Protein AF-A0A9E3B4A4-F1 (afdb_monomer)

Sequence (375 aa):
DIACHEMGHAILDSIKPQLWDAASDEIAAFHEGFADISAILSALQLPSLRAAILADTKGQLYRNSRLSRLAEQLGSAIRMSHPDLVDPDSLRNAVNSFTYVDPLTLPQSAPASHLSSEAHSFSRVISGAVFESMAGLLTAKAKKPASPSSDELLQTSNDIAAILVAAIRQAPVVPNFYAQVAAIMVVEAGKLNPDYAAALKGVFVRRSILSLHSATHVEALHSSVAAARRAGVAGTADGGDGLRLAALPAGNYGLAKPLFVQTASHHRPYLAQGGRPLNDVCEPPSSTTAARSFADDLFRRGSVAYHAASGVEYRLDNHRAAKTHQLVKVPGGHRLERRMFECGFCFGGTFSRSRHGQDKGRKNDKAPKDRNRRS

Structure (mmCIF, N/CA/C/O backbone):
data_AF-A0A9E3B4A4-F1
#
_entry.id   AF-A0A9E3B4A4-F1
#
loop_
_atom_site.group_PDB
_atom_site.id
_atom_site.type_symbol
_atom_site.label_atom_id
_atom_site.label_alt_id
_atom_site.label_comp_id
_atom_site.label_asym_id
_atom_site.label_entity_id
_atom_site.label_seq_id
_atom_site.pdbx_PDB_ins_code
_atom_site.Cartn_x
_atom_site.Cartn_y
_atom_site.Cartn_z
_atom_site.occupancy
_atom_site.B_iso_or_equiv
_atom_site.auth_seq_id
_atom_site.auth_comp_id
_atom_site.auth_asym_id
_atom_site.auth_atom_id
_atom_site.pdbx_PDB_model_num
ATOM 1 N N . ASP A 1 1 ? -6.356 15.017 2.477 1.00 91.38 1 ASP A N 1
ATOM 2 C CA . ASP A 1 1 ? -5.888 13.638 2.222 1.00 91.38 1 ASP A CA 1
ATOM 3 C C . ASP A 1 1 ? -4.837 13.598 1.116 1.00 91.38 1 ASP A C 1
ATOM 5 O O . ASP A 1 1 ? -3.745 13.144 1.408 1.00 91.38 1 ASP A O 1
ATOM 9 N N . ILE A 1 2 ? -5.086 14.146 -0.078 1.00 94.38 2 ILE A N 1
ATOM 10 C CA . ILE A 1 2 ? -4.165 14.114 -1.231 1.00 94.38 2 ILE A CA 1
ATOM 11 C C . ILE A 1 2 ? -2.755 14.606 -0.873 1.00 94.38 2 ILE A C 1
ATOM 13 O O . ILE A 1 2 ? -1.788 13.891 -1.078 1.00 94.38 2 ILE A O 1
ATOM 17 N N . ALA A 1 3 ? -2.616 15.780 -0.247 1.00 95.56 3 ALA A N 1
ATOM 18 C CA . ALA A 1 3 ? -1.295 16.276 0.160 1.00 95.56 3 ALA A CA 1
ATOM 19 C C . ALA A 1 3 ? -0.569 15.335 1.147 1.00 95.56 3 ALA A C 1
ATOM 21 O O . ALA A 1 3 ? 0.647 15.182 1.086 1.00 95.56 3 ALA A O 1
ATOM 22 N N . CYS A 1 4 ? -1.312 14.679 2.045 1.00 97.62 4 CYS A N 1
ATOM 23 C CA . CYS A 1 4 ? -0.755 13.701 2.982 1.00 97.62 4 CYS A CA 1
ATOM 24 C C . CYS A 1 4 ? -0.411 12.371 2.295 1.00 97.62 4 CYS A C 1
ATOM 26 O O . CYS A 1 4 ? 0.516 11.700 2.734 1.00 97.62 4 CYS A O 1
ATOM 28 N N . HIS A 1 5 ? -1.129 12.008 1.230 1.00 97.62 5 HIS A N 1
ATOM 29 C CA . HIS A 1 5 ? -0.808 10.871 0.372 1.00 97.62 5 HIS A CA 1
ATOM 30 C C . HIS A 1 5 ? 0.537 11.108 -0.331 1.00 97.62 5 HIS A C 1
ATOM 32 O O . HIS A 1 5 ? 1.461 10.322 -0.147 1.00 97.62 5 HIS A O 1
ATOM 38 N N . GLU A 1 6 ? 0.715 12.253 -0.998 1.00 95.88 6 GLU A N 1
ATOM 39 C CA . GLU A 1 6 ? 1.991 12.594 -1.654 1.00 95.88 6 GLU A CA 1
ATOM 40 C C . GLU A 1 6 ? 3.162 12.646 -0.656 1.00 95.88 6 GLU A C 1
ATOM 42 O O . GLU A 1 6 ? 4.254 12.143 -0.920 1.00 95.88 6 GLU A O 1
ATOM 47 N N . MET A 1 7 ? 2.931 13.200 0.541 1.00 97.06 7 MET A N 1
ATOM 48 C CA . MET A 1 7 ? 3.919 13.174 1.624 1.00 97.06 7 MET A CA 1
ATOM 49 C C . MET A 1 7 ? 4.218 11.744 2.107 1.00 97.06 7 MET A C 1
ATOM 51 O O . MET A 1 7 ? 5.348 11.451 2.496 1.00 97.06 7 MET A O 1
ATOM 55 N N . GLY A 1 8 ? 3.232 10.846 2.059 1.00 97.88 8 GLY A N 1
ATOM 56 C CA . GLY A 1 8 ? 3.383 9.432 2.387 1.00 97.88 8 GLY A CA 1
ATOM 57 C C . GLY A 1 8 ? 4.417 8.726 1.510 1.00 97.88 8 GLY A C 1
ATOM 58 O O . GLY A 1 8 ? 5.219 7.959 2.039 1.00 97.88 8 GLY A O 1
ATOM 59 N N . HIS A 1 9 ? 4.486 9.035 0.212 1.00 97.31 9 HIS A N 1
ATOM 60 C CA . HIS A 1 9 ? 5.550 8.511 -0.653 1.00 97.31 9 HIS A CA 1
ATOM 61 C C . HIS A 1 9 ? 6.943 8.902 -0.147 1.00 97.31 9 HIS A C 1
ATOM 63 O O . HIS A 1 9 ? 7.781 8.033 0.084 1.00 97.31 9 HIS A O 1
ATOM 69 N N . ALA A 1 10 ? 7.160 10.194 0.123 1.00 96.31 10 ALA A N 1
ATOM 70 C CA . ALA A 1 10 ? 8.444 10.689 0.619 1.00 96.31 10 ALA A CA 1
ATOM 71 C C . ALA A 1 10 ? 8.827 10.070 1.976 1.00 96.31 10 ALA A C 1
ATOM 73 O O . ALA A 1 10 ? 9.990 9.739 2.214 1.00 96.31 10 ALA A O 1
ATOM 74 N N . ILE A 1 11 ? 7.846 9.873 2.864 1.00 97.88 11 ILE A N 1
ATOM 75 C CA . ILE A 1 11 ? 8.059 9.185 4.141 1.00 97.88 11 ILE A CA 1
ATOM 76 C C . ILE A 1 11 ? 8.491 7.735 3.898 1.00 97.88 11 ILE A C 1
ATOM 78 O O . ILE A 1 11 ? 9.479 7.299 4.491 1.00 97.88 11 ILE A O 1
ATOM 82 N N . LEU A 1 12 ? 7.807 6.989 3.027 1.00 97.88 12 LEU A N 1
ATOM 83 C CA . LEU A 1 12 ? 8.172 5.603 2.734 1.00 97.88 12 LEU A CA 1
ATOM 84 C C . LEU A 1 12 ? 9.585 5.497 2.158 1.00 97.88 12 LEU A C 1
ATOM 86 O O . LEU A 1 12 ? 10.370 4.674 2.633 1.00 97.88 12 LEU A O 1
ATOM 90 N N . ASP A 1 13 ? 9.924 6.361 1.204 1.00 95.12 13 ASP A N 1
ATOM 91 C CA . ASP A 1 13 ? 11.248 6.398 0.579 1.00 95.12 13 ASP A CA 1
ATOM 92 C C . ASP A 1 13 ? 12.351 6.712 1.599 1.00 95.12 13 ASP A C 1
ATOM 94 O O . ASP A 1 13 ? 13.449 6.164 1.515 1.00 95.12 13 ASP A O 1
ATOM 98 N N . SER A 1 14 ? 12.054 7.520 2.622 1.00 95.88 14 SER A N 1
ATOM 99 C CA . SER A 1 14 ? 12.990 7.769 3.726 1.00 95.88 14 SER A CA 1
ATOM 100 C C . SER A 1 14 ? 13.167 6.562 4.659 1.00 95.88 14 SER A C 1
ATOM 102 O O . SER A 1 14 ? 14.245 6.354 5.212 1.00 95.88 14 SER A O 1
ATOM 104 N N . ILE A 1 15 ? 12.119 5.751 4.845 1.00 95.69 15 ILE A N 1
ATOM 105 C CA . ILE A 1 15 ? 12.128 4.590 5.747 1.00 95.69 15 ILE A CA 1
ATOM 106 C C . ILE A 1 15 ? 12.765 3.374 5.071 1.00 95.69 15 ILE A C 1
ATOM 108 O O . ILE A 1 15 ? 13.424 2.572 5.739 1.00 95.69 15 ILE A O 1
ATOM 112 N N . LYS A 1 16 ? 12.524 3.198 3.769 1.00 95.38 16 LYS A N 1
ATOM 113 C CA . LYS A 1 16 ? 12.977 2.044 2.992 1.00 95.38 16 LYS A CA 1
ATOM 114 C C . LYS A 1 16 ? 13.333 2.446 1.554 1.00 95.38 16 LYS A C 1
ATOM 116 O O . LYS A 1 16 ? 12.617 2.080 0.621 1.00 95.38 16 LYS A O 1
ATOM 121 N N . PRO A 1 17 ? 14.467 3.141 1.352 1.00 94.81 17 PRO A N 1
ATOM 122 C CA . PRO A 1 17 ? 14.853 3.694 0.049 1.00 94.81 17 PRO A CA 1
ATOM 123 C C . PRO A 1 17 ? 15.024 2.635 -1.046 1.00 94.81 17 PRO A C 1
ATOM 125 O O . PRO A 1 17 ? 14.932 2.942 -2.230 1.00 94.81 17 PRO A O 1
ATOM 128 N N . GLN A 1 18 ? 15.230 1.368 -0.672 1.00 94.88 18 GLN A N 1
ATOM 129 C CA . GLN A 1 18 ? 15.339 0.254 -1.615 1.00 94.88 18 GLN A CA 1
ATOM 130 C C . GLN A 1 18 ? 14.047 0.000 -2.407 1.00 94.88 18 GLN A C 1
ATOM 132 O O . GLN A 1 18 ? 14.091 -0.725 -3.395 1.00 94.88 18 GLN A O 1
ATOM 137 N N . LEU A 1 19 ? 12.897 0.541 -1.990 1.00 96.25 19 LEU A N 1
ATOM 138 C CA . LEU A 1 19 ? 11.639 0.347 -2.712 1.00 96.25 19 LEU A CA 1
ATOM 139 C C . LEU A 1 19 ? 11.495 1.256 -3.945 1.00 96.25 19 LEU A C 1
ATOM 141 O O . LEU A 1 19 ? 10.786 0.879 -4.876 1.00 96.25 19 LEU A O 1
ATOM 145 N N . TRP A 1 20 ? 12.200 2.396 -3.990 1.00 95.06 20 TRP A N 1
ATOM 146 C CA . TRP A 1 20 ? 12.046 3.425 -5.030 1.00 95.06 20 TRP A CA 1
ATOM 147 C C . TRP A 1 20 ? 12.169 2.869 -6.460 1.00 95.06 20 TRP A C 1
ATOM 149 O O . TRP A 1 20 ? 11.254 3.016 -7.273 1.00 95.06 20 TRP A O 1
ATOM 159 N N . ASP A 1 21 ? 13.270 2.175 -6.758 1.00 94.12 21 ASP A N 1
ATOM 160 C CA . ASP A 1 21 ? 13.544 1.600 -8.084 1.00 94.12 21 ASP A CA 1
ATOM 161 C C . ASP A 1 21 ? 13.241 0.094 -8.168 1.00 94.12 21 ASP A C 1
ATOM 163 O O . ASP A 1 21 ? 13.553 -0.546 -9.175 1.00 94.12 21 ASP A O 1
ATOM 167 N N . ALA A 1 22 ? 12.629 -0.499 -7.138 1.00 96.50 22 ALA A N 1
ATOM 168 C CA . ALA A 1 22 ? 12.312 -1.921 -7.138 1.00 96.50 22 ALA A CA 1
ATOM 169 C C . ALA A 1 22 ? 11.310 -2.253 -8.256 1.00 96.50 22 ALA A C 1
ATOM 171 O O . ALA A 1 22 ? 10.144 -1.856 -8.208 1.00 96.50 22 ALA A O 1
ATOM 172 N N . ALA A 1 23 ? 11.749 -3.023 -9.253 1.00 97.00 23 ALA A N 1
ATOM 173 C CA . ALA A 1 23 ? 10.912 -3.457 -10.364 1.00 97.00 23 ALA A CA 1
ATOM 174 C C . ALA A 1 23 ? 9.947 -4.562 -9.902 1.00 97.00 23 ALA A C 1
ATOM 176 O O . ALA A 1 23 ? 10.251 -5.753 -9.981 1.00 97.00 23 ALA A O 1
ATOM 177 N N . SER A 1 24 ? 8.806 -4.158 -9.346 1.00 97.44 24 SER A N 1
ATOM 178 C CA . SER A 1 24 ? 7.747 -5.044 -8.860 1.00 97.44 24 SER A CA 1
ATOM 179 C C . SER A 1 24 ? 6.421 -4.288 -8.787 1.00 97.44 24 SER A C 1
ATOM 181 O O . SER A 1 24 ? 6.334 -3.261 -8.107 1.00 97.44 24 SER A O 1
ATOM 183 N N . ASP A 1 25 ? 5.381 -4.816 -9.438 1.00 97.00 25 ASP A N 1
ATOM 184 C CA . ASP A 1 25 ? 4.031 -4.235 -9.404 1.00 97.00 25 ASP A CA 1
ATOM 185 C C . ASP A 1 25 ? 3.474 -4.186 -7.970 1.00 97.00 25 ASP A C 1
ATOM 187 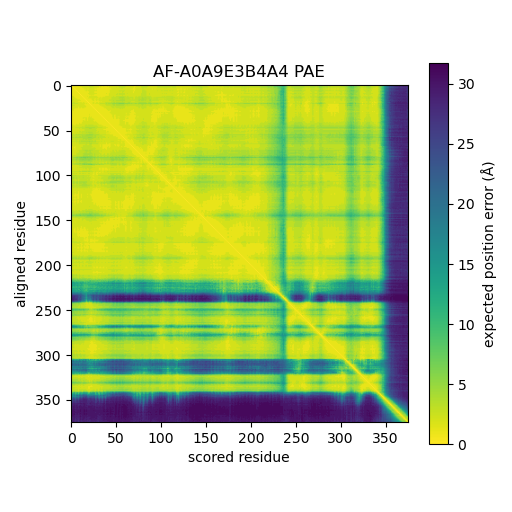O O . ASP A 1 25 ? 2.893 -3.187 -7.555 1.00 97.00 25 ASP A O 1
ATOM 191 N N . GLU A 1 26 ? 3.746 -5.214 -7.161 1.00 97.62 26 GLU A N 1
ATOM 192 C CA . GLU A 1 26 ? 3.341 -5.261 -5.751 1.00 97.62 26 GLU A CA 1
ATOM 193 C C . GLU A 1 26 ? 4.022 -4.177 -4.904 1.00 97.62 26 GLU A C 1
ATOM 195 O O . GLU A 1 26 ? 3.384 -3.586 -4.034 1.00 97.62 26 GLU A O 1
ATOM 200 N N . ILE A 1 27 ? 5.307 -3.889 -5.144 1.00 98.00 27 ILE A N 1
ATOM 201 C CA . ILE A 1 27 ? 6.024 -2.836 -4.404 1.00 98.00 27 ILE A CA 1
ATOM 202 C C . ILE A 1 27 ? 5.545 -1.454 -4.850 1.00 98.00 27 ILE A C 1
ATOM 204 O O . ILE A 1 27 ? 5.313 -0.594 -4.003 1.00 98.00 27 ILE A O 1
ATOM 208 N N . ALA A 1 28 ? 5.316 -1.249 -6.150 1.00 97.50 28 ALA A N 1
ATOM 209 C CA . ALA A 1 28 ? 4.707 -0.016 -6.640 1.00 97.50 28 ALA A CA 1
ATOM 210 C C . ALA A 1 28 ? 3.320 0.206 -6.009 1.00 97.50 28 ALA A C 1
ATOM 212 O O . ALA A 1 28 ? 3.031 1.292 -5.516 1.00 97.50 28 ALA A O 1
ATOM 213 N N . ALA A 1 29 ? 2.499 -0.839 -5.921 1.00 98.19 29 ALA A N 1
ATOM 214 C CA . ALA A 1 29 ? 1.221 -0.791 -5.223 1.00 98.19 29 ALA A CA 1
ATOM 215 C C . ALA A 1 29 ? 1.367 -0.587 -3.705 1.00 98.19 29 ALA A C 1
ATOM 217 O O . ALA A 1 29 ? 0.505 0.016 -3.070 1.00 98.19 29 ALA A O 1
ATOM 218 N N . PHE A 1 30 ? 2.446 -1.083 -3.088 1.00 98.75 30 PHE A N 1
ATOM 219 C CA . PHE A 1 30 ? 2.736 -0.805 -1.679 1.00 98.75 30 PHE A CA 1
ATOM 220 C C . PHE A 1 30 ? 2.953 0.690 -1.432 1.00 98.75 30 PHE A C 1
ATOM 222 O O . PHE A 1 30 ? 2.485 1.195 -0.416 1.00 98.75 30 PHE A O 1
ATOM 229 N N . HIS A 1 31 ? 3.628 1.399 -2.344 1.00 98.19 31 HIS A N 1
ATOM 230 C CA . HIS A 1 31 ? 3.826 2.848 -2.229 1.00 98.19 31 HIS A CA 1
ATOM 231 C C . HIS A 1 31 ? 2.496 3.595 -2.194 1.00 98.19 31 HIS A C 1
ATOM 233 O O . HIS A 1 31 ? 2.268 4.388 -1.284 1.00 98.19 31 HIS A O 1
ATOM 239 N N . GLU A 1 32 ? 1.609 3.286 -3.136 1.00 98.38 32 GLU A N 1
ATOM 240 C CA . GLU A 1 32 ? 0.254 3.841 -3.194 1.00 98.38 32 GLU A CA 1
ATOM 241 C C . GLU A 1 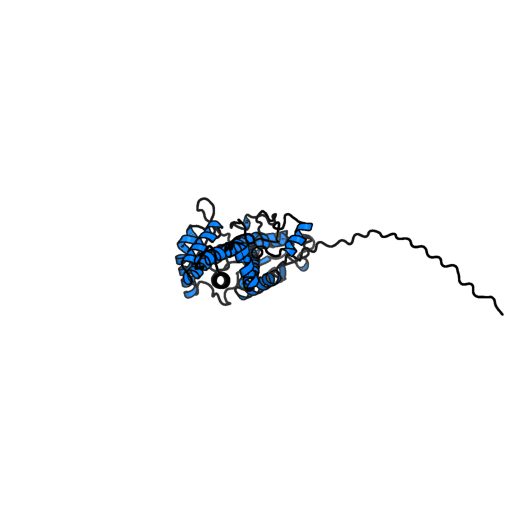32 ? -0.551 3.512 -1.930 1.00 98.38 32 GLU A C 1
ATOM 243 O O . GLU A 1 32 ? -1.242 4.362 -1.371 1.00 98.38 32 GLU A O 1
ATOM 248 N N . GLY A 1 33 ? -0.427 2.280 -1.429 1.00 98.50 33 GLY A N 1
ATOM 249 C CA . GLY A 1 33 ? -1.159 1.843 -0.245 1.00 98.50 33 GLY A CA 1
ATOM 250 C C . GLY A 1 33 ? -0.644 2.483 1.042 1.00 98.50 33 GLY A C 1
ATOM 251 O O . GLY A 1 33 ? -1.423 2.892 1.902 1.00 98.50 33 GLY A O 1
ATOM 252 N N . PHE A 1 34 ? 0.672 2.636 1.173 1.00 98.75 34 PHE A N 1
ATOM 253 C CA . PHE A 1 34 ? 1.279 3.366 2.281 1.00 98.75 34 PHE A CA 1
ATOM 254 C C . PHE A 1 34 ? 0.884 4.846 2.260 1.00 98.75 34 PHE A C 1
ATOM 256 O O . PHE A 1 34 ? 0.615 5.424 3.315 1.00 98.75 34 PHE A O 1
ATOM 263 N N . ALA A 1 35 ? 0.818 5.457 1.079 1.00 98.44 35 ALA A N 1
ATOM 264 C CA . ALA A 1 35 ? 0.376 6.831 0.900 1.00 98.44 35 ALA A CA 1
ATOM 265 C C . ALA A 1 35 ? -1.110 7.013 1.280 1.00 98.44 35 ALA A C 1
ATOM 267 O O . ALA A 1 35 ? -1.449 7.922 2.044 1.00 98.44 35 ALA A O 1
ATOM 268 N N . ASP A 1 36 ? -1.986 6.091 0.868 1.00 98.62 36 ASP A N 1
ATOM 269 C CA . ASP A 1 36 ? -3.391 6.027 1.301 1.00 98.62 36 ASP A CA 1
ATOM 270 C C . ASP A 1 36 ? -3.516 5.937 2.836 1.00 98.62 36 ASP A C 1
ATOM 272 O O . ASP A 1 36 ? -4.235 6.722 3.462 1.00 98.62 36 ASP A O 1
ATOM 276 N N . ILE A 1 37 ? -2.766 5.030 3.471 1.00 98.69 37 ILE A N 1
ATOM 277 C CA . ILE A 1 37 ? -2.746 4.889 4.935 1.00 98.69 37 ILE A CA 1
ATOM 278 C C . ILE A 1 37 ? -2.173 6.135 5.615 1.00 98.69 37 ILE A C 1
ATOM 280 O O . ILE A 1 37 ? -2.709 6.575 6.631 1.00 98.69 37 ILE A O 1
ATOM 284 N N . SER A 1 38 ? -1.138 6.756 5.050 1.00 98.62 38 SER A N 1
ATOM 285 C CA . SER A 1 38 ? -0.561 7.999 5.576 1.00 98.62 38 SER A CA 1
ATOM 286 C C . SER A 1 38 ? -1.593 9.125 5.598 1.00 98.62 38 SER A C 1
ATOM 288 O O . SER A 1 38 ? -1.678 9.864 6.583 1.00 98.62 38 SER A O 1
ATOM 290 N N . ALA A 1 39 ? -2.434 9.229 4.565 1.00 98.50 39 ALA A N 1
ATOM 291 C CA . ALA A 1 39 ? -3.532 10.189 4.528 1.00 98.50 39 ALA A CA 1
ATOM 292 C C . ALA A 1 39 ? -4.587 9.922 5.615 1.00 98.50 39 ALA A C 1
ATOM 294 O O . ALA A 1 39 ? -5.002 10.862 6.299 1.00 98.50 39 ALA A O 1
ATOM 295 N N . ILE A 1 40 ? -4.967 8.658 5.827 1.00 98.69 40 ILE A N 1
ATOM 296 C CA . ILE A 1 40 ? -5.911 8.240 6.879 1.00 98.69 40 ILE A CA 1
ATOM 297 C C . ILE A 1 40 ? -5.360 8.565 8.274 1.00 98.69 40 ILE A C 1
ATOM 299 O O . ILE A 1 40 ? -6.041 9.191 9.088 1.00 98.69 40 ILE A O 1
ATOM 303 N N . LEU A 1 41 ? -4.113 8.180 8.555 1.00 98.69 41 LEU A N 1
ATOM 304 C CA . LEU A 1 41 ? -3.465 8.415 9.848 1.00 98.69 41 LEU A CA 1
ATOM 305 C C . LEU A 1 41 ? -3.268 9.909 10.134 1.00 98.69 41 LEU A C 1
ATOM 307 O O . LEU A 1 41 ? -3.468 10.351 11.267 1.00 98.69 41 LEU A O 1
ATOM 311 N N . SER A 1 42 ? -2.941 10.698 9.106 1.00 98.56 42 SER A N 1
ATOM 312 C CA . SER A 1 42 ? -2.843 12.159 9.217 1.00 98.56 42 SER A CA 1
ATOM 313 C C . SER A 1 42 ? -4.195 12.782 9.559 1.00 98.56 42 SER A C 1
ATOM 315 O O . SER A 1 42 ? -4.280 13.654 10.423 1.00 98.56 42 SER A O 1
ATOM 317 N N . ALA A 1 43 ? -5.275 12.311 8.930 1.00 98.12 43 ALA A N 1
ATOM 318 C CA . ALA A 1 43 ? -6.623 12.798 9.202 1.00 98.12 43 ALA A CA 1
ATOM 319 C C . ALA A 1 43 ? -7.035 12.531 10.662 1.00 98.12 43 ALA A C 1
ATOM 321 O O . ALA A 1 43 ? -7.603 13.405 11.323 1.00 98.12 43 ALA A O 1
ATOM 322 N N . LEU A 1 44 ? -6.672 11.363 11.204 1.00 98.50 44 LEU A N 1
ATOM 323 C CA . LEU A 1 44 ? -6.929 11.001 12.600 1.00 98.50 44 LEU A CA 1
ATOM 324 C C . LEU A 1 44 ? -6.196 11.877 13.620 1.00 98.50 44 LEU A C 1
ATOM 326 O O . LEU A 1 44 ? -6.564 11.833 14.790 1.00 98.50 44 LEU A O 1
ATOM 330 N N . GLN A 1 45 ? -5.240 12.721 13.228 1.00 98.06 45 GLN A N 1
ATOM 331 C CA . GLN A 1 45 ? -4.629 13.680 14.156 1.00 98.06 45 GLN A CA 1
ATOM 332 C C . GLN A 1 45 ? -5.595 14.808 14.550 1.00 98.06 45 GLN A C 1
ATOM 334 O O . GLN A 1 45 ? -5.454 15.390 15.625 1.00 98.06 45 GLN A O 1
ATOM 339 N N . LEU A 1 46 ? -6.639 15.063 13.753 1.00 98.25 46 LEU A N 1
ATOM 340 C CA . LEU A 1 46 ? -7.649 16.087 14.025 1.00 98.25 46 LEU A CA 1
ATOM 341 C C . LEU A 1 46 ? -8.696 15.585 15.043 1.00 98.25 46 LEU A C 1
ATOM 343 O O . LEU A 1 46 ? -9.482 14.691 14.714 1.00 98.25 46 LEU A O 1
ATOM 347 N N . PRO A 1 47 ? -8.789 16.170 16.258 1.00 98.25 47 PRO A N 1
ATOM 348 C CA . PRO A 1 47 ? -9.728 15.701 17.283 1.00 98.25 47 PRO A CA 1
ATOM 349 C C . PRO A 1 47 ? -11.196 15.790 16.857 1.00 98.25 47 PRO A C 1
ATOM 351 O O . PRO A 1 47 ? -11.985 14.894 17.160 1.00 98.25 47 PRO A O 1
ATOM 354 N N . SER A 1 48 ? -11.552 16.846 16.120 1.00 97.88 48 SER A N 1
ATOM 355 C CA . SER A 1 48 ? -12.900 17.045 15.580 1.00 97.88 48 SER A CA 1
ATOM 356 C C . SER A 1 48 ? -13.282 15.954 14.582 1.00 97.88 48 SER A C 1
ATOM 358 O O . SER A 1 48 ? -14.407 15.459 14.625 1.00 97.88 48 SER A O 1
ATOM 360 N N . LEU A 1 49 ? -12.344 15.530 13.727 1.00 97.31 49 LEU A N 1
ATOM 361 C CA . LEU A 1 49 ? -12.594 14.449 12.782 1.00 97.31 49 LEU A CA 1
ATOM 362 C C . LEU A 1 49 ? -12.750 13.115 13.511 1.00 97.31 49 LEU A C 1
ATOM 364 O O . LEU A 1 49 ? -13.702 12.399 13.230 1.00 97.31 49 LEU A O 1
ATOM 368 N N . ARG A 1 50 ? -11.888 12.798 14.486 1.00 98.25 50 ARG A N 1
ATOM 369 C CA . ARG A 1 50 ? -12.042 11.577 15.297 1.00 98.25 50 ARG A CA 1
ATOM 370 C C . ARG A 1 50 ? -13.417 11.504 15.959 1.00 98.25 50 ARG A C 1
ATOM 372 O O . ARG A 1 50 ? -14.084 10.479 15.854 1.00 98.25 50 ARG A O 1
ATOM 379 N N . ALA A 1 51 ? -13.857 12.592 16.593 1.00 97.94 51 ALA A N 1
ATOM 380 C CA . ALA A 1 51 ? -15.172 12.659 17.228 1.00 97.94 51 ALA A CA 1
ATOM 381 C C . ALA A 1 51 ? -16.315 12.445 16.219 1.00 97.94 51 ALA A C 1
ATOM 383 O O . ALA A 1 51 ? -17.211 11.643 16.479 1.00 97.94 51 ALA A O 1
ATOM 384 N N . ALA A 1 52 ? -16.252 13.100 15.054 1.00 97.75 52 ALA A N 1
ATOM 385 C CA . ALA A 1 52 ? -17.245 12.937 13.994 1.00 97.75 52 ALA A CA 1
ATOM 386 C C . ALA A 1 52 ? -17.285 11.498 13.454 1.00 97.75 52 ALA A C 1
ATOM 388 O O . ALA A 1 52 ? -18.354 10.905 13.370 1.00 97.75 52 ALA A O 1
ATOM 389 N N . ILE A 1 53 ? -16.127 10.893 13.171 1.00 97.62 53 ILE A N 1
ATOM 390 C CA . ILE A 1 53 ? -16.042 9.512 12.676 1.00 97.62 53 ILE A CA 1
ATOM 391 C C . ILE A 1 53 ? -16.621 8.525 13.686 1.00 97.62 53 ILE A C 1
ATOM 393 O O . ILE A 1 53 ? -17.388 7.644 13.304 1.00 97.62 53 ILE A O 1
ATOM 397 N N . LEU A 1 54 ? -16.295 8.666 14.971 1.00 98.06 54 LEU A N 1
ATOM 398 C CA . LEU A 1 54 ? -16.827 7.792 16.016 1.00 98.06 54 LEU A CA 1
ATOM 399 C C . LEU A 1 54 ? -18.350 7.915 16.151 1.00 98.06 54 LEU A C 1
ATOM 401 O O . LEU A 1 54 ? -19.026 6.895 16.298 1.00 98.06 54 LEU A O 1
ATOM 405 N N . ALA A 1 55 ? -18.890 9.132 16.049 1.00 96.88 55 ALA A N 1
ATOM 406 C CA . ALA A 1 55 ? -20.329 9.373 16.064 1.00 96.88 55 ALA A CA 1
ATOM 407 C C . ALA A 1 55 ? -21.023 8.767 14.831 1.00 96.88 55 ALA A C 1
ATOM 409 O O . ALA A 1 55 ? -21.934 7.949 14.978 1.00 96.88 55 ALA A O 1
ATOM 410 N N . ASP A 1 56 ? -20.544 9.093 13.628 1.00 95.81 56 ASP A N 1
ATOM 411 C CA . ASP A 1 56 ? -21.135 8.669 12.352 1.00 95.81 56 ASP A CA 1
ATOM 412 C C . ASP A 1 56 ? -21.096 7.144 12.181 1.00 95.81 56 ASP A C 1
ATOM 414 O O . ASP A 1 56 ? -22.043 6.525 11.690 1.00 95.81 56 ASP A O 1
ATOM 418 N N . THR A 1 57 ? -20.009 6.508 12.624 1.00 96.50 57 THR A N 1
ATOM 419 C CA . THR A 1 57 ? -19.829 5.054 12.504 1.00 96.50 57 THR A CA 1
ATOM 420 C C . THR A 1 57 ? -20.411 4.263 13.673 1.00 96.50 57 THR A C 1
ATOM 422 O O . THR A 1 57 ? -20.443 3.029 13.611 1.00 96.50 57 THR A O 1
ATOM 425 N N . LYS A 1 58 ? -20.899 4.940 14.724 1.00 96.25 58 LYS A N 1
ATOM 426 C CA . LYS A 1 58 ? -21.291 4.333 16.009 1.00 96.25 58 LYS A CA 1
ATOM 427 C C . LYS A 1 58 ? -20.161 3.475 16.595 1.00 96.25 58 LYS A C 1
ATOM 429 O O . LYS A 1 58 ? -20.379 2.328 16.978 1.00 96.25 58 LYS A O 1
ATOM 434 N N . GLY A 1 59 ? -18.938 4.005 16.567 1.00 95.31 59 GLY A N 1
ATOM 435 C CA . GLY A 1 59 ? -17.731 3.336 17.057 1.00 95.31 59 GLY A CA 1
ATOM 436 C C . GLY A 1 59 ? -17.145 2.249 16.147 1.00 95.31 59 GLY A C 1
ATOM 437 O O . GLY A 1 59 ? -16.061 1.748 16.434 1.00 95.31 59 GLY A O 1
ATOM 438 N N . GLN A 1 60 ? -17.810 1.879 15.048 1.00 96.19 60 GLN A N 1
ATOM 439 C CA . GLN A 1 60 ? -17.347 0.817 14.148 1.00 96.19 60 GLN A CA 1
ATOM 440 C C . GLN A 1 60 ? -16.482 1.379 13.017 1.00 96.19 60 GLN A C 1
ATOM 442 O O . GLN A 1 60 ? -16.980 1.707 11.942 1.00 96.19 60 GLN A O 1
ATOM 447 N N . LEU A 1 61 ? -15.173 1.459 13.255 1.00 96.75 61 LEU A N 1
ATOM 448 C CA . LEU A 1 61 ? -14.232 2.153 12.371 1.00 96.75 61 LEU A CA 1
ATOM 449 C C . LEU A 1 61 ? -14.169 1.590 10.939 1.00 96.75 61 LEU A C 1
ATOM 451 O O . LEU A 1 61 ? -14.046 2.365 9.993 1.00 96.75 61 LEU A O 1
ATOM 455 N N . TYR A 1 62 ? -14.295 0.268 10.758 1.00 97.69 62 TYR A N 1
ATOM 456 C CA . TYR A 1 62 ? -14.302 -0.369 9.432 1.00 97.69 62 TYR A CA 1
ATOM 457 C C . TYR A 1 62 ? -15.678 -0.278 8.756 1.00 97.69 62 TYR A C 1
ATOM 459 O O . TYR A 1 62 ? -16.337 -1.276 8.461 1.00 97.69 62 TYR A O 1
ATOM 467 N N . ARG A 1 63 ? -16.140 0.955 8.549 1.00 96.69 63 ARG A N 1
ATOM 468 C CA . ARG A 1 63 ? -17.358 1.302 7.814 1.00 96.69 63 ARG A CA 1
ATOM 469 C C . ARG A 1 63 ? -17.064 2.429 6.842 1.00 96.69 63 ARG A C 1
ATOM 471 O O . ARG A 1 63 ? -16.212 3.278 7.115 1.00 96.69 63 ARG A O 1
ATOM 478 N N . ASN A 1 64 ? -17.796 2.443 5.727 1.00 97.19 64 ASN A N 1
ATOM 479 C CA . ASN A 1 64 ? -17.712 3.550 4.785 1.00 97.19 64 ASN A CA 1
ATOM 480 C C . ASN A 1 64 ? -17.989 4.869 5.525 1.00 97.19 64 ASN A C 1
ATOM 482 O O . ASN A 1 64 ? -19.032 5.026 6.161 1.00 97.19 64 ASN A O 1
ATOM 486 N N . SER A 1 65 ? -17.027 5.784 5.497 1.00 96.75 65 SER A N 1
ATOM 487 C CA . SER A 1 65 ? -17.053 7.026 6.266 1.00 96.75 65 SER A CA 1
ATOM 488 C C . SER A 1 65 ? -16.196 8.088 5.586 1.00 96.75 65 SER A C 1
ATOM 490 O O . SER A 1 65 ? -15.527 7.827 4.591 1.00 96.75 65 SER A O 1
ATOM 492 N N . ARG A 1 66 ? -16.197 9.316 6.113 1.00 95.62 66 ARG A N 1
ATOM 493 C CA . ARG A 1 66 ? -15.277 10.373 5.646 1.00 95.62 66 ARG A CA 1
ATOM 494 C C . ARG A 1 66 ? -13.797 10.023 5.836 1.00 95.62 66 ARG A C 1
ATOM 496 O O . ARG A 1 66 ? -12.947 10.662 5.240 1.00 95.62 66 ARG A O 1
ATOM 503 N N . LEU A 1 67 ? -13.489 9.048 6.692 1.00 97.69 67 LEU A N 1
ATOM 504 C CA . LEU A 1 67 ? -12.118 8.615 6.929 1.00 97.69 67 LEU A CA 1
ATOM 505 C C . LEU A 1 67 ? -11.660 7.577 5.904 1.00 97.69 67 LEU A C 1
ATOM 507 O O . LEU A 1 67 ? -10.503 7.593 5.507 1.00 97.69 67 LEU A O 1
ATOM 511 N N . SER A 1 68 ? -12.548 6.666 5.496 1.00 97.94 68 SER A N 1
ATOM 512 C CA . SER A 1 68 ? -12.190 5.582 4.577 1.00 97.94 68 SER A CA 1
ATOM 513 C C . SER A 1 68 ? -12.186 6.006 3.108 1.00 97.94 68 SER A C 1
ATOM 515 O O . SER A 1 68 ? -11.536 5.357 2.291 1.00 97.94 68 SER A O 1
ATOM 517 N N . ARG A 1 69 ? -12.923 7.070 2.773 1.00 98.06 69 ARG A N 1
ATOM 518 C CA . ARG A 1 69 ? -13.059 7.628 1.425 1.00 98.06 69 ARG A CA 1
ATOM 519 C C . ARG A 1 69 ? -11.885 8.543 1.104 1.00 98.06 69 ARG A C 1
ATOM 521 O O . ARG A 1 69 ? -11.749 9.609 1.694 1.00 98.06 69 ARG A O 1
ATOM 528 N N . LEU A 1 70 ? -11.055 8.128 0.156 1.00 97.44 70 LEU A N 1
ATOM 529 C CA . LEU A 1 70 ? -9.865 8.860 -0.259 1.00 97.44 70 LEU A CA 1
ATOM 530 C C . LEU A 1 70 ? -10.143 9.677 -1.517 1.00 97.44 70 LEU A C 1
ATOM 532 O O . LEU A 1 70 ? -10.711 9.187 -2.497 1.00 97.44 70 LEU A O 1
ATOM 536 N N . ALA A 1 71 ? -9.703 10.929 -1.482 1.00 95.88 71 ALA A N 1
ATOM 537 C CA . ALA A 1 71 ? -9.754 11.904 -2.556 1.00 95.88 71 ALA A CA 1
ATOM 538 C C . ALA A 1 71 ? -11.166 12.078 -3.150 1.00 95.88 71 ALA A C 1
ATOM 540 O O . ALA A 1 71 ? -11.334 12.055 -4.369 1.00 95.88 71 ALA A O 1
ATOM 541 N N . GLU A 1 72 ? -12.184 12.281 -2.297 1.00 96.44 72 GLU A N 1
ATOM 542 C CA . GLU A 1 72 ? -13.606 12.432 -2.689 1.00 96.44 72 GLU A CA 1
ATOM 543 C C . GLU A 1 72 ? -13.803 13.411 -3.862 1.00 96.44 72 GLU A C 1
ATOM 545 O O . GLU A 1 72 ? -14.510 13.119 -4.829 1.00 96.44 72 GLU A O 1
ATOM 550 N N . GLN A 1 73 ? -13.117 14.557 -3.818 1.00 94.75 73 GLN A N 1
ATOM 551 C CA . GLN A 1 73 ? -13.212 15.593 -4.851 1.00 94.75 73 GLN A CA 1
ATOM 552 C C . GLN A 1 73 ? -12.582 15.165 -6.184 1.00 94.75 73 GLN A C 1
ATOM 554 O O . GLN A 1 73 ? -13.154 15.427 -7.242 1.00 94.75 73 GLN A O 1
ATOM 559 N N . LEU A 1 74 ? -11.433 14.483 -6.145 1.00 91.75 74 LEU A N 1
ATOM 560 C CA . LEU A 1 74 ? -10.773 13.969 -7.348 1.00 91.75 74 LEU A CA 1
ATOM 561 C C . LEU A 1 74 ? -11.583 12.824 -7.965 1.00 91.75 74 LEU A C 1
ATOM 563 O O . LEU A 1 74 ? -11.799 12.809 -9.175 1.00 91.75 74 LEU A O 1
ATOM 567 N N . GLY A 1 75 ? -12.098 11.918 -7.130 1.00 93.62 75 GLY A N 1
ATOM 568 C CA . GLY A 1 75 ? -13.006 10.859 -7.560 1.00 93.62 75 GLY A CA 1
ATOM 569 C C . GLY A 1 75 ? -14.238 11.422 -8.267 1.00 93.62 75 GLY A C 1
ATOM 570 O O . GLY A 1 75 ? -14.574 10.975 -9.359 1.00 93.62 75 GLY A O 1
ATOM 571 N N . SER A 1 76 ? -14.863 12.462 -7.702 1.00 94.88 76 SER A N 1
ATOM 572 C CA . SER A 1 76 ? -15.988 13.168 -8.332 1.00 94.88 76 SER A CA 1
ATOM 573 C C . SER A 1 76 ? -15.636 13.727 -9.718 1.00 94.88 76 SER A C 1
ATOM 575 O O . SER A 1 76 ? -16.381 13.511 -10.673 1.00 94.88 76 SER A O 1
ATOM 577 N N . ALA A 1 77 ? -14.476 14.378 -9.858 1.00 93.50 77 ALA A N 1
ATOM 578 C C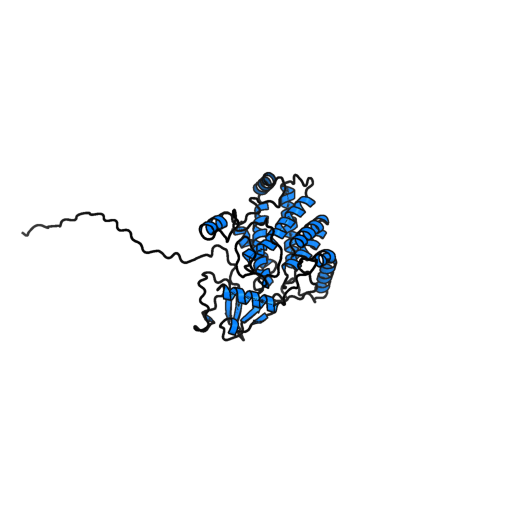A . ALA A 1 77 ? -14.032 14.940 -11.133 1.00 93.50 77 ALA A CA 1
ATOM 579 C C . ALA A 1 77 ? -13.768 13.861 -12.200 1.00 93.50 77 ALA A C 1
ATOM 581 O O . ALA A 1 77 ? -14.220 13.996 -13.337 1.00 93.50 77 ALA A O 1
ATOM 582 N N . ILE A 1 78 ? -13.082 12.769 -11.843 1.00 90.56 78 ILE A N 1
ATOM 583 C CA . ILE A 1 78 ? -12.804 11.660 -12.772 1.00 90.56 78 ILE A CA 1
ATOM 584 C C . ILE A 1 78 ? -14.110 10.992 -13.210 1.00 90.56 78 ILE A C 1
ATOM 586 O O . ILE A 1 78 ? -14.301 10.745 -14.402 1.00 90.56 78 ILE A O 1
ATOM 590 N N . ARG A 1 79 ? -15.052 10.788 -12.281 1.00 94.38 79 ARG A N 1
ATOM 591 C CA . ARG A 1 79 ? -16.349 10.145 -12.542 1.00 94.38 79 ARG A CA 1
ATOM 592 C C . ARG A 1 79 ? -17.160 10.813 -13.645 1.00 94.38 79 ARG A C 1
ATOM 594 O O . ARG A 1 79 ? -17.912 10.131 -14.331 1.00 94.38 79 ARG A O 1
ATOM 601 N N . MET A 1 80 ? -16.999 12.124 -13.836 1.00 94.00 80 MET A N 1
ATOM 602 C CA . MET A 1 80 ? -17.680 12.867 -14.904 1.00 94.00 80 MET A CA 1
ATOM 603 C C . MET A 1 80 ? -17.317 12.368 -16.309 1.00 94.00 80 MET A C 1
ATOM 605 O O . MET A 1 80 ? -18.087 12.579 -17.241 1.00 94.00 80 MET A O 1
ATOM 609 N N . SER A 1 81 ? -16.149 11.741 -16.469 1.00 91.75 81 SER A N 1
ATOM 610 C CA . SER A 1 81 ? -15.642 11.255 -17.760 1.00 91.75 81 SER A CA 1
ATOM 611 C C . SER A 1 81 ? -15.395 9.745 -17.789 1.00 91.75 81 SER A C 1
ATOM 613 O O . SER A 1 81 ? -15.577 9.129 -18.833 1.00 91.75 81 SER A O 1
ATOM 615 N N . HIS A 1 82 ? -15.025 9.151 -16.653 1.00 91.12 82 HIS A N 1
ATOM 616 C CA . HIS A 1 82 ? -14.667 7.739 -16.517 1.00 91.12 82 HIS A CA 1
ATOM 617 C C . HIS A 1 82 ? -15.291 7.157 -15.232 1.00 91.12 82 HIS A C 1
ATOM 619 O O . HIS A 1 82 ? -14.591 6.933 -14.239 1.00 91.12 82 HIS A O 1
ATOM 625 N N . PRO A 1 83 ? -16.626 6.988 -15.187 1.00 92.19 83 PRO A N 1
ATOM 626 C CA . PRO A 1 83 ? -17.348 6.603 -13.971 1.00 92.19 83 PRO A CA 1
ATOM 627 C C . PRO A 1 83 ? -16.989 5.212 -13.440 1.00 92.19 83 PRO A C 1
ATOM 629 O O . PRO A 1 83 ? -17.196 4.945 -12.260 1.00 92.19 83 PRO A O 1
ATOM 632 N N . ASP A 1 84 ? -16.456 4.342 -14.290 1.00 93.31 84 ASP A N 1
ATOM 633 C CA . ASP A 1 84 ? -16.035 2.982 -13.977 1.00 93.31 84 ASP A CA 1
ATOM 634 C C . ASP A 1 84 ? -14.631 2.902 -13.357 1.00 93.31 84 ASP A C 1
ATOM 636 O O . ASP A 1 84 ? -14.293 1.863 -12.800 1.00 93.31 84 ASP A O 1
ATOM 640 N N . LEU A 1 85 ? -13.828 3.973 -13.396 1.00 90.62 85 LEU A N 1
ATOM 641 C CA . LEU A 1 85 ? -12.460 3.996 -12.852 1.00 90.62 85 LEU A CA 1
ATOM 642 C C . LEU A 1 85 ? -12.372 4.404 -11.373 1.00 90.62 85 LEU A C 1
ATOM 644 O O . LEU A 1 85 ? -11.281 4.408 -10.806 1.00 90.62 85 LEU A O 1
ATOM 648 N N . VAL A 1 86 ? -13.492 4.761 -10.742 1.00 93.94 86 VAL A N 1
ATOM 649 C CA . VAL A 1 86 ? -13.530 5.326 -9.384 1.00 93.94 86 VAL A CA 1
ATOM 650 C C . VAL A 1 86 ? -14.697 4.784 -8.562 1.00 93.94 86 VAL A C 1
ATOM 652 O O . VAL A 1 86 ? -15.786 4.559 -9.088 1.00 93.94 86 VAL A O 1
ATOM 655 N N . ASP A 1 87 ? -14.509 4.640 -7.250 1.00 94.44 87 ASP A N 1
ATOM 656 C CA . ASP A 1 87 ? -15.580 4.223 -6.329 1.00 94.44 87 ASP A CA 1
ATOM 657 C C . ASP A 1 87 ? -16.715 5.256 -6.290 1.00 94.44 87 ASP A C 1
ATOM 659 O O . ASP A 1 87 ? -16.425 6.435 -6.447 1.00 94.44 87 ASP A O 1
ATOM 663 N N . PRO A 1 88 ? -17.994 4.901 -6.058 1.00 93.25 88 PRO A N 1
ATOM 664 C CA . PRO A 1 88 ? -19.140 5.812 -6.237 1.00 93.25 88 PRO A CA 1
ATOM 665 C C . PRO A 1 88 ? -19.054 7.169 -5.519 1.00 93.25 88 PRO A C 1
ATOM 667 O O . PRO A 1 88 ? -19.613 8.158 -5.991 1.00 93.25 88 PRO A O 1
ATOM 670 N N . ASP A 1 89 ? -18.349 7.225 -4.394 1.00 93.81 89 ASP A N 1
ATOM 671 C CA . ASP A 1 89 ? -18.261 8.378 -3.497 1.00 93.81 89 ASP A CA 1
ATOM 672 C C . ASP A 1 89 ? -16.825 8.883 -3.271 1.00 93.81 89 ASP A C 1
ATOM 674 O O . ASP A 1 89 ? -16.619 9.825 -2.509 1.00 93.81 89 ASP A O 1
ATOM 678 N N . SER A 1 90 ? -15.829 8.272 -3.913 1.00 96.75 90 SER A N 1
ATOM 679 C CA . SER A 1 90 ? -14.409 8.557 -3.684 1.00 96.75 90 SER A CA 1
ATOM 680 C C . SER A 1 90 ? -13.542 8.176 -4.884 1.00 96.75 90 SER A C 1
ATOM 682 O O . SER A 1 90 ? -14.047 7.663 -5.877 1.00 96.75 90 SER A O 1
ATOM 684 N N . LEU A 1 91 ? -12.243 8.488 -4.857 1.00 95.81 91 LEU A N 1
ATOM 685 C CA . LEU A 1 91 ? -11.307 7.902 -5.822 1.00 95.81 91 LEU A CA 1
ATOM 686 C C . LEU A 1 91 ? -11.080 6.425 -5.478 1.00 95.81 91 LEU A C 1
ATOM 688 O O . LEU A 1 91 ? -11.148 5.565 -6.353 1.00 95.81 91 LEU A O 1
ATOM 692 N N . ARG A 1 92 ? -10.832 6.154 -4.192 1.00 96.06 92 ARG A N 1
ATOM 693 C CA . ARG A 1 92 ? -10.688 4.819 -3.601 1.00 96.06 92 ARG A CA 1
ATOM 694 C C . ARG A 1 92 ? -11.282 4.803 -2.194 1.00 96.06 92 ARG A C 1
ATOM 696 O O . ARG A 1 92 ? -11.176 5.794 -1.469 1.00 96.06 92 ARG A O 1
ATOM 703 N N . ASN A 1 93 ? -11.803 3.658 -1.774 1.00 98.00 93 ASN A N 1
ATOM 704 C CA . ASN A 1 93 ? -12.293 3.424 -0.423 1.00 98.00 93 ASN A CA 1
ATOM 705 C C . ASN A 1 93 ? -11.471 2.339 0.294 1.00 98.00 93 ASN A C 1
ATOM 707 O O . ASN A 1 93 ? -11.329 1.206 -0.179 1.00 98.00 93 ASN A O 1
ATOM 711 N N . ALA A 1 94 ? -10.945 2.664 1.477 1.00 98.31 94 ALA A N 1
ATOM 712 C CA . ALA A 1 94 ? -10.254 1.698 2.332 1.00 98.31 94 ALA A CA 1
ATOM 713 C C . ALA A 1 94 ? -11.213 0.644 2.927 1.00 98.31 94 ALA A C 1
ATOM 715 O O . ALA A 1 94 ? -10.778 -0.422 3.366 1.00 98.31 94 ALA A O 1
ATOM 716 N N . VAL A 1 95 ? -12.526 0.897 2.914 1.00 98.38 95 VAL A N 1
ATOM 717 C CA . VAL A 1 95 ? -13.527 -0.148 3.153 1.00 98.38 95 VAL A CA 1
ATOM 718 C C . VAL A 1 95 ? -13.841 -0.857 1.838 1.00 98.38 95 VAL A C 1
ATOM 720 O O . VAL A 1 95 ? -14.601 -0.353 1.018 1.00 98.38 95 VAL A O 1
ATOM 723 N N . ASN A 1 96 ? -13.238 -2.031 1.643 1.00 97.88 96 ASN A N 1
ATOM 724 C CA . ASN A 1 96 ? -13.372 -2.865 0.450 1.00 97.88 96 ASN A CA 1
ATOM 725 C C . ASN A 1 96 ? -13.181 -4.356 0.787 1.00 97.88 96 ASN A C 1
ATOM 727 O O . ASN A 1 96 ? -12.659 -4.704 1.848 1.00 97.88 96 ASN A O 1
ATOM 731 N N . SER A 1 97 ? -13.570 -5.231 -0.140 1.00 96.56 97 SER A N 1
ATOM 732 C CA . SER A 1 97 ? -13.478 -6.694 -0.016 1.00 96.56 97 SER A CA 1
ATOM 733 C C . SER A 1 97 ? -12.358 -7.318 -0.856 1.00 96.56 97 SER A C 1
ATOM 735 O O . SER A 1 97 ? -12.368 -8.526 -1.087 1.00 96.56 97 SER A O 1
ATOM 737 N N . PHE A 1 98 ? -11.401 -6.522 -1.339 1.00 98.12 98 PHE A N 1
ATOM 738 C CA . PHE A 1 98 ? -10.322 -7.037 -2.175 1.00 98.12 98 PHE A CA 1
ATOM 739 C C . PHE A 1 98 ? -9.361 -7.914 -1.370 1.00 98.12 98 PHE A C 1
ATOM 741 O O . PHE A 1 98 ? -8.865 -7.527 -0.308 1.00 98.12 98 PHE A O 1
ATOM 748 N N . THR A 1 99 ? -9.078 -9.095 -1.913 1.00 97.50 99 THR A N 1
ATOM 749 C CA . THR A 1 99 ? -8.113 -10.053 -1.376 1.00 97.50 99 THR A CA 1
ATOM 750 C C . THR A 1 99 ? -6.868 -10.086 -2.250 1.00 97.50 99 THR A C 1
ATOM 752 O O . THR A 1 99 ? -6.925 -9.821 -3.450 1.00 97.50 99 THR A O 1
ATOM 755 N N . TYR A 1 100 ? -5.738 -10.429 -1.647 1.00 97.94 100 TYR A N 1
ATOM 756 C CA . TYR A 1 100 ? -4.486 -10.614 -2.355 1.00 97.94 100 TYR A CA 1
ATOM 757 C C . TYR A 1 100 ? -4.596 -11.713 -3.415 1.00 97.94 100 TYR A C 1
ATOM 759 O O . TYR A 1 100 ? -5.152 -12.783 -3.165 1.00 97.94 100 TYR A O 1
ATOM 767 N N . VAL A 1 101 ? -4.004 -11.443 -4.573 1.00 95.19 101 VAL A N 1
ATOM 768 C CA . VAL A 1 101 ? -3.690 -12.405 -5.631 1.00 95.19 101 VAL A CA 1
ATOM 769 C C . VAL A 1 101 ? -2.314 -12.054 -6.190 1.00 95.19 101 VAL A C 1
ATOM 771 O O . VAL A 1 101 ? -1.843 -10.935 -5.993 1.00 95.19 101 VAL A O 1
ATOM 774 N N . ASP A 1 102 ? -1.673 -12.983 -6.896 1.00 94.44 102 ASP A N 1
ATOM 775 C CA . ASP A 1 102 ? -0.421 -12.686 -7.596 1.00 94.44 102 ASP A CA 1
ATOM 776 C C . ASP A 1 102 ? -0.666 -11.610 -8.678 1.00 94.44 102 ASP A C 1
ATOM 778 O O . ASP A 1 102 ? -1.451 -11.868 -9.601 1.00 94.44 102 ASP A O 1
ATOM 782 N N . PRO A 1 103 ? -0.012 -10.429 -8.613 1.00 93.88 103 PRO A N 1
ATOM 783 C CA . PRO A 1 103 ? -0.183 -9.370 -9.607 1.00 93.88 103 PRO A CA 1
ATOM 784 C C . PRO A 1 103 ? 0.093 -9.808 -11.045 1.00 93.88 103 PRO A C 1
ATOM 786 O O . PRO A 1 103 ? -0.506 -9.252 -11.961 1.00 93.88 103 PRO A O 1
ATOM 789 N N . LEU A 1 104 ? 0.935 -10.828 -11.259 1.00 94.25 104 LEU A N 1
ATOM 790 C CA . LEU A 1 104 ? 1.229 -11.365 -12.596 1.00 94.25 104 LEU A CA 1
ATOM 791 C C . LEU A 1 104 ? 0.001 -12.010 -13.259 1.00 94.25 104 LEU A C 1
ATOM 793 O O . LEU A 1 104 ? -0.005 -12.228 -14.468 1.00 94.25 104 LEU A O 1
ATOM 797 N N . THR A 1 105 ? -1.023 -12.347 -12.473 1.00 94.38 105 THR A N 1
ATOM 798 C CA . THR A 1 105 ? -2.273 -12.951 -12.959 1.00 94.38 105 THR A CA 1
ATOM 799 C C . THR A 1 105 ? -3.362 -11.920 -13.252 1.00 94.38 105 THR A C 1
ATOM 801 O O . THR A 1 105 ? -4.417 -12.275 -13.777 1.00 94.38 105 THR A O 1
ATOM 804 N N . LEU A 1 106 ? -3.125 -10.649 -12.915 1.00 95.50 106 LEU A N 1
ATOM 805 C CA . LEU A 1 106 ? -4.094 -9.575 -13.077 1.00 95.50 106 LEU A CA 1
ATOM 806 C C . LEU A 1 106 ? -3.971 -8.897 -14.450 1.00 95.50 106 LEU A C 1
ATOM 808 O O . LEU A 1 106 ? -2.880 -8.818 -15.017 1.00 95.50 106 LEU A O 1
ATOM 812 N N . PRO A 1 107 ? -5.077 -8.353 -14.991 1.00 94.75 107 PRO A N 1
ATOM 813 C CA . PRO A 1 107 ? -5.004 -7.474 -16.151 1.00 94.75 107 PRO A CA 1
ATOM 814 C C . PRO A 1 107 ? -4.266 -6.177 -15.792 1.00 94.75 107 PRO A C 1
ATOM 816 O O . PRO A 1 107 ? -4.213 -5.783 -14.630 1.00 94.75 107 PRO A O 1
ATOM 819 N N . GLN A 1 108 ? -3.749 -5.467 -16.797 1.00 89.75 108 GLN A N 1
ATOM 820 C CA . GLN A 1 108 ? -3.014 -4.209 -16.588 1.00 89.75 108 GLN A CA 1
ATOM 821 C C . GLN A 1 108 ? -3.877 -3.035 -16.134 1.00 89.75 108 GLN A C 1
ATOM 823 O O . GLN A 1 108 ? -3.362 -2.076 -15.565 1.00 89.75 108 GLN A O 1
ATOM 828 N N . SER A 1 109 ? -5.167 -3.080 -16.445 1.00 90.44 109 SER A N 1
ATOM 829 C CA . SER A 1 109 ? -6.171 -2.123 -16.004 1.00 90.44 109 SER A CA 1
ATOM 830 C C . SER A 1 109 ? -7.485 -2.860 -15.789 1.00 90.44 109 SER A C 1
ATOM 832 O O . SER A 1 109 ? -7.732 -3.916 -16.376 1.00 90.44 109 SER A O 1
ATOM 834 N N . ALA A 1 110 ? -8.315 -2.319 -14.909 1.00 93.50 110 ALA A N 1
ATOM 835 C CA . ALA A 1 110 ? -9.642 -2.836 -14.637 1.00 93.50 110 ALA A CA 1
ATOM 836 C C . ALA A 1 110 ? -10.525 -1.702 -14.095 1.00 93.50 110 ALA A C 1
ATOM 838 O O . ALA A 1 110 ? -9.991 -0.729 -13.554 1.00 93.50 110 ALA A O 1
ATOM 839 N N . PRO A 1 111 ? -11.859 -1.824 -14.197 1.00 94.44 111 PRO A N 1
ATOM 840 C CA . PRO A 1 111 ? -12.779 -0.949 -13.480 1.00 94.44 111 PRO A CA 1
ATOM 841 C C . PRO A 1 111 ? -12.539 -0.993 -11.965 1.00 94.44 111 PRO A C 1
ATOM 843 O O . PRO A 1 111 ? -12.047 -1.989 -11.436 1.00 94.44 111 PRO A O 1
ATOM 846 N N . ALA A 1 112 ? -12.991 0.028 -11.239 1.00 94.31 112 ALA A N 1
ATOM 847 C CA . ALA A 1 112 ? -12.900 0.118 -9.784 1.00 94.31 112 ALA A CA 1
ATOM 848 C C . ALA A 1 112 ? -13.560 -1.068 -9.055 1.00 94.31 112 ALA A C 1
ATOM 850 O O . ALA A 1 112 ? -13.179 -1.386 -7.937 1.00 94.31 112 ALA A O 1
ATOM 851 N N . SER A 1 113 ? -14.486 -1.797 -9.675 1.00 95.62 113 SER A N 1
ATOM 852 C CA . SER A 1 113 ? -15.057 -3.017 -9.086 1.00 95.62 113 SER A CA 1
ATOM 853 C C . SER A 1 113 ? -14.112 -4.229 -9.081 1.00 95.62 113 SER A C 1
ATOM 855 O O . SER A 1 113 ? -14.402 -5.214 -8.407 1.00 95.62 113 SER A O 1
ATOM 857 N N . HIS A 1 114 ? -12.994 -4.179 -9.809 1.00 97.00 114 HIS A N 1
ATOM 858 C CA . HIS A 1 114 ? -12.050 -5.284 -9.989 1.00 97.00 114 HIS A CA 1
ATOM 859 C C . HIS A 1 114 ? -10.613 -4.844 -9.693 1.00 97.00 114 HIS A C 1
ATOM 861 O O . HIS A 1 114 ? -10.298 -3.656 -9.700 1.00 97.00 114 HIS A O 1
ATOM 867 N N . LEU A 1 115 ? -9.727 -5.811 -9.448 1.00 97.12 115 LEU A N 1
ATOM 868 C CA . LEU A 1 115 ? -8.289 -5.564 -9.351 1.00 97.12 115 LEU A CA 1
ATOM 869 C C . LEU A 1 115 ? -7.616 -5.653 -10.727 1.00 97.12 115 LEU A C 1
ATOM 871 O O . LEU A 1 115 ? -7.987 -6.451 -11.582 1.00 97.12 115 LEU A O 1
ATOM 875 N N . SER A 1 116 ? -6.572 -4.853 -10.879 1.00 96.31 116 SER A N 1
ATOM 876 C CA . SER A 1 116 ? -5.563 -4.887 -11.937 1.00 96.31 116 SER A CA 1
ATOM 877 C C . SER A 1 116 ? -4.166 -4.793 -11.317 1.00 96.31 116 SER A C 1
ATOM 879 O O . SER A 1 116 ? -4.059 -4.428 -10.142 1.00 96.31 116 SER A O 1
ATOM 881 N N . SER A 1 117 ? -3.120 -5.098 -12.094 1.00 94.88 117 SER A N 1
ATOM 882 C CA . SER A 1 117 ? -1.707 -4.956 -11.698 1.00 94.88 117 SER A CA 1
ATOM 883 C C . SER A 1 117 ? -1.265 -3.494 -11.547 1.00 94.88 117 SER A C 1
ATOM 885 O O . SER A 1 117 ? -0.176 -3.222 -11.050 1.00 94.88 117 SER A O 1
ATOM 887 N N . GLU A 1 118 ? -2.095 -2.536 -11.975 1.00 93.69 118 GLU A N 1
ATOM 888 C CA . GLU A 1 118 ? -1.840 -1.109 -11.811 1.00 93.69 118 GLU A CA 1
ATOM 889 C C . GLU A 1 118 ? -1.702 -0.750 -10.320 1.00 93.69 118 GLU A C 1
ATOM 891 O O . GLU A 1 118 ? -2.468 -1.227 -9.477 1.00 93.69 118 GLU A O 1
ATOM 896 N N . ALA A 1 119 ? -0.704 0.079 -9.995 1.00 95.81 119 ALA A N 1
ATOM 897 C CA . ALA A 1 119 ? -0.274 0.333 -8.625 1.00 95.81 119 ALA A CA 1
ATOM 898 C C . ALA A 1 119 ? -1.407 0.869 -7.734 1.00 95.81 119 ALA A C 1
ATOM 900 O O . ALA A 1 119 ? -1.614 0.345 -6.638 1.00 95.81 119 ALA A O 1
ATOM 901 N N . HIS A 1 120 ? -2.182 1.848 -8.206 1.00 95.31 120 HIS A N 1
ATOM 902 C CA . HIS A 1 120 ? -3.304 2.415 -7.453 1.00 95.31 120 HIS A CA 1
ATOM 903 C C . HIS A 1 120 ? -4.457 1.424 -7.301 1.00 95.31 120 HIS A C 1
ATOM 905 O O . HIS A 1 120 ? -5.185 1.441 -6.308 1.00 95.31 120 HIS A O 1
ATOM 911 N N . SER A 1 121 ? -4.669 0.568 -8.299 1.00 96.94 121 SER A N 1
ATOM 912 C CA . SER A 1 121 ? -5.678 -0.479 -8.211 1.00 96.94 121 SER A CA 1
ATOM 913 C C . SER A 1 121 ? -5.289 -1.539 -7.180 1.00 96.94 121 SER A C 1
ATOM 915 O O . SER A 1 121 ? -6.108 -1.867 -6.316 1.00 96.94 121 SER A O 1
ATOM 917 N N . PHE A 1 122 ? -4.080 -2.096 -7.273 1.00 98.12 122 PHE A N 1
ATOM 918 C CA . PHE A 1 122 ? -3.651 -3.199 -6.412 1.00 98.12 122 PHE A CA 1
ATOM 919 C C . PHE A 1 122 ? -3.398 -2.748 -4.966 1.00 98.12 122 PHE A C 1
ATOM 921 O O . PHE A 1 122 ? -3.623 -3.522 -4.031 1.00 98.12 122 PHE A O 1
ATOM 928 N N . SER A 1 123 ? -3.051 -1.473 -4.752 1.00 98.31 123 SER A N 1
ATOM 929 C CA . SER A 1 123 ? -2.846 -0.902 -3.414 1.00 98.31 123 SER A CA 1
ATOM 930 C C . SER A 1 123 ? -4.058 -1.031 -2.496 1.00 98.31 123 SER A C 1
ATOM 932 O O . SER A 1 123 ? -3.907 -1.171 -1.282 1.00 98.31 123 SER A O 1
ATOM 934 N N . ARG A 1 124 ? -5.271 -1.073 -3.061 1.00 98.56 124 ARG A N 1
ATOM 935 C CA . ARG A 1 124 ? -6.528 -1.210 -2.309 1.00 98.56 124 ARG A CA 1
ATOM 936 C C . ARG A 1 124 ? -6.567 -2.453 -1.423 1.00 98.56 124 ARG A C 1
ATOM 938 O O . ARG A 1 124 ? -7.239 -2.421 -0.389 1.00 98.56 124 ARG A O 1
ATOM 945 N N . VAL A 1 125 ? -5.823 -3.504 -1.783 1.00 98.69 125 VAL A N 1
ATOM 946 C CA . VAL A 1 125 ? -5.653 -4.711 -0.961 1.00 98.69 125 VAL A CA 1
ATOM 947 C C . VAL A 1 125 ? -4.980 -4.362 0.370 1.00 98.69 125 VAL A C 1
ATOM 949 O O . VAL A 1 125 ? -5.538 -4.666 1.428 1.00 98.69 125 VAL A O 1
ATOM 952 N N . ILE A 1 126 ? -3.816 -3.697 0.339 1.00 98.69 126 ILE A N 1
ATOM 953 C CA . ILE A 1 126 ? -3.065 -3.364 1.558 1.00 98.69 126 ILE A CA 1
ATOM 954 C C . ILE A 1 126 ? -3.677 -2.173 2.304 1.00 98.69 126 ILE A C 1
ATOM 956 O O . ILE A 1 126 ? -3.774 -2.236 3.530 1.00 98.69 126 ILE A O 1
ATOM 960 N N . SER A 1 127 ? -4.188 -1.152 1.601 1.00 98.62 127 SER A N 1
ATOM 961 C CA . SER A 1 127 ? -4.911 -0.027 2.217 1.00 98.62 127 SER A CA 1
ATOM 962 C C . SER A 1 127 ? -6.106 -0.532 3.025 1.00 98.62 127 SER A C 1
ATOM 964 O O . SER A 1 127 ? -6.284 -0.172 4.189 1.00 98.62 127 SER A O 1
ATOM 966 N N . GLY A 1 128 ? -6.904 -1.431 2.442 1.00 98.69 128 GLY A N 1
ATOM 967 C CA . GLY A 1 128 ? -8.040 -2.006 3.148 1.00 98.69 128 GLY A CA 1
ATOM 968 C C . GLY A 1 128 ? -7.629 -2.912 4.307 1.00 98.69 128 GLY A C 1
ATOM 969 O O . GLY A 1 128 ? -8.239 -2.845 5.371 1.00 98.69 128 GLY A O 1
ATOM 970 N N . ALA A 1 129 ? -6.564 -3.703 4.151 1.00 98.81 129 ALA A N 1
ATOM 971 C CA . ALA A 1 129 ? -6.071 -4.594 5.202 1.00 98.81 129 ALA A CA 1
ATOM 972 C C . ALA A 1 129 ? -5.543 -3.849 6.428 1.00 98.81 129 ALA A C 1
ATOM 974 O O . ALA A 1 129 ? -5.838 -4.226 7.563 1.00 98.81 129 ALA A O 1
ATOM 975 N N . VAL A 1 130 ? -4.765 -2.789 6.220 1.00 98.81 130 VAL A N 1
ATOM 976 C CA . VAL A 1 130 ? -4.217 -1.995 7.324 1.00 98.81 130 VAL A CA 1
ATOM 977 C C . VAL A 1 130 ? -5.328 -1.183 7.996 1.00 98.81 130 VAL A C 1
ATOM 979 O O . VAL A 1 130 ? -5.368 -1.125 9.225 1.00 98.81 130 VAL A O 1
ATOM 982 N N . PHE A 1 131 ? -6.283 -0.639 7.232 1.00 98.81 131 PHE A N 1
ATOM 983 C CA . PHE A 1 131 ? -7.442 0.058 7.800 1.00 98.81 131 PHE A CA 1
ATOM 984 C C . PHE A 1 131 ? -8.356 -0.879 8.613 1.00 98.81 131 PHE A C 1
ATOM 986 O O . PHE A 1 131 ? -8.768 -0.535 9.722 1.00 98.81 131 PHE A O 1
ATOM 993 N N . GLU A 1 132 ? -8.622 -2.092 8.120 1.00 98.81 132 GLU A N 1
ATOM 994 C CA . GLU A 1 132 ? -9.378 -3.120 8.852 1.00 98.81 132 GLU A CA 1
ATOM 995 C C . GLU A 1 132 ? -8.635 -3.572 10.116 1.00 98.81 132 GLU A C 1
ATOM 997 O O . GLU A 1 132 ? -9.236 -3.717 11.181 1.00 98.81 132 GLU A O 1
ATOM 1002 N N . SER A 1 133 ? -7.311 -3.719 10.028 1.00 98.81 133 SER A N 1
ATOM 1003 C CA . SER A 1 133 ? -6.456 -4.044 11.174 1.00 98.81 133 SER A CA 1
ATOM 1004 C C . SER A 1 133 ? -6.504 -2.946 12.239 1.00 98.81 133 SER A C 1
ATOM 1006 O O . SER A 1 133 ? -6.649 -3.257 13.418 1.00 98.81 133 SER A O 1
ATOM 1008 N N . MET A 1 134 ? -6.478 -1.666 11.851 1.00 98.69 134 MET A N 1
ATOM 1009 C CA . MET A 1 134 ? -6.649 -0.534 12.773 1.00 98.69 134 MET A CA 1
ATOM 1010 C C . MET A 1 134 ? -8.003 -0.581 13.501 1.00 98.69 134 MET A C 1
ATOM 1012 O O . MET A 1 134 ? -8.066 -0.311 14.699 1.00 98.69 134 MET A O 1
ATOM 1016 N N . ALA A 1 135 ? -9.085 -0.973 12.822 1.00 98.56 135 ALA A N 1
ATOM 1017 C CA . ALA A 1 135 ? -10.387 -1.172 13.464 1.00 98.56 135 ALA A CA 1
ATOM 1018 C C . ALA A 1 135 ? -10.379 -2.340 14.470 1.00 98.56 135 ALA A C 1
ATOM 1020 O O . ALA A 1 135 ? -10.973 -2.240 15.549 1.00 98.56 135 ALA A O 1
ATOM 1021 N N . GLY A 1 136 ? -9.674 -3.428 14.145 1.00 98.44 136 GLY A N 1
ATOM 1022 C CA . GLY A 1 136 ? -9.443 -4.547 15.061 1.00 98.44 136 GLY A CA 1
ATOM 1023 C C . GLY A 1 136 ? -8.651 -4.133 16.305 1.00 98.44 136 GLY A C 1
ATOM 1024 O O . GLY A 1 136 ? -9.054 -4.455 17.422 1.00 98.44 136 GLY A O 1
ATOM 1025 N N . LEU A 1 137 ? -7.588 -3.344 16.129 1.00 98.56 137 LEU A N 1
ATOM 1026 C CA . LEU A 1 137 ? -6.817 -2.763 17.233 1.00 98.56 137 LEU A CA 1
ATOM 1027 C C . LEU A 1 137 ? -7.682 -1.877 18.122 1.00 98.56 137 LEU A C 1
ATOM 1029 O O . LEU A 1 137 ? -7.616 -2.007 19.339 1.00 98.56 137 LEU A O 1
ATOM 1033 N N . LEU A 1 138 ? -8.519 -1.015 17.537 1.00 98.62 138 LEU A N 1
ATOM 1034 C CA . LEU A 1 138 ? -9.398 -0.140 18.313 1.00 98.62 138 LEU A CA 1
ATOM 1035 C C . LEU A 1 138 ? -10.358 -0.961 19.173 1.00 98.62 138 LEU A C 1
ATOM 1037 O O . LEU A 1 138 ? -10.552 -0.653 20.345 1.00 98.62 138 LEU A O 1
ATOM 1041 N N . THR A 1 139 ? -10.916 -2.026 18.598 1.00 98.00 139 THR A N 1
ATOM 1042 C CA . THR A 1 139 ? -11.806 -2.955 19.305 1.00 98.00 139 THR A CA 1
ATOM 1043 C C . THR A 1 139 ? -11.088 -3.621 20.479 1.00 98.00 139 THR A C 1
ATOM 1045 O O . THR A 1 139 ? -11.656 -3.698 21.563 1.00 98.00 139 THR A O 1
ATOM 1048 N N . ALA A 1 140 ? -9.838 -4.054 20.286 1.00 97.31 140 ALA A N 1
ATOM 1049 C CA . ALA A 1 140 ? -9.019 -4.663 21.335 1.00 97.31 140 ALA A CA 1
ATOM 1050 C C . ALA A 1 140 ? -8.547 -3.653 22.400 1.00 97.31 140 ALA A C 1
ATOM 1052 O O . ALA A 1 140 ? -8.390 -4.005 23.566 1.00 97.31 140 ALA A O 1
ATOM 1053 N N . LYS A 1 141 ? -8.305 -2.395 22.014 1.00 96.75 141 LYS A N 1
ATOM 1054 C CA . LYS A 1 141 ? -7.799 -1.340 22.903 1.00 96.75 141 LYS A CA 1
ATOM 1055 C C . LYS A 1 141 ? -8.893 -0.708 23.759 1.00 96.75 141 LYS A C 1
ATOM 1057 O O . LYS A 1 141 ? -8.627 -0.284 24.883 1.00 96.75 141 LYS A O 1
ATOM 1062 N N . ALA A 1 142 ? -10.091 -0.559 23.203 1.00 97.50 142 ALA A N 1
ATOM 1063 C CA . ALA A 1 142 ? -11.141 0.241 23.806 1.00 97.50 142 ALA A CA 1
ATOM 1064 C C . ALA A 1 142 ? -11.686 -0.393 25.088 1.00 97.50 142 ALA A C 1
ATOM 1066 O O . ALA A 1 142 ? -12.109 -1.548 25.099 1.00 97.50 142 ALA A O 1
ATOM 1067 N N . LYS A 1 143 ? -11.802 0.405 26.153 1.00 96.88 143 LYS A N 1
ATOM 1068 C CA . LYS A 1 143 ? -12.433 -0.027 27.416 1.00 96.88 143 LYS A CA 1
ATOM 1069 C C . LYS A 1 143 ? -13.887 -0.458 27.217 1.00 96.88 143 LYS A C 1
ATOM 1071 O O . LYS A 1 143 ? -14.394 -1.311 27.940 1.00 96.88 143 LYS A O 1
ATOM 1076 N N . LYS A 1 144 ? -14.572 0.175 26.261 1.00 96.75 144 LYS A N 1
ATOM 1077 C CA . LYS A 1 144 ? -15.930 -0.158 25.821 1.00 96.75 144 LYS A CA 1
ATOM 1078 C C . LYS A 1 144 ? -15.919 -0.291 24.297 1.00 96.75 144 LYS A C 1
ATOM 1080 O O . LYS A 1 144 ? -16.112 0.717 23.621 1.00 96.75 144 LYS A O 1
ATOM 1085 N N . PRO A 1 145 ? -15.728 -1.500 23.739 1.00 93.88 145 PRO A N 1
ATOM 1086 C CA . PRO A 1 145 ? -15.581 -1.686 22.292 1.00 93.88 145 PRO A CA 1
ATOM 1087 C C . PRO A 1 145 ? -16.753 -1.165 21.446 1.00 93.88 145 PRO A C 1
ATOM 1089 O O . PRO A 1 145 ? -16.561 -0.762 20.306 1.00 93.88 145 PRO A O 1
ATOM 1092 N N . ALA A 1 146 ? -17.967 -1.116 22.004 1.00 93.69 146 ALA A N 1
ATOM 1093 C CA . ALA A 1 146 ? -19.142 -0.553 21.333 1.00 93.69 146 ALA A CA 1
ATOM 1094 C C . ALA A 1 146 ? -19.176 0.990 21.306 1.00 93.69 146 ALA A C 1
ATOM 1096 O O . ALA A 1 146 ? -20.000 1.578 20.611 1.00 93.69 146 ALA A O 1
ATOM 1097 N N . SER A 1 147 ? -18.322 1.655 22.085 1.00 96.50 147 SER A N 1
ATOM 1098 C CA . SER A 1 147 ? -18.270 3.112 22.216 1.00 96.50 147 SER A CA 1
ATOM 1099 C C . SER A 1 147 ? -16.836 3.588 22.517 1.00 96.50 147 SER A C 1
ATOM 1101 O O . SER A 1 147 ? -16.589 4.117 23.608 1.00 96.50 147 SER A O 1
ATOM 1103 N N . PRO A 1 148 ? -15.875 3.363 21.600 1.00 97.94 148 PRO A N 1
ATOM 1104 C CA . PRO A 1 148 ? -14.503 3.813 21.779 1.00 97.94 148 PRO A CA 1
ATOM 1105 C C . PRO A 1 148 ? -14.426 5.341 21.841 1.00 97.94 148 PRO A C 1
ATOM 1107 O O . PRO A 1 148 ? -15.208 6.055 21.210 1.00 97.94 148 PRO A O 1
ATOM 1110 N N . SER A 1 149 ? -13.466 5.842 22.607 1.00 98.31 149 SER A N 1
ATOM 1111 C CA . SER A 1 149 ? -13.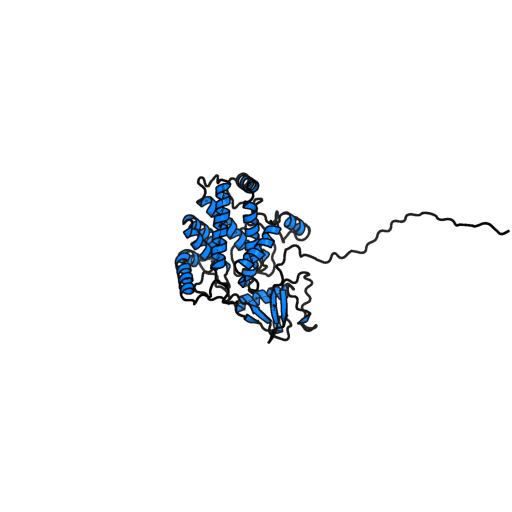195 7.269 22.770 1.00 98.31 149 SER A CA 1
ATOM 1112 C C . SER A 1 149 ? -12.273 7.823 21.678 1.00 98.31 149 SER A C 1
ATOM 1114 O O . SER A 1 149 ? -11.531 7.096 21.014 1.00 98.31 149 SER A O 1
ATOM 1116 N N . SER A 1 150 ? -12.285 9.151 21.518 1.00 98.25 150 SER A N 1
ATOM 1117 C CA . SER A 1 150 ? -11.391 9.862 20.590 1.00 98.25 150 SER A CA 1
ATOM 1118 C C . SER A 1 150 ? -9.908 9.619 20.898 1.00 98.25 150 SER A C 1
ATOM 1120 O O . SER A 1 150 ? -9.106 9.498 19.972 1.00 98.25 150 SER A O 1
ATOM 1122 N N . ASP A 1 151 ? -9.544 9.502 22.177 1.00 98.56 151 ASP A N 1
ATOM 1123 C CA . ASP A 1 151 ? -8.160 9.259 22.601 1.00 98.56 151 ASP A CA 1
ATOM 1124 C C . ASP A 1 151 ? -7.728 7.814 22.331 1.00 98.56 151 ASP A C 1
ATOM 1126 O O . ASP A 1 151 ? -6.608 7.578 21.880 1.00 98.56 151 ASP A O 1
ATOM 1130 N N . GLU A 1 152 ? -8.620 6.837 22.524 1.00 98.50 152 GLU A N 1
ATOM 1131 C CA . GLU A 1 152 ? -8.355 5.441 22.151 1.00 98.50 152 GLU A CA 1
ATOM 1132 C C . GLU A 1 152 ? -8.155 5.298 20.636 1.00 98.50 152 GLU A C 1
ATOM 1134 O O . GLU A 1 152 ? -7.257 4.569 20.211 1.00 98.50 152 GLU A O 1
ATOM 1139 N N . LEU A 1 153 ? -8.923 6.031 19.820 1.00 98.62 153 LEU A N 1
ATOM 1140 C CA . LEU A 1 153 ? -8.734 6.072 18.367 1.00 98.62 153 LEU A CA 1
ATOM 1141 C C . LEU A 1 153 ? -7.407 6.738 17.972 1.00 98.62 153 LEU A C 1
ATOM 1143 O O . LEU A 1 153 ? -6.705 6.214 17.108 1.00 98.62 153 LEU A O 1
ATOM 1147 N N . LEU A 1 154 ? -7.025 7.844 18.620 1.00 98.75 154 LEU A N 1
ATOM 1148 C CA . LEU A 1 154 ? -5.723 8.476 18.386 1.00 98.75 154 LEU A CA 1
ATOM 1149 C C . LEU A 1 154 ? -4.576 7.515 18.707 1.00 98.75 154 LEU A C 1
ATOM 1151 O O . LEU A 1 154 ? -3.699 7.299 17.873 1.00 98.75 154 LEU A O 1
ATOM 1155 N N . GLN A 1 155 ? -4.607 6.885 19.879 1.00 98.56 155 GLN A N 1
ATOM 1156 C CA . GLN A 1 155 ? -3.546 5.962 20.274 1.00 98.56 155 GLN A CA 1
ATOM 1157 C C . GLN A 1 155 ? -3.518 4.705 19.417 1.00 98.56 155 GLN A C 1
ATOM 1159 O O . GLN A 1 155 ? -2.442 4.242 19.068 1.00 98.56 155 GLN A O 1
ATOM 1164 N N . THR A 1 156 ? -4.673 4.209 18.983 1.00 98.56 156 THR A N 1
ATOM 1165 C CA . THR A 1 156 ? -4.732 3.124 17.997 1.00 98.56 156 THR A CA 1
ATOM 1166 C C . THR A 1 156 ? -4.076 3.521 16.670 1.00 98.56 156 THR A C 1
ATOM 1168 O O . THR A 1 156 ? -3.357 2.715 16.082 1.00 98.56 156 THR A O 1
ATOM 1171 N N . SER A 1 157 ? -4.276 4.764 16.210 1.00 98.62 157 SER A N 1
ATOM 1172 C CA . SER A 1 157 ? -3.626 5.271 14.993 1.00 98.62 157 SER A CA 1
ATOM 1173 C C . SER A 1 157 ? -2.101 5.356 15.140 1.00 98.62 157 SER A C 1
ATOM 1175 O O . SER A 1 157 ? -1.370 4.986 14.223 1.00 98.62 157 SER A O 1
ATOM 1177 N N . ASN A 1 158 ? -1.612 5.750 16.319 1.00 98.69 158 ASN A N 1
ATOM 1178 C CA . ASN A 1 158 ? -0.182 5.789 16.625 1.00 98.69 158 ASN A CA 1
ATOM 1179 C C . ASN A 1 158 ? 0.414 4.376 16.726 1.00 98.69 158 ASN A C 1
ATOM 1181 O O . ASN A 1 158 ? 1.481 4.121 16.166 1.00 98.69 158 ASN A O 1
ATOM 1185 N N . ASP A 1 159 ? -0.297 3.447 17.374 1.00 98.69 159 ASP A N 1
ATOM 1186 C CA . ASP A 1 159 ? 0.115 2.048 17.516 1.00 98.69 159 ASP A CA 1
ATOM 1187 C C . ASP A 1 159 ? 0.268 1.384 16.135 1.00 98.69 159 ASP A C 1
ATOM 1189 O O . ASP A 1 159 ? 1.320 0.816 15.835 1.00 98.69 159 ASP A O 1
ATOM 1193 N N . ILE A 1 160 ? -0.742 1.487 15.256 1.00 98.75 160 ILE A N 1
ATOM 1194 C CA . ILE A 1 160 ? -0.678 0.859 13.924 1.00 98.75 160 ILE A CA 1
ATOM 1195 C C . ILE A 1 160 ? 0.384 1.509 13.030 1.00 98.75 160 ILE A C 1
ATOM 1197 O O . ILE A 1 160 ? 1.036 0.803 12.259 1.00 98.75 160 ILE A O 1
ATOM 1201 N N . ALA A 1 161 ? 0.613 2.822 13.159 1.00 98.69 161 ALA A N 1
ATOM 1202 C CA . ALA A 1 161 ? 1.692 3.513 12.457 1.00 98.69 161 ALA A CA 1
ATOM 1203 C C . ALA A 1 161 ? 3.064 2.976 12.888 1.00 98.69 161 ALA A C 1
ATOM 1205 O O . ALA A 1 161 ? 3.888 2.630 12.039 1.00 98.69 161 ALA A O 1
ATOM 1206 N N . ALA A 1 162 ? 3.296 2.843 14.198 1.00 98.62 162 ALA A N 1
ATOM 1207 C CA . ALA A 1 162 ? 4.539 2.304 14.740 1.00 98.62 162 ALA A CA 1
ATOM 1208 C C . ALA A 1 162 ? 4.773 0.850 14.298 1.00 98.62 162 ALA A C 1
ATOM 1210 O O . ALA A 1 162 ? 5.868 0.520 13.838 1.00 98.62 162 ALA A O 1
ATOM 1211 N N . ILE A 1 163 ? 3.734 0.007 14.360 1.00 98.75 163 ILE A N 1
ATOM 1212 C CA . ILE A 1 163 ? 3.763 -1.386 13.885 1.00 98.75 163 ILE A CA 1
ATOM 1213 C C . ILE A 1 163 ? 4.130 -1.448 12.396 1.00 98.75 163 ILE A C 1
ATOM 1215 O O . ILE A 1 163 ? 5.026 -2.200 12.009 1.00 98.75 163 ILE A O 1
ATOM 1219 N N . LEU A 1 164 ? 3.465 -0.649 11.555 1.00 98.75 164 LEU A N 1
ATOM 1220 C CA . LEU A 1 164 ? 3.697 -0.633 10.110 1.00 98.75 164 LEU A CA 1
ATOM 1221 C C . LEU A 1 164 ? 5.123 -0.174 9.773 1.00 98.75 164 LEU A C 1
ATOM 1223 O O . LEU A 1 164 ? 5.815 -0.836 9.001 1.00 98.75 164 LEU A O 1
ATOM 1227 N N . VAL A 1 165 ? 5.600 0.915 10.383 1.00 98.50 165 VAL A N 1
ATOM 1228 C CA . VAL A 1 165 ? 6.966 1.424 10.171 1.00 98.50 165 VAL A CA 1
ATOM 1229 C C . VAL A 1 165 ? 8.013 0.403 10.622 1.00 98.50 165 VAL A C 1
ATOM 1231 O O . VAL A 1 165 ? 8.979 0.147 9.895 1.00 98.50 165 VAL A O 1
ATOM 1234 N N . ALA A 1 166 ? 7.821 -0.219 11.788 1.00 96.69 166 ALA A N 1
ATOM 1235 C CA . ALA A 1 166 ? 8.709 -1.267 12.279 1.00 96.69 166 ALA A CA 1
ATOM 1236 C C . ALA A 1 166 ? 8.736 -2.476 11.331 1.00 96.69 166 ALA A C 1
ATOM 1238 O O . ALA A 1 166 ? 9.812 -3.017 11.062 1.00 96.69 166 ALA A O 1
ATOM 1239 N N . ALA A 1 167 ? 7.591 -2.866 10.771 1.00 96.50 167 ALA A N 1
ATOM 1240 C CA . ALA A 1 167 ? 7.509 -3.947 9.797 1.00 96.50 167 ALA A CA 1
ATOM 1241 C C . ALA A 1 167 ? 8.217 -3.613 8.478 1.00 96.50 167 ALA A C 1
ATOM 1243 O O . ALA A 1 167 ? 9.004 -4.421 7.986 1.00 96.50 167 ALA A O 1
ATOM 1244 N N . ILE A 1 168 ? 8.027 -2.406 7.942 1.00 96.62 168 ILE A N 1
ATOM 1245 C CA . ILE A 1 168 ? 8.673 -1.949 6.701 1.00 96.62 168 ILE A CA 1
ATOM 1246 C C . ILE A 1 168 ? 10.201 -1.966 6.841 1.00 96.62 168 ILE A C 1
ATOM 1248 O O . ILE A 1 168 ? 10.901 -2.514 5.984 1.00 96.62 168 ILE A O 1
ATOM 1252 N N . ARG A 1 169 ? 10.748 -1.445 7.946 1.00 94.56 169 ARG A N 1
ATOM 1253 C CA . ARG A 1 169 ? 12.201 -1.477 8.221 1.00 94.56 169 ARG A CA 1
ATOM 1254 C C . ARG A 1 169 ? 12.761 -2.902 8.267 1.00 94.56 169 ARG A C 1
ATOM 1256 O O . ARG A 1 169 ? 13.929 -3.148 7.956 1.00 94.56 169 ARG A O 1
ATOM 1263 N N . GLN A 1 170 ? 11.932 -3.863 8.653 1.00 91.00 170 GLN A N 1
ATOM 1264 C CA . GLN A 1 170 ? 12.339 -5.249 8.839 1.00 91.00 170 GLN A CA 1
ATOM 1265 C C . GLN A 1 170 ? 12.147 -6.129 7.597 1.00 91.00 170 GLN A C 1
ATOM 1267 O O . GLN A 1 170 ? 12.955 -7.029 7.367 1.00 91.00 170 GLN A O 1
ATOM 1272 N N . ALA A 1 171 ? 11.131 -5.856 6.779 1.00 92.38 171 ALA A N 1
ATOM 1273 C CA . ALA A 1 171 ? 10.757 -6.702 5.653 1.00 92.38 171 ALA A CA 1
ATOM 1274 C C . ALA A 1 171 ? 11.861 -6.768 4.577 1.00 92.38 171 ALA A C 1
ATOM 1276 O O . ALA A 1 171 ? 12.388 -5.724 4.174 1.00 92.38 171 ALA A O 1
ATOM 1277 N N . PRO A 1 172 ? 12.235 -7.961 4.079 1.00 92.38 172 PRO A N 1
ATOM 1278 C CA . PRO A 1 172 ? 13.093 -8.072 2.903 1.00 92.38 172 PRO A CA 1
ATOM 1279 C C . PRO A 1 172 ? 12.355 -7.575 1.650 1.00 92.38 172 PRO A C 1
ATOM 1281 O O . PRO A 1 172 ? 11.149 -7.768 1.520 1.00 92.38 172 PRO A O 1
ATOM 1284 N N . VAL A 1 173 ? 13.074 -6.942 0.718 1.00 94.94 173 VAL A N 1
ATOM 1285 C CA . VAL A 1 173 ? 12.508 -6.465 -0.554 1.00 94.94 173 VAL A CA 1
ATOM 1286 C C . VAL A 1 173 ? 12.535 -7.604 -1.562 1.00 94.94 173 VAL A C 1
ATOM 1288 O O . VAL A 1 173 ? 13.568 -7.883 -2.174 1.00 94.94 173 VAL A O 1
ATOM 1291 N N . VAL A 1 174 ? 11.407 -8.300 -1.683 1.00 95.31 174 VAL A N 1
ATOM 1292 C CA . VAL A 1 174 ? 11.246 -9.519 -2.485 1.00 95.31 174 VAL A CA 1
ATOM 1293 C C . VAL A 1 174 ? 9.813 -9.634 -3.036 1.00 95.31 174 VAL A C 1
ATOM 1295 O O . VAL A 1 174 ? 8.917 -9.050 -2.432 1.00 95.31 174 VAL A O 1
ATOM 1298 N N . PRO A 1 175 ? 9.555 -10.373 -4.140 1.00 95.06 175 PRO A N 1
ATOM 1299 C CA . PRO A 1 175 ? 8.192 -10.696 -4.573 1.00 95.06 175 PRO A CA 1
ATOM 1300 C C . PRO A 1 175 ? 7.405 -11.374 -3.457 1.00 95.06 175 PRO A C 1
ATOM 1302 O O . PRO A 1 175 ? 7.989 -12.254 -2.830 1.00 95.06 175 PRO A O 1
ATOM 1305 N N . ASN A 1 176 ? 6.125 -11.042 -3.283 1.00 94.19 176 ASN A N 1
ATOM 1306 C CA . ASN A 1 176 ? 5.280 -11.269 -2.098 1.00 94.19 176 ASN A CA 1
ATOM 1307 C C . ASN A 1 176 ? 5.548 -10.337 -0.904 1.00 94.19 176 ASN A C 1
ATOM 1309 O O . ASN A 1 176 ? 5.336 -10.696 0.259 1.00 94.19 176 ASN A O 1
ATOM 1313 N N . PHE A 1 177 ? 5.997 -9.119 -1.188 1.00 97.38 177 PHE A N 1
ATOM 1314 C CA . PHE A 1 177 ? 6.343 -8.096 -0.211 1.00 97.38 177 PHE A CA 1
ATOM 1315 C C . PHE A 1 177 ? 5.222 -7.829 0.805 1.00 97.38 177 PHE A C 1
ATOM 1317 O O . PHE A 1 177 ? 5.515 -7.638 1.987 1.00 97.38 177 PHE A O 1
ATOM 1324 N N . TYR A 1 178 ? 3.946 -7.890 0.397 1.00 98.38 178 TYR A N 1
ATOM 1325 C CA . TYR A 1 178 ? 2.817 -7.693 1.317 1.00 98.38 178 TYR A CA 1
ATOM 1326 C C . TYR A 1 178 ? 2.812 -8.738 2.435 1.00 98.38 178 TYR A C 1
ATOM 1328 O O . TYR A 1 178 ? 2.641 -8.385 3.602 1.00 98.38 178 TYR A O 1
ATOM 1336 N N . ALA A 1 179 ? 3.063 -10.008 2.101 1.00 97.31 179 ALA A N 1
ATOM 1337 C CA . ALA A 1 179 ? 3.133 -11.093 3.077 1.00 97.31 179 ALA A CA 1
ATOM 1338 C C . ALA A 1 179 ? 4.307 -10.900 4.051 1.00 97.31 179 ALA A C 1
ATOM 1340 O O . ALA A 1 179 ? 4.166 -11.153 5.247 1.00 97.31 179 ALA A O 1
ATOM 1341 N N . GLN A 1 180 ? 5.449 -10.399 3.562 1.00 95.94 180 GLN A N 1
ATOM 1342 C CA . GLN A 1 180 ? 6.614 -10.107 4.406 1.00 95.94 180 GLN A CA 1
ATOM 1343 C C . GLN A 1 180 ? 6.308 -9.008 5.429 1.00 95.94 180 GLN A C 1
ATOM 1345 O O . GLN A 1 180 ? 6.592 -9.163 6.618 1.00 95.94 180 GLN A O 1
ATOM 1350 N N . VAL A 1 181 ? 5.702 -7.904 4.980 1.00 97.50 181 VAL A N 1
ATOM 1351 C CA . VAL A 1 181 ? 5.304 -6.800 5.863 1.00 97.50 181 VAL A CA 1
ATOM 1352 C C . VAL A 1 181 ? 4.246 -7.279 6.859 1.00 97.50 181 VAL A C 1
ATOM 1354 O O . VAL A 1 181 ? 4.420 -7.087 8.059 1.00 97.50 181 VAL A O 1
ATOM 1357 N N . ALA A 1 182 ? 3.199 -7.966 6.398 1.00 98.25 182 ALA A N 1
ATOM 1358 C CA . ALA A 1 182 ? 2.110 -8.455 7.242 1.00 98.25 182 ALA A CA 1
ATOM 1359 C C . ALA A 1 182 ? 2.581 -9.420 8.341 1.00 98.25 182 ALA A C 1
ATOM 1361 O O . ALA A 1 182 ? 2.165 -9.287 9.494 1.00 98.25 182 ALA A O 1
ATOM 1362 N N . ALA A 1 183 ? 3.477 -10.359 8.017 1.00 96.94 183 ALA A N 1
ATOM 1363 C CA . ALA A 1 183 ? 4.041 -11.280 9.002 1.00 96.94 183 ALA A CA 1
ATOM 1364 C C . ALA A 1 183 ? 4.783 -10.522 10.114 1.00 96.94 183 ALA A C 1
ATOM 1366 O O . ALA A 1 183 ? 4.583 -10.800 11.294 1.00 96.94 183 ALA A O 1
ATOM 1367 N N . ILE A 1 184 ? 5.586 -9.514 9.766 1.00 95.94 184 ILE A N 1
ATOM 1368 C CA . ILE A 1 184 ? 6.296 -8.729 10.780 1.00 95.94 184 ILE A CA 1
ATOM 1369 C C . ILE A 1 184 ? 5.335 -7.818 11.552 1.00 95.94 184 ILE A C 1
ATOM 1371 O O . ILE A 1 184 ? 5.475 -7.706 12.766 1.00 95.94 184 ILE A O 1
ATOM 1375 N N . MET A 1 185 ? 4.326 -7.226 10.901 1.00 98.06 185 MET A N 1
ATOM 1376 C CA . MET A 1 185 ? 3.306 -6.427 11.594 1.00 98.06 185 MET A CA 1
ATOM 1377 C C . MET A 1 185 ? 2.612 -7.234 12.695 1.00 98.06 185 MET A C 1
ATOM 1379 O O . MET A 1 185 ? 2.389 -6.712 13.781 1.00 98.06 185 MET A O 1
ATOM 1383 N N . VAL A 1 186 ? 2.304 -8.510 12.444 1.00 98.12 186 VAL A N 1
ATOM 1384 C CA . VAL A 1 186 ? 1.716 -9.408 13.449 1.00 98.12 186 VAL A CA 1
ATOM 1385 C C . VAL A 1 186 ? 2.631 -9.580 14.667 1.00 98.12 186 VAL A C 1
ATOM 1387 O O . VAL A 1 186 ? 2.139 -9.540 15.794 1.00 98.12 186 VAL A O 1
ATOM 1390 N N . VAL A 1 187 ? 3.944 -9.738 14.466 1.00 95.88 187 VAL A N 1
ATOM 1391 C CA . VAL A 1 187 ? 4.904 -9.851 15.581 1.00 95.88 187 VAL A CA 1
ATOM 1392 C C . VAL A 1 187 ? 5.040 -8.541 16.344 1.00 95.88 187 VAL A C 1
ATOM 1394 O O . VAL A 1 187 ? 4.963 -8.532 17.570 1.00 95.88 187 VAL A O 1
ATOM 1397 N N . GLU A 1 188 ? 5.221 -7.422 15.641 1.00 96.44 188 GLU A N 1
ATOM 1398 C CA . GLU A 1 188 ? 5.345 -6.107 16.280 1.00 96.44 188 GLU A CA 1
ATOM 1399 C C . GLU A 1 188 ? 4.077 -5.735 17.055 1.00 96.44 188 GLU A C 1
ATOM 1401 O O . GLU A 1 188 ? 4.157 -5.191 18.154 1.00 96.44 188 GLU A O 1
ATOM 1406 N N . ALA A 1 189 ? 2.906 -6.104 16.537 1.00 97.94 189 ALA A N 1
ATOM 1407 C CA . ALA A 1 189 ? 1.645 -5.955 17.246 1.00 97.94 189 ALA A CA 1
ATOM 1408 C C . ALA A 1 189 ? 1.612 -6.772 18.543 1.00 97.94 189 ALA A C 1
ATOM 1410 O O . ALA A 1 189 ? 1.213 -6.240 19.576 1.00 97.94 189 ALA A O 1
ATOM 1411 N N . GLY A 1 190 ? 2.081 -8.024 18.518 1.00 95.94 190 GLY A N 1
ATOM 1412 C CA . GLY A 1 190 ? 2.123 -8.901 19.694 1.00 95.94 190 GLY A CA 1
ATOM 1413 C C . GLY A 1 190 ? 3.020 -8.383 20.818 1.00 95.94 190 GLY A C 1
ATOM 1414 O O . GLY A 1 190 ? 2.702 -8.587 21.988 1.00 95.94 190 GLY A O 1
ATOM 1415 N N . LYS A 1 191 ? 4.091 -7.649 20.479 1.00 94.81 191 LYS A N 1
ATOM 1416 C CA . LYS A 1 191 ? 4.959 -6.969 21.459 1.00 94.81 191 LYS A CA 1
ATOM 1417 C C . LYS A 1 191 ? 4.236 -5.850 22.214 1.00 94.81 191 LYS A C 1
ATOM 1419 O O . LYS A 1 191 ? 4.603 -5.562 23.349 1.00 94.81 191 LYS A O 1
ATOM 1424 N N . LEU A 1 192 ? 3.243 -5.211 21.589 1.00 94.81 192 LEU A N 1
ATOM 1425 C CA . LEU A 1 192 ? 2.436 -4.156 22.209 1.00 94.81 192 LEU A CA 1
ATOM 1426 C C . LEU A 1 192 ? 1.223 -4.725 22.949 1.00 94.81 192 LEU A C 1
ATOM 1428 O O . LEU A 1 192 ? 0.937 -4.314 24.072 1.00 94.81 192 LEU A O 1
ATOM 1432 N N . ASN A 1 193 ? 0.495 -5.641 22.311 1.00 93.81 193 ASN A N 1
ATOM 1433 C CA . ASN A 1 193 ? -0.690 -6.288 22.861 1.00 93.81 193 ASN A CA 1
ATOM 1434 C C . ASN A 1 193 ? -0.958 -7.617 22.115 1.00 93.81 193 ASN A C 1
ATOM 1436 O O . ASN A 1 193 ? -1.132 -7.598 20.892 1.00 93.81 193 ASN A O 1
ATOM 1440 N N . PRO A 1 194 ? -1.054 -8.773 22.801 1.00 93.75 194 PRO A N 1
ATOM 1441 C CA . PRO A 1 194 ? -1.344 -10.054 22.147 1.00 93.75 194 PRO A CA 1
ATOM 1442 C C . PRO A 1 194 ? -2.666 -10.060 21.357 1.00 93.75 194 PRO A C 1
ATOM 1444 O O . PRO A 1 194 ? -2.743 -10.693 20.299 1.00 93.75 194 PRO A O 1
ATOM 1447 N N . ASP A 1 195 ? -3.676 -9.303 21.791 1.00 96.31 195 ASP A N 1
ATOM 1448 C CA . ASP A 1 195 ? -4.957 -9.195 21.082 1.00 96.31 195 ASP A CA 1
ATOM 1449 C C . ASP A 1 195 ? -4.818 -8.429 19.758 1.00 96.31 195 ASP A C 1
ATOM 1451 O O . ASP A 1 195 ? -5.547 -8.697 18.798 1.00 96.31 195 ASP A O 1
ATOM 1455 N N . TYR A 1 196 ? -3.836 -7.525 19.650 1.00 98.12 196 TYR A N 1
ATOM 1456 C CA . TYR A 1 196 ? -3.519 -6.871 18.379 1.00 98.12 196 TYR A CA 1
ATOM 1457 C C . TYR A 1 196 ? -2.966 -7.882 17.374 1.00 98.12 196 TYR A C 1
ATOM 1459 O O . TYR A 1 196 ? -3.383 -7.889 16.216 1.00 98.12 196 TYR A O 1
ATOM 1467 N N . ALA A 1 197 ? -2.061 -8.767 17.807 1.00 96.75 197 ALA A N 1
ATOM 1468 C CA . ALA A 1 197 ? -1.535 -9.819 16.939 1.00 96.75 197 ALA A CA 1
ATOM 1469 C C . ALA A 1 197 ? -2.656 -10.739 16.437 1.00 96.75 197 ALA A C 1
ATOM 1471 O O . ALA A 1 197 ? -2.687 -11.071 15.250 1.00 96.75 197 ALA A O 1
ATOM 1472 N N . ALA A 1 198 ? -3.598 -11.118 17.306 1.00 96.06 198 ALA A N 1
ATOM 1473 C CA . ALA A 1 198 ? -4.761 -11.916 16.919 1.00 96.06 198 ALA A CA 1
ATOM 1474 C C . ALA A 1 198 ? -5.642 -11.190 15.884 1.00 96.06 198 ALA A C 1
ATOM 1476 O O . ALA A 1 198 ? -6.010 -11.785 14.865 1.00 96.06 198 ALA A O 1
ATOM 1477 N N . ALA A 1 199 ? -5.918 -9.897 16.094 1.00 97.56 199 ALA A N 1
ATOM 1478 C CA . ALA A 1 199 ? -6.685 -9.076 15.160 1.00 97.56 199 ALA A CA 1
ATOM 1479 C C . ALA A 1 199 ? -6.014 -8.990 13.776 1.00 97.56 199 ALA A C 1
ATOM 1481 O O . ALA A 1 199 ? -6.661 -9.278 12.764 1.00 97.56 199 ALA A O 1
ATOM 148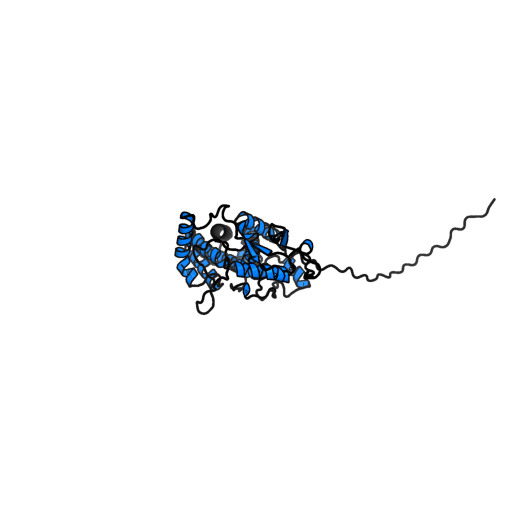2 N N . LEU A 1 200 ? -4.715 -8.672 13.722 1.00 98.38 200 LEU A N 1
ATOM 1483 C CA . LEU A 1 200 ? -3.952 -8.593 12.468 1.00 98.38 200 LEU A CA 1
ATOM 1484 C C . LEU A 1 200 ? -3.894 -9.940 11.748 1.00 98.38 200 LEU A C 1
ATOM 1486 O O . LEU A 1 200 ? -4.141 -9.991 10.543 1.00 98.38 200 LEU A O 1
ATOM 1490 N N . LYS A 1 201 ? -3.609 -11.038 12.467 1.00 97.12 201 LYS A N 1
ATOM 1491 C CA . LYS A 1 201 ? -3.605 -12.393 11.883 1.00 97.12 201 LYS A CA 1
ATOM 1492 C C . LYS A 1 201 ? -4.935 -12.683 11.197 1.00 97.12 201 LYS A C 1
ATOM 1494 O O . LYS A 1 201 ? -4.945 -13.108 10.045 1.00 97.12 201 LYS A O 1
ATOM 1499 N N . GLY A 1 202 ? -6.050 -12.406 11.877 1.00 97.19 202 GLY A N 1
ATOM 1500 C CA . GLY A 1 202 ? -7.387 -12.613 11.327 1.00 97.19 202 GLY A CA 1
ATOM 1501 C C . GLY A 1 202 ? -7.634 -11.817 10.043 1.00 97.19 202 GLY A C 1
ATOM 1502 O O . GLY A 1 202 ? -8.125 -12.380 9.065 1.00 97.19 202 GLY A O 1
ATOM 1503 N N . VAL A 1 203 ? -7.270 -10.532 10.022 1.00 98.50 203 VAL A N 1
ATOM 1504 C CA . VAL A 1 203 ? -7.431 -9.671 8.837 1.00 98.50 203 VAL A CA 1
ATOM 1505 C C . VAL A 1 203 ? -6.561 -10.150 7.675 1.00 98.50 203 VAL A C 1
ATOM 1507 O O . VAL A 1 203 ? -7.067 -10.340 6.568 1.00 98.50 203 VAL A O 1
ATOM 1510 N N . PHE A 1 204 ? -5.268 -10.385 7.907 1.00 98.50 204 PHE A N 1
ATOM 1511 C CA . PHE A 1 204 ? -4.346 -10.772 6.839 1.00 98.50 204 PHE A CA 1
ATOM 1512 C C . PHE A 1 204 ? -4.655 -12.150 6.251 1.00 98.50 204 PHE A C 1
ATOM 1514 O O . PHE A 1 204 ? -4.489 -12.326 5.043 1.00 98.50 204 PHE A O 1
ATOM 1521 N N . VAL A 1 205 ? -5.160 -13.090 7.057 1.00 97.56 205 VAL A N 1
ATOM 1522 C CA . VAL A 1 205 ? -5.653 -14.386 6.564 1.00 97.56 205 VAL A CA 1
ATOM 1523 C C . VAL A 1 205 ? -6.924 -14.215 5.737 1.00 97.56 205 VAL A C 1
ATOM 1525 O O . VAL A 1 205 ? -6.979 -14.702 4.610 1.00 97.56 205 VAL A O 1
ATOM 1528 N N . ARG A 1 206 ? -7.936 -13.483 6.233 1.00 96.44 206 ARG A N 1
ATOM 1529 C CA . ARG A 1 206 ? -9.181 -13.245 5.471 1.00 96.44 206 ARG A CA 1
ATOM 1530 C C . ARG A 1 206 ? -8.920 -12.561 4.132 1.00 96.44 206 ARG A C 1
ATOM 1532 O O . ARG A 1 206 ? -9.590 -12.859 3.150 1.00 96.44 206 ARG A O 1
ATOM 1539 N N . ARG A 1 207 ? -7.930 -11.669 4.084 1.00 97.50 207 ARG A N 1
ATOM 1540 C CA . ARG A 1 207 ? -7.518 -10.967 2.863 1.00 97.50 207 ARG A CA 1
ATOM 1541 C C . ARG A 1 207 ? -6.517 -11.732 2.010 1.00 97.50 207 ARG A C 1
ATOM 1543 O O . ARG A 1 207 ? -6.039 -11.174 1.030 1.00 97.50 207 ARG A O 1
ATOM 1550 N N . SER A 1 208 ? -6.189 -12.977 2.351 1.00 97.88 208 SER A N 1
ATOM 1551 C CA . SER A 1 208 ? -5.206 -13.807 1.637 1.00 97.88 208 SER A CA 1
ATOM 1552 C C . SER A 1 208 ? -3.797 -13.198 1.537 1.00 97.88 208 SER A C 1
ATOM 1554 O O . SER A 1 208 ? -2.965 -13.701 0.789 1.00 97.88 208 SER A O 1
ATOM 1556 N N . ILE A 1 209 ? -3.487 -12.152 2.311 1.00 98.19 209 ILE A N 1
ATOM 1557 C CA . ILE A 1 209 ? -2.139 -11.563 2.395 1.00 98.19 209 ILE A CA 1
ATOM 1558 C C . ILE A 1 209 ? -1.194 -12.524 3.124 1.00 98.19 209 ILE A C 1
ATOM 1560 O O . ILE A 1 209 ? -0.015 -12.612 2.790 1.00 98.19 209 ILE A O 1
ATOM 1564 N N . LEU A 1 210 ? -1.724 -13.273 4.094 1.00 97.50 210 LEU A N 1
ATOM 1565 C CA . LEU A 1 210 ? -1.058 -14.416 4.706 1.00 97.50 210 LEU A CA 1
ATOM 1566 C C . LEU A 1 210 ? -1.885 -15.680 4.466 1.00 97.50 210 LEU A C 1
ATOM 1568 O O . LEU A 1 210 ? -3.107 -15.670 4.601 1.00 97.50 210 LEU A O 1
ATOM 1572 N N . SER A 1 211 ? -1.215 -16.784 4.156 1.00 96.25 211 SER A N 1
ATOM 1573 C CA . SER A 1 211 ? -1.796 -18.121 4.259 1.00 96.25 211 SER A CA 1
ATOM 1574 C C . SER A 1 211 ? -2.029 -18.486 5.727 1.00 96.25 211 SER A C 1
ATOM 1576 O O . SER A 1 211 ? -1.379 -17.937 6.624 1.00 96.25 211 SER A O 1
ATOM 1578 N N . LEU A 1 212 ? -2.912 -19.456 5.990 1.00 94.06 212 LEU A N 1
ATOM 1579 C CA . LEU A 1 212 ? -3.068 -20.013 7.339 1.00 94.06 212 LEU A CA 1
ATOM 1580 C C . LEU A 1 212 ? -1.731 -20.558 7.857 1.00 94.06 212 LEU A C 1
ATOM 1582 O O . LEU A 1 212 ? -1.356 -20.259 8.987 1.00 94.06 212 LEU A O 1
ATOM 1586 N N . HIS A 1 213 ? -0.978 -21.268 7.008 1.00 92.38 213 HIS A N 1
ATOM 1587 C CA . HIS A 1 213 ? 0.340 -21.796 7.354 1.00 92.38 213 HIS A CA 1
ATOM 1588 C C . HIS A 1 213 ? 1.322 -20.691 7.772 1.00 92.38 213 HIS A C 1
ATOM 1590 O O . HIS A 1 213 ? 1.956 -20.792 8.823 1.00 92.38 213 HIS A O 1
ATOM 1596 N N . SER A 1 214 ? 1.437 -19.609 6.995 1.00 93.62 214 SER A N 1
ATOM 1597 C CA . SER A 1 214 ? 2.295 -18.481 7.370 1.00 93.62 214 SER A CA 1
ATOM 1598 C C . SER A 1 214 ? 1.803 -17.805 8.651 1.00 93.62 214 SER A C 1
ATOM 1600 O O . SER A 1 214 ? 2.625 -17.493 9.508 1.00 93.62 214 SER A O 1
ATOM 1602 N N . ALA A 1 215 ? 0.488 -17.628 8.819 1.00 93.12 215 ALA A N 1
ATOM 1603 C CA . ALA A 1 215 ? -0.114 -16.968 9.979 1.00 93.12 215 ALA A CA 1
ATOM 1604 C C . ALA A 1 215 ? 0.088 -17.732 11.304 1.00 93.12 215 ALA A C 1
ATOM 1606 O O . ALA A 1 215 ? 0.268 -17.105 12.355 1.00 93.12 215 ALA A O 1
ATOM 1607 N N . THR A 1 216 ? 0.097 -19.069 11.278 1.00 91.00 216 THR A N 1
ATOM 1608 C CA . THR A 1 216 ? 0.349 -19.892 12.475 1.00 91.00 216 THR A CA 1
ATOM 1609 C C . THR A 1 216 ? 1.828 -19.952 12.855 1.00 91.00 216 THR A C 1
ATOM 1611 O O . THR A 1 216 ? 2.136 -20.156 14.025 1.00 91.00 216 THR A O 1
ATOM 1614 N N . HIS A 1 217 ? 2.743 -19.718 11.908 1.00 89.69 217 HIS A N 1
ATOM 1615 C CA . HIS A 1 217 ? 4.192 -19.818 12.126 1.00 89.69 217 HIS A CA 1
ATOM 1616 C C . HIS A 1 217 ? 4.912 -18.465 12.232 1.00 89.69 217 HIS A C 1
ATOM 1618 O O . HIS A 1 217 ? 6.136 -18.437 12.318 1.00 89.69 217 HIS A O 1
ATOM 1624 N N . VAL A 1 218 ? 4.184 -17.344 12.266 1.00 86.94 218 VAL A N 1
ATOM 1625 C CA . VAL A 1 218 ? 4.748 -15.979 12.246 1.00 86.94 218 VAL A CA 1
ATOM 1626 C C . VAL A 1 218 ? 5.886 -15.748 13.260 1.00 86.94 218 VAL A C 1
ATOM 1628 O O . VAL A 1 218 ? 6.897 -15.146 12.909 1.00 86.94 218 VAL A O 1
ATOM 1631 N N . GLU A 1 219 ? 5.774 -16.261 14.487 1.00 82.75 219 GLU A N 1
ATOM 1632 C CA . GLU A 1 219 ? 6.822 -16.116 15.517 1.00 82.75 219 GLU A CA 1
ATOM 1633 C C . GLU A 1 219 ? 8.118 -16.866 15.160 1.00 82.75 219 GLU A C 1
ATOM 1635 O O . GLU A 1 219 ? 9.231 -16.354 15.326 1.00 82.75 219 GLU A O 1
ATOM 1640 N N . ALA A 1 220 ? 7.984 -18.077 14.612 1.00 78.31 220 ALA A N 1
ATOM 1641 C CA . ALA A 1 220 ? 9.117 -18.853 14.119 1.00 78.31 220 ALA A CA 1
ATOM 1642 C C . ALA A 1 220 ? 9.764 -18.169 12.901 1.00 78.31 220 ALA A C 1
ATOM 1644 O O . ALA A 1 220 ? 10.991 -18.086 12.820 1.00 78.31 220 ALA A O 1
ATOM 1645 N N . LEU A 1 221 ? 8.942 -17.610 12.002 1.00 70.88 221 LEU A N 1
ATOM 1646 C CA . LEU A 1 221 ? 9.395 -16.839 10.841 1.00 70.88 221 LEU A CA 1
ATOM 1647 C C . LEU A 1 221 ? 10.182 -15.589 11.262 1.00 70.88 221 LEU A C 1
ATOM 1649 O O . LEU A 1 221 ? 11.238 -15.302 10.710 1.00 70.88 221 LEU A O 1
ATOM 1653 N N . HIS A 1 222 ? 9.722 -14.853 12.271 1.00 76.19 222 HIS A N 1
ATOM 1654 C CA . HIS A 1 222 ? 10.440 -13.674 12.757 1.00 76.19 222 HIS A CA 1
ATOM 1655 C C . HIS A 1 222 ? 11.753 -14.032 13.460 1.00 76.19 222 HIS A C 1
ATOM 1657 O O . HIS A 1 222 ? 12.770 -13.360 13.270 1.00 76.19 222 HIS A O 1
ATOM 1663 N N . SER A 1 223 ? 11.763 -15.120 14.231 1.00 77.88 223 SER A N 1
ATOM 1664 C CA . SER A 1 223 ? 12.970 -15.594 14.914 1.00 77.88 223 SER A CA 1
ATOM 1665 C C . SER A 1 223 ? 14.091 -15.948 13.928 1.00 77.88 223 SER A C 1
ATOM 1667 O O . SER A 1 223 ? 15.255 -15.627 14.189 1.00 77.88 223 SER A O 1
ATOM 1669 N N . SER A 1 224 ? 13.761 -16.531 12.768 1.00 72.00 224 SER A N 1
ATOM 1670 C CA . SER A 1 224 ? 14.749 -16.817 11.719 1.00 72.00 224 SER A CA 1
ATOM 1671 C C . SER A 1 224 ? 15.273 -15.547 11.035 1.00 72.00 224 SER A C 1
ATOM 1673 O O . SER A 1 224 ? 16.473 -15.458 10.775 1.00 72.00 224 SER A O 1
ATOM 1675 N N . VAL A 1 225 ? 14.437 -14.519 10.829 1.00 70.06 225 VAL A N 1
ATOM 1676 C CA . VAL A 1 225 ? 14.882 -13.189 10.351 1.00 70.06 225 VAL A CA 1
ATOM 1677 C C . VAL A 1 225 ? 15.870 -12.561 11.315 1.00 70.06 225 VAL A C 1
ATOM 1679 O O . VAL A 1 225 ? 16.934 -12.098 10.901 1.00 70.06 225 VAL A O 1
ATOM 1682 N N . ALA A 1 226 ? 15.518 -12.528 12.600 1.00 72.31 226 ALA A N 1
ATOM 1683 C CA . ALA A 1 226 ? 16.356 -11.942 13.634 1.00 72.31 226 ALA A CA 1
ATOM 1684 C C . ALA A 1 226 ? 17.698 -12.682 13.736 1.00 72.31 226 ALA A C 1
ATOM 1686 O O . ALA A 1 226 ? 18.749 -12.048 13.840 1.00 72.31 226 ALA A O 1
ATOM 1687 N N . ALA A 1 227 ? 17.686 -14.015 13.644 1.00 72.25 227 ALA A N 1
ATOM 1688 C CA . ALA A 1 227 ? 18.899 -14.826 13.609 1.00 72.25 227 ALA A CA 1
ATOM 1689 C C . ALA A 1 227 ? 19.753 -14.552 12.360 1.00 72.25 227 ALA A C 1
ATOM 1691 O O . ALA A 1 227 ? 20.947 -14.295 12.494 1.00 72.25 227 ALA A O 1
ATOM 1692 N N . ALA A 1 228 ? 19.152 -14.523 11.167 1.00 65.75 228 ALA A N 1
ATOM 1693 C CA . ALA A 1 228 ? 19.865 -14.251 9.920 1.00 65.75 228 ALA A CA 1
ATOM 1694 C C . ALA A 1 228 ? 20.487 -12.846 9.890 1.00 65.75 228 ALA A C 1
ATOM 1696 O O . ALA A 1 228 ? 21.588 -12.671 9.369 1.00 65.75 228 ALA A O 1
ATOM 1697 N N . ARG A 1 229 ? 19.816 -11.853 10.489 1.00 67.31 229 ARG A N 1
ATOM 1698 C CA . ARG A 1 229 ? 20.359 -10.497 10.675 1.00 67.31 229 ARG A CA 1
ATOM 1699 C C . ARG A 1 229 ? 21.548 -10.482 11.622 1.00 67.31 229 ARG A C 1
ATOM 1701 O O . ARG A 1 229 ? 22.572 -9.902 11.283 1.00 67.31 229 ARG A O 1
ATOM 1708 N N . ARG A 1 230 ? 21.447 -11.150 12.777 1.00 69.38 230 ARG A N 1
ATOM 1709 C CA . ARG A 1 230 ? 22.575 -11.281 13.719 1.00 69.38 230 ARG A CA 1
ATOM 1710 C C . ARG A 1 230 ? 23.778 -11.986 13.092 1.00 69.38 230 ARG A C 1
ATOM 1712 O O . ARG A 1 230 ? 24.906 -11.641 13.413 1.00 69.38 230 ARG A O 1
ATOM 1719 N N . ALA A 1 231 ? 23.537 -12.936 12.193 1.00 63.72 231 ALA A N 1
ATOM 1720 C CA . ALA A 1 231 ? 24.583 -13.653 11.473 1.00 63.72 231 ALA A CA 1
ATOM 1721 C C . ALA A 1 231 ? 25.213 -12.846 10.317 1.00 63.72 231 ALA A C 1
ATOM 1723 O O . ALA A 1 231 ? 26.106 -13.359 9.651 1.00 63.72 231 ALA A O 1
ATOM 1724 N N . GLY A 1 232 ? 24.742 -11.624 10.028 1.00 59.53 232 GLY A N 1
ATOM 1725 C CA . GLY A 1 232 ? 25.209 -10.829 8.884 1.00 59.53 232 GLY A CA 1
ATOM 1726 C C . GLY A 1 232 ? 24.838 -11.414 7.513 1.00 59.53 232 GLY A C 1
ATOM 1727 O O . GLY A 1 232 ? 25.324 -10.938 6.494 1.00 59.53 232 GLY A O 1
ATOM 1728 N N . VAL A 1 233 ? 23.982 -12.443 7.478 1.00 52.84 233 VAL A N 1
ATOM 1729 C CA . VAL A 1 233 ? 23.534 -13.138 6.255 1.00 52.84 233 VAL A CA 1
ATOM 1730 C C . VAL A 1 233 ? 22.276 -12.483 5.678 1.00 52.84 233 VAL A C 1
ATOM 1732 O O . VAL A 1 233 ? 22.037 -12.511 4.474 1.00 52.84 233 VAL A O 1
ATOM 1735 N N . ALA A 1 234 ? 21.463 -11.850 6.526 1.00 50.88 234 ALA A N 1
ATOM 1736 C CA . ALA A 1 234 ? 20.463 -10.898 6.071 1.00 50.88 234 ALA A CA 1
ATOM 1737 C C . ALA A 1 234 ? 21.126 -9.520 5.999 1.00 50.88 234 ALA A C 1
ATOM 1739 O O . ALA A 1 234 ? 21.491 -8.972 7.040 1.00 50.88 234 ALA A O 1
ATOM 1740 N N . GLY A 1 235 ? 21.278 -8.989 4.781 1.00 45.72 235 GLY A N 1
ATOM 1741 C CA . GLY A 1 235 ? 21.802 -7.647 4.533 1.00 45.72 235 GLY A CA 1
ATOM 1742 C C . GLY A 1 235 ? 21.230 -6.631 5.522 1.00 45.72 235 GLY A C 1
ATOM 1743 O O . GLY A 1 235 ? 20.047 -6.680 5.887 1.00 45.72 235 GLY A O 1
ATOM 1744 N N . THR A 1 236 ? 22.101 -5.761 6.026 1.00 38.03 236 THR A N 1
ATOM 1745 C CA . THR A 1 236 ? 21.759 -4.780 7.052 1.00 38.03 236 THR A CA 1
ATOM 1746 C C . THR A 1 236 ? 20.566 -3.939 6.599 1.00 38.03 236 THR A C 1
ATOM 1748 O O . THR A 1 236 ? 20.501 -3.464 5.468 1.00 38.03 236 THR A O 1
ATOM 1751 N N . ALA A 1 237 ? 19.611 -3.727 7.509 1.00 43.31 237 ALA A N 1
ATOM 1752 C CA . ALA A 1 237 ? 18.503 -2.785 7.314 1.00 43.31 237 ALA A CA 1
ATOM 1753 C C . ALA A 1 237 ? 18.978 -1.323 7.195 1.00 43.31 237 ALA A C 1
ATOM 1755 O O . ALA A 1 237 ? 18.170 -0.440 6.933 1.00 43.31 237 ALA A O 1
ATOM 1756 N N . ASP A 1 238 ? 20.278 -1.101 7.388 1.00 38.16 238 ASP A N 1
ATOM 1757 C CA . ASP A 1 238 ? 20.976 0.164 7.251 1.00 38.16 238 ASP A CA 1
ATOM 1758 C C . ASP A 1 238 ? 21.903 0.083 6.021 1.00 38.16 238 ASP A C 1
ATOM 1760 O O . ASP A 1 238 ? 22.886 -0.661 6.010 1.00 38.16 238 ASP A O 1
ATOM 1764 N N . GLY A 1 239 ? 21.520 0.780 4.948 1.00 38.41 239 GLY A N 1
ATOM 1765 C CA . GLY A 1 239 ? 22.399 1.339 3.908 1.00 38.41 239 GLY A CA 1
ATOM 1766 C C . GLY A 1 239 ? 23.277 0.454 3.002 1.00 38.41 239 GLY A C 1
ATOM 1767 O O . GLY A 1 239 ? 23.969 1.033 2.171 1.00 38.41 239 GLY A O 1
ATOM 1768 N N . GLY A 1 240 ? 23.300 -0.881 3.115 1.00 38.97 240 GLY A N 1
ATOM 1769 C CA . GLY A 1 240 ? 24.399 -1.681 2.531 1.00 38.97 240 GLY A CA 1
ATOM 1770 C C . GLY A 1 240 ? 24.120 -2.564 1.307 1.00 38.97 240 GLY A C 1
ATOM 1771 O O . GLY A 1 240 ? 24.957 -2.621 0.412 1.00 38.97 240 GLY A O 1
ATOM 1772 N N . ASP A 1 241 ? 22.994 -3.279 1.243 1.00 56.25 241 ASP A N 1
ATOM 1773 C CA . ASP A 1 241 ? 22.786 -4.296 0.196 1.00 56.25 241 ASP A CA 1
ATOM 1774 C C . ASP A 1 241 ? 21.781 -3.776 -0.838 1.00 56.25 241 ASP A C 1
ATOM 1776 O O . ASP A 1 241 ? 20.565 -3.845 -0.656 1.00 56.25 241 ASP A O 1
ATOM 1780 N N . GLY A 1 242 ? 22.299 -3.132 -1.885 1.00 70.50 242 GLY A N 1
ATOM 1781 C CA . GLY A 1 242 ? 21.481 -2.636 -2.988 1.00 70.50 242 GLY A CA 1
ATOM 1782 C C . GLY A 1 242 ? 20.717 -3.770 -3.676 1.00 70.50 242 GLY A C 1
ATOM 1783 O O . GLY A 1 242 ? 21.151 -4.923 -3.698 1.00 70.50 242 GLY A O 1
ATOM 1784 N N . LEU A 1 243 ? 19.574 -3.447 -4.281 1.00 86.88 243 LEU A N 1
ATOM 1785 C CA . LEU A 1 243 ? 18.862 -4.409 -5.118 1.00 86.88 243 LEU A CA 1
ATOM 1786 C C . LEU A 1 243 ? 19.757 -4.887 -6.265 1.00 86.88 243 LEU A C 1
ATOM 1788 O O . LEU A 1 243 ? 20.508 -4.110 -6.860 1.00 86.88 243 LEU A O 1
ATOM 1792 N N . ARG A 1 244 ? 19.664 -6.178 -6.604 1.00 91.44 244 ARG A N 1
ATOM 1793 C CA . ARG A 1 244 ? 20.462 -6.730 -7.702 1.00 91.44 244 ARG A CA 1
ATOM 1794 C C . ARG A 1 244 ? 19.966 -6.179 -9.027 1.00 91.44 244 ARG A C 1
ATOM 1796 O O . ARG A 1 244 ? 18.767 -6.014 -9.238 1.00 91.44 244 ARG A O 1
ATOM 1803 N N . LEU A 1 245 ? 20.900 -5.951 -9.938 1.00 93.00 245 LEU A N 1
ATOM 1804 C CA . LEU A 1 245 ? 20.590 -5.544 -11.297 1.00 93.00 245 LEU A CA 1
ATOM 1805 C C . LEU A 1 245 ? 20.422 -6.790 -12.175 1.00 93.00 245 LEU A C 1
ATOM 1807 O O . LEU A 1 245 ? 21.338 -7.608 -12.262 1.00 93.00 245 LEU A O 1
ATOM 1811 N N . ALA A 1 246 ? 19.277 -6.934 -12.838 1.00 94.62 246 ALA A N 1
ATOM 1812 C CA . ALA A 1 246 ? 19.054 -7.971 -13.844 1.00 94.62 246 ALA A CA 1
ATOM 1813 C C . ALA A 1 246 ? 19.021 -7.367 -15.247 1.00 94.62 246 ALA A C 1
ATOM 1815 O O . ALA A 1 246 ? 18.496 -6.272 -15.446 1.00 94.62 246 ALA A O 1
ATOM 1816 N N . ALA A 1 247 ? 19.565 -8.098 -16.220 1.00 96.38 247 ALA A N 1
ATOM 1817 C CA . ALA A 1 247 ? 19.495 -7.747 -17.632 1.00 96.38 247 ALA A CA 1
ATOM 1818 C C . ALA A 1 247 ? 18.273 -8.412 -18.278 1.00 96.38 247 ALA A C 1
ATOM 1820 O O . ALA A 1 247 ? 18.161 -9.638 -18.295 1.00 96.38 247 ALA A O 1
ATOM 1821 N N . LEU A 1 248 ? 17.374 -7.604 -18.831 1.00 95.69 248 LEU A N 1
ATOM 1822 C CA . LEU A 1 248 ? 16.246 -8.047 -19.637 1.00 95.69 248 LEU A CA 1
ATOM 1823 C C . LEU A 1 248 ? 16.587 -7.944 -21.138 1.00 95.69 248 LEU A C 1
ATOM 1825 O O . LEU A 1 248 ? 17.327 -7.034 -21.542 1.00 95.69 248 LEU A O 1
ATOM 1829 N N . PRO A 1 249 ? 16.057 -8.849 -21.986 1.00 93.12 249 PRO A N 1
ATOM 1830 C CA . PRO A 1 249 ? 16.342 -8.852 -23.419 1.00 93.12 249 PRO A CA 1
ATOM 1831 C C . PRO A 1 249 ? 15.918 -7.549 -24.106 1.00 93.12 249 PRO A C 1
ATOM 1833 O O . PRO A 1 249 ? 14.767 -7.130 -24.011 1.00 93.12 249 PRO A O 1
ATOM 1836 N N . ALA A 1 250 ? 16.844 -6.939 -24.847 1.00 88.25 250 ALA A N 1
ATOM 1837 C CA . ALA A 1 250 ? 16.661 -5.638 -25.491 1.00 88.25 250 ALA A CA 1
ATOM 1838 C C . ALA A 1 250 ? 15.508 -5.607 -26.512 1.00 88.25 250 ALA A C 1
ATOM 1840 O O . ALA A 1 250 ? 14.738 -4.646 -26.564 1.00 88.25 250 ALA A O 1
ATOM 1841 N N . GLY A 1 251 ? 15.372 -6.689 -27.292 1.00 84.62 251 GLY A N 1
ATOM 1842 C CA . GLY A 1 251 ? 14.410 -6.789 -28.392 1.00 84.62 251 GLY A CA 1
ATOM 1843 C C . GLY A 1 251 ? 12.950 -6.655 -27.957 1.00 84.62 251 GLY A C 1
ATOM 1844 O O . GLY A 1 251 ? 12.153 -6.093 -28.699 1.00 84.62 251 GLY A O 1
ATOM 1845 N N . ASN A 1 252 ? 12.614 -7.061 -26.728 1.00 86.62 252 ASN A N 1
ATOM 1846 C CA . ASN A 1 252 ? 11.251 -6.949 -26.194 1.00 86.62 252 ASN A CA 1
ATOM 1847 C C . ASN A 1 252 ? 10.809 -5.491 -25.981 1.00 86.62 252 ASN A C 1
ATOM 1849 O O . ASN A 1 252 ? 9.616 -5.222 -25.881 1.00 86.62 252 ASN A O 1
ATOM 1853 N N . TYR A 1 253 ? 11.764 -4.562 -25.900 1.00 87.62 253 TYR A N 1
ATOM 1854 C CA . TYR A 1 253 ? 11.536 -3.157 -25.559 1.00 87.62 253 TYR A CA 1
ATOM 1855 C C . TYR A 1 253 ? 11.935 -2.200 -26.689 1.00 87.62 253 TYR A C 1
ATOM 1857 O O . TYR A 1 253 ? 12.011 -0.990 -26.475 1.00 87.62 253 TYR A O 1
ATOM 1865 N N . GLY A 1 254 ? 12.247 -2.731 -27.877 1.00 85.69 254 GLY A N 1
ATOM 1866 C CA . GLY A 1 254 ? 12.707 -1.921 -29.004 1.00 85.69 254 GLY A CA 1
ATOM 1867 C C . GLY A 1 254 ? 14.068 -1.254 -28.774 1.00 85.69 254 GLY A C 1
ATOM 1868 O O . GLY A 1 254 ? 14.327 -0.157 -29.276 1.00 85.69 254 GLY A O 1
ATOM 1869 N N . LEU A 1 255 ? 14.935 -1.887 -27.976 1.00 86.38 255 LEU A N 1
ATOM 1870 C CA . LEU A 1 255 ? 16.261 -1.376 -27.630 1.00 86.38 255 LEU A CA 1
ATOM 1871 C C . LEU A 1 255 ? 17.357 -2.153 -28.363 1.00 86.38 255 LEU A C 1
ATOM 1873 O O . LEU A 1 255 ? 17.252 -3.357 -28.580 1.00 86.38 255 LEU A O 1
ATOM 1877 N N . ALA A 1 256 ? 18.458 -1.471 -28.683 1.00 87.00 256 ALA A N 1
ATOM 1878 C CA . ALA A 1 256 ? 19.637 -2.102 -29.283 1.00 87.00 256 ALA A CA 1
ATOM 1879 C C . ALA A 1 256 ? 20.542 -2.805 -28.252 1.00 87.00 256 ALA A C 1
ATOM 1881 O O . ALA A 1 256 ? 21.404 -3.602 -28.615 1.00 87.00 256 ALA A O 1
ATOM 1882 N N . LYS A 1 257 ? 20.389 -2.480 -26.963 1.00 90.88 257 LYS A N 1
ATOM 1883 C CA . LYS A 1 257 ? 21.187 -3.026 -25.858 1.00 90.88 257 LYS A CA 1
ATOM 1884 C C . LYS A 1 257 ? 20.290 -3.447 -24.694 1.00 90.88 257 LYS A C 1
ATOM 1886 O O . LYS A 1 257 ? 19.195 -2.895 -24.577 1.00 90.88 257 LYS A O 1
ATOM 1891 N N . PRO A 1 258 ? 20.736 -4.392 -23.841 1.00 95.25 258 PRO A N 1
ATOM 1892 C CA . PRO A 1 258 ? 19.950 -4.878 -22.713 1.00 95.25 258 PRO A CA 1
ATOM 1893 C C . PRO A 1 258 ? 19.381 -3.767 -21.826 1.00 95.25 258 PRO A C 1
ATOM 1895 O O . PRO A 1 258 ? 20.014 -2.724 -21.619 1.00 95.25 258 PRO A O 1
ATOM 1898 N N . LEU A 1 259 ? 18.192 -4.036 -21.285 1.00 95.75 259 LEU A N 1
ATOM 1899 C CA . LEU A 1 259 ? 17.547 -3.205 -20.276 1.00 95.75 259 LEU A CA 1
ATOM 1900 C C . LEU A 1 259 ? 17.909 -3.735 -18.890 1.00 95.75 259 LEU A C 1
ATOM 1902 O O . LEU A 1 259 ? 17.606 -4.874 -18.557 1.00 95.75 259 LEU A O 1
ATOM 1906 N N . PHE A 1 260 ? 18.533 -2.908 -18.072 1.00 97.06 260 PHE A N 1
ATOM 1907 C CA . PHE A 1 260 ? 18.877 -3.215 -16.699 1.00 97.06 260 PHE A CA 1
ATOM 1908 C C . PHE A 1 260 ? 17.793 -2.720 -15.742 1.00 97.06 260 PHE A C 1
ATOM 1910 O O . PHE A 1 260 ? 17.416 -1.547 -15.783 1.00 97.06 260 PHE A O 1
ATOM 1917 N N . VAL A 1 261 ? 17.327 -3.601 -14.859 1.00 96.94 261 VAL A N 1
ATOM 1918 C CA . VAL A 1 261 ? 16.284 -3.316 -13.859 1.00 96.94 261 VAL A CA 1
ATOM 1919 C C . VAL A 1 261 ? 16.734 -3.760 -12.471 1.00 96.94 261 VAL A C 1
ATOM 1921 O O . VAL A 1 261 ? 17.422 -4.776 -12.343 1.00 96.94 261 VAL A O 1
ATOM 1924 N N . GLN A 1 262 ? 16.357 -3.017 -11.429 1.00 96.56 262 GLN A N 1
ATOM 1925 C CA . GLN A 1 262 ? 16.618 -3.424 -10.048 1.00 96.56 262 GLN A CA 1
ATOM 1926 C C . GLN A 1 262 ? 15.568 -4.443 -9.602 1.00 96.56 262 GLN A C 1
ATOM 1928 O O . GLN A 1 262 ? 14.382 -4.138 -9.499 1.00 96.56 262 GLN A O 1
ATOM 1933 N N . THR A 1 263 ? 15.990 -5.674 -9.346 1.00 96.62 263 THR A N 1
ATOM 1934 C CA . THR A 1 263 ? 15.088 -6.748 -8.931 1.00 96.62 263 THR A CA 1
ATOM 1935 C C . THR A 1 263 ? 14.884 -6.730 -7.425 1.00 96.62 263 THR A C 1
ATOM 1937 O O . THR A 1 263 ? 15.856 -6.634 -6.678 1.00 96.62 263 THR A O 1
ATOM 1940 N N . ALA A 1 264 ? 13.645 -6.921 -6.969 1.00 95.19 264 ALA A N 1
ATOM 1941 C CA . ALA A 1 264 ? 13.338 -7.178 -5.564 1.00 95.19 264 ALA A CA 1
ATOM 1942 C C . ALA A 1 264 ? 13.939 -8.532 -5.137 1.00 95.19 264 ALA A C 1
ATOM 1944 O O . ALA A 1 264 ? 13.314 -9.581 -5.270 1.00 95.19 264 ALA A O 1
ATOM 1945 N N . SER A 1 265 ? 15.204 -8.543 -4.731 1.00 94.00 265 SER A N 1
ATOM 1946 C CA . SER A 1 265 ? 16.005 -9.766 -4.603 1.00 94.00 265 SER A CA 1
ATOM 1947 C C . SER A 1 265 ? 16.835 -9.806 -3.328 1.00 94.00 265 SER A C 1
ATOM 1949 O O . SER A 1 265 ? 17.925 -10.384 -3.329 1.00 94.00 265 SER A O 1
ATOM 1951 N N . HIS A 1 266 ? 16.370 -9.162 -2.257 1.00 92.19 266 HIS A N 1
ATOM 1952 C CA . HIS A 1 266 ? 17.012 -9.332 -0.957 1.00 92.19 266 HIS A CA 1
ATOM 1953 C C . HIS A 1 266 ? 17.061 -10.816 -0.577 1.00 92.19 266 HIS A C 1
ATOM 1955 O O . HIS A 1 266 ? 16.220 -11.619 -0.995 1.00 92.19 266 HIS A O 1
ATOM 1961 N N . HIS A 1 267 ? 18.040 -11.173 0.253 1.00 85.00 267 HIS A N 1
ATOM 1962 C CA . HIS A 1 267 ? 18.078 -12.494 0.864 1.00 85.00 267 HIS A CA 1
ATOM 1963 C C . HIS A 1 267 ? 16.752 -12.784 1.589 1.00 85.00 267 HIS A C 1
ATOM 1965 O O . HIS A 1 267 ? 16.217 -11.924 2.296 1.00 85.00 267 HIS A O 1
ATOM 1971 N N . ARG A 1 268 ? 16.230 -14.002 1.411 1.00 79.56 268 ARG A N 1
ATOM 1972 C CA . ARG A 1 268 ? 15.001 -14.489 2.048 1.00 79.56 268 ARG A CA 1
ATOM 1973 C C . ARG A 1 268 ? 15.363 -15.419 3.210 1.00 79.56 268 ARG A C 1
ATOM 1975 O O . ARG A 1 268 ? 15.509 -16.616 2.987 1.00 79.56 268 ARG A O 1
ATOM 1982 N N . PRO A 1 269 ? 15.502 -14.914 4.450 1.00 70.88 269 PRO A N 1
ATOM 1983 C CA . PRO A 1 269 ? 15.764 -15.778 5.603 1.00 70.88 269 PRO A CA 1
ATOM 1984 C C . PRO A 1 269 ? 14.547 -16.626 6.008 1.00 70.88 269 PRO A C 1
ATOM 1986 O O . PRO A 1 269 ? 14.671 -17.561 6.792 1.00 70.88 269 PRO A O 1
ATOM 1989 N N . TYR A 1 270 ? 13.369 -16.293 5.481 1.00 77.94 270 TYR A N 1
ATOM 1990 C CA . TYR A 1 270 ? 12.126 -17.039 5.619 1.00 77.94 270 TYR A CA 1
ATOM 1991 C C . TYR A 1 270 ? 11.202 -16.723 4.445 1.00 77.94 270 TYR A C 1
ATOM 1993 O O . TYR A 1 270 ? 11.455 -15.796 3.668 1.00 77.94 270 TYR A O 1
ATOM 2001 N N . LEU A 1 271 ? 10.105 -17.474 4.358 1.00 85.81 271 LEU A N 1
ATOM 2002 C CA . LEU A 1 271 ? 9.078 -17.285 3.350 1.00 85.81 271 LEU A CA 1
ATOM 2003 C C . LEU A 1 271 ? 7.693 -17.178 4.008 1.00 85.81 271 LEU A C 1
ATOM 2005 O O . LEU A 1 271 ? 7.044 -18.183 4.283 1.00 85.81 271 LEU A O 1
ATOM 2009 N N . ALA A 1 272 ? 7.228 -15.951 4.263 1.00 92.12 272 ALA A N 1
ATOM 2010 C CA . ALA A 1 272 ? 5.789 -15.694 4.376 1.00 92.12 272 ALA A CA 1
ATOM 2011 C C . ALA A 1 272 ? 5.145 -15.760 2.985 1.00 92.12 272 ALA A C 1
ATOM 2013 O O . ALA A 1 272 ? 5.738 -15.281 2.019 1.00 92.12 272 ALA A O 1
ATOM 2014 N N . GLN A 1 273 ? 3.953 -16.346 2.885 1.00 94.44 273 GLN A N 1
ATOM 2015 C CA . GLN A 1 273 ? 3.221 -16.545 1.632 1.00 94.44 273 GLN A CA 1
ATOM 2016 C C . GLN A 1 273 ? 1.776 -16.091 1.792 1.00 94.44 273 GLN A C 1
ATOM 2018 O O . GLN A 1 273 ? 1.193 -16.251 2.867 1.00 94.44 273 GLN A O 1
ATOM 2023 N N . GLY A 1 274 ? 1.200 -15.570 0.708 1.00 94.44 274 GLY A N 1
ATOM 2024 C CA . GLY A 1 274 ? -0.233 -15.305 0.620 1.00 94.44 274 GLY A CA 1
ATOM 2025 C C . GLY A 1 274 ? -1.045 -16.599 0.611 1.00 94.44 274 GLY A C 1
ATOM 2026 O O . GLY A 1 274 ? -0.521 -17.673 0.315 1.00 94.44 274 GLY A O 1
ATOM 2027 N N . GLY A 1 275 ? -2.322 -16.503 0.958 1.00 93.25 275 GLY A N 1
ATOM 2028 C CA . GLY A 1 275 ? -3.249 -17.632 0.935 1.00 93.25 275 GLY A CA 1
ATOM 2029 C C . GLY A 1 275 ? -3.880 -17.847 -0.438 1.00 93.25 275 GLY A C 1
ATOM 2030 O O . GLY A 1 275 ? -3.986 -16.922 -1.242 1.00 93.25 275 GLY A O 1
ATOM 2031 N N . ARG A 1 276 ? -4.335 -19.073 -0.686 1.00 89.38 276 ARG A N 1
ATOM 2032 C CA . ARG A 1 276 ? -5.242 -19.448 -1.775 1.00 89.38 276 ARG A CA 1
ATOM 2033 C C . ARG A 1 276 ? -6.393 -20.301 -1.218 1.00 89.38 276 ARG A C 1
ATOM 2035 O O . ARG A 1 276 ? -6.296 -20.807 -0.094 1.00 89.38 276 ARG A O 1
ATOM 2042 N N . PRO A 1 277 ? -7.508 -20.456 -1.960 1.00 81.75 277 PRO A N 1
ATOM 2043 C CA . PRO A 1 277 ? -8.565 -21.395 -1.588 1.00 81.75 277 PRO A CA 1
ATOM 2044 C C . PRO A 1 277 ? -8.018 -22.800 -1.301 1.00 81.75 277 PRO A C 1
ATOM 2046 O O . PRO A 1 277 ? -6.951 -23.166 -1.782 1.00 81.75 277 PRO A O 1
ATOM 2049 N N . LEU A 1 278 ? -8.766 -23.597 -0.532 1.00 81.94 278 LEU A N 1
ATOM 2050 C CA . LEU A 1 278 ? -8.387 -24.970 -0.152 1.00 81.94 278 LEU A CA 1
ATOM 2051 C C . LEU A 1 278 ? -7.104 -25.073 0.699 1.00 81.94 278 LEU A C 1
ATOM 2053 O O . LEU A 1 278 ? -6.463 -26.118 0.715 1.00 81.94 278 LEU A O 1
ATOM 2057 N N . ASN A 1 279 ? -6.767 -24.014 1.447 1.00 77.88 279 ASN A N 1
ATOM 2058 C CA . ASN A 1 279 ? -5.564 -23.937 2.290 1.00 77.88 279 ASN A CA 1
ATOM 2059 C C . ASN A 1 279 ? -4.246 -24.079 1.502 1.00 77.88 279 ASN A C 1
ATOM 2061 O O . ASN A 1 279 ? -3.226 -24.490 2.053 1.00 77.88 279 ASN A O 1
ATOM 2065 N N . ASP A 1 280 ? -4.280 -23.728 0.217 1.00 87.00 280 ASP A N 1
ATOM 2066 C CA . ASP A 1 280 ? -3.099 -23.636 -0.630 1.00 87.00 280 ASP A CA 1
ATOM 2067 C C . ASP A 1 280 ? -2.375 -22.290 -0.415 1.00 87.00 280 ASP A C 1
ATOM 2069 O O . ASP A 1 280 ? -2.895 -21.360 0.221 1.00 87.00 280 ASP A O 1
ATOM 2073 N N . VAL A 1 281 ? -1.157 -22.176 -0.935 1.00 91.31 281 VAL A N 1
ATOM 2074 C CA . VAL A 1 281 ? -0.300 -20.995 -0.808 1.00 91.31 281 VAL A CA 1
ATOM 2075 C C . VAL A 1 281 ? -0.093 -20.310 -2.153 1.00 91.31 281 VAL A C 1
ATOM 2077 O O . VAL A 1 281 ? -0.017 -20.929 -3.212 1.00 91.31 281 VAL A O 1
ATOM 2080 N N . CYS A 1 282 ? 0.010 -18.985 -2.129 1.00 91.62 282 CYS A N 1
ATOM 2081 C CA . CYS A 1 282 ? 0.426 -18.220 -3.291 1.00 91.62 282 CYS A CA 1
ATOM 2082 C C . CYS A 1 282 ? 1.954 -18.201 -3.360 1.00 91.62 282 CYS A C 1
ATOM 2084 O O . CYS A 1 282 ? 2.605 -17.405 -2.675 1.00 91.62 282 CYS A O 1
ATOM 2086 N N . GLU A 1 283 ? 2.515 -19.080 -4.188 1.00 91.25 283 GLU A N 1
ATOM 2087 C CA . GLU A 1 283 ? 3.953 -19.107 -4.446 1.00 91.25 283 GLU A CA 1
ATOM 2088 C C . GLU A 1 283 ? 4.415 -17.798 -5.100 1.00 91.25 283 GLU A C 1
ATOM 2090 O O . GLU A 1 283 ? 3.835 -17.383 -6.108 1.00 91.25 283 GLU A O 1
ATOM 2095 N N . PRO A 1 284 ? 5.433 -17.112 -4.547 1.00 91.69 284 PRO A N 1
ATOM 2096 C CA . PRO A 1 284 ? 5.951 -15.906 -5.167 1.00 91.69 284 PRO A CA 1
ATOM 2097 C C . PRO A 1 284 ? 6.669 -16.232 -6.483 1.00 91.69 284 PRO A C 1
ATOM 2099 O O . PRO A 1 284 ? 7.432 -17.202 -6.546 1.00 91.69 284 PRO A O 1
ATOM 2102 N N . PRO A 1 285 ? 6.547 -15.379 -7.512 1.00 94.00 285 PRO A N 1
ATOM 2103 C CA . PRO A 1 285 ? 7.393 -15.493 -8.689 1.00 94.00 285 PRO A CA 1
ATOM 2104 C C . PRO A 1 285 ? 8.865 -15.235 -8.336 1.00 94.00 285 PRO A C 1
ATOM 2106 O O . PRO A 1 285 ? 9.206 -14.637 -7.309 1.00 94.00 285 PRO A O 1
ATOM 2109 N N . SER A 1 286 ? 9.768 -15.635 -9.236 1.00 94.88 286 SER A N 1
ATOM 2110 C CA . SER A 1 286 ? 11.175 -15.238 -9.127 1.00 94.88 286 SER A CA 1
ATOM 2111 C C . SER A 1 286 ? 11.321 -13.712 -9.230 1.00 94.88 286 SER A C 1
ATOM 2113 O O . SER A 1 286 ? 10.541 -13.048 -9.919 1.00 94.88 286 SER A O 1
ATOM 2115 N N . SER A 1 287 ? 12.358 -13.145 -8.606 1.00 95.50 287 SER A N 1
ATOM 2116 C CA . SER A 1 287 ? 12.636 -11.702 -8.671 1.00 95.50 287 SER A CA 1
ATOM 2117 C C . SER A 1 287 ? 12.823 -11.195 -10.107 1.00 95.50 287 SER A C 1
ATOM 2119 O O . SER A 1 287 ? 12.415 -10.081 -10.419 1.00 95.50 287 SER A O 1
ATOM 2121 N N . THR A 1 288 ? 13.394 -12.013 -10.998 1.00 95.56 288 THR A N 1
ATOM 2122 C CA . THR A 1 288 ? 13.552 -11.679 -12.421 1.00 95.56 288 THR A CA 1
ATOM 2123 C C . THR A 1 288 ? 12.223 -11.731 -13.169 1.00 95.56 288 THR A C 1
ATOM 2125 O O . THR A 1 288 ? 11.965 -10.862 -13.999 1.00 95.56 288 THR A O 1
ATOM 2128 N N . THR A 1 289 ? 11.358 -12.706 -12.870 1.00 96.50 289 THR A N 1
ATOM 2129 C CA . THR A 1 289 ? 10.018 -12.796 -13.472 1.00 96.50 289 THR A CA 1
ATOM 2130 C C . THR A 1 289 ? 9.164 -11.593 -13.073 1.00 96.50 289 THR A C 1
ATOM 2132 O O . THR A 1 289 ? 8.579 -10.957 -13.947 1.00 96.50 289 THR A O 1
ATOM 2135 N N . ALA A 1 290 ? 9.152 -11.232 -11.786 1.00 96.56 290 ALA A N 1
ATOM 2136 C CA . ALA A 1 290 ? 8.441 -10.051 -11.293 1.00 96.56 290 ALA A CA 1
ATOM 2137 C C . ALA A 1 290 ? 8.959 -8.757 -11.945 1.00 96.56 290 ALA A C 1
ATOM 2139 O O . ALA A 1 290 ? 8.172 -7.957 -12.444 1.00 96.56 290 ALA A O 1
ATOM 2140 N N . ALA A 1 291 ? 10.283 -8.592 -12.027 1.00 97.25 291 ALA A N 1
ATOM 2141 C CA . ALA A 1 291 ? 10.889 -7.418 -12.648 1.00 97.25 291 ALA A CA 1
ATOM 2142 C C . ALA A 1 291 ? 10.610 -7.314 -14.152 1.00 97.25 291 ALA A C 1
ATOM 2144 O O . ALA A 1 291 ? 10.398 -6.214 -14.663 1.00 97.25 291 ALA A O 1
ATOM 2145 N N . ARG A 1 292 ? 10.575 -8.449 -14.861 1.00 96.75 292 ARG A N 1
ATOM 2146 C CA . ARG A 1 292 ? 10.180 -8.490 -16.271 1.00 96.75 292 ARG A CA 1
ATOM 2147 C C . ARG A 1 292 ? 8.717 -8.094 -16.451 1.00 96.75 292 ARG A C 1
ATOM 2149 O O . ARG A 1 292 ? 8.447 -7.267 -17.311 1.00 96.75 292 ARG A O 1
ATOM 2156 N N . SER A 1 293 ? 7.805 -8.644 -15.645 1.00 95.69 293 SER A N 1
ATOM 2157 C CA . SER A 1 293 ? 6.376 -8.292 -15.692 1.00 95.69 293 SER A CA 1
ATOM 2158 C C . SER A 1 293 ? 6.170 -6.790 -15.499 1.00 95.69 293 SER A C 1
ATOM 2160 O O . SER A 1 293 ? 5.555 -6.138 -16.338 1.00 95.69 293 SER A O 1
ATOM 2162 N N . PHE A 1 294 ? 6.797 -6.225 -14.465 1.00 96.38 294 PHE A N 1
ATOM 2163 C CA . PHE A 1 294 ? 6.746 -4.795 -14.178 1.00 96.38 294 PHE A CA 1
ATOM 2164 C C . PHE A 1 294 ? 7.267 -3.942 -15.347 1.00 96.38 294 PHE A C 1
ATOM 2166 O O . PHE A 1 294 ? 6.635 -2.962 -15.747 1.00 96.38 294 PHE A O 1
ATOM 2173 N N . ALA A 1 295 ? 8.416 -4.311 -15.927 1.00 95.75 295 ALA A N 1
ATOM 2174 C CA . ALA A 1 295 ? 8.966 -3.610 -17.084 1.00 95.75 295 ALA A CA 1
ATOM 2175 C C . ALA A 1 295 ? 8.023 -3.704 -18.294 1.00 95.75 295 ALA A C 1
ATOM 2177 O O . ALA A 1 295 ? 7.703 -2.681 -18.899 1.00 95.75 295 ALA A O 1
ATOM 2178 N N . ASP A 1 296 ? 7.531 -4.900 -18.619 1.00 93.62 296 ASP A N 1
ATOM 2179 C CA . ASP A 1 296 ? 6.586 -5.112 -19.716 1.00 93.62 296 ASP A CA 1
ATOM 2180 C C . ASP A 1 296 ? 5.337 -4.235 -19.546 1.00 93.62 296 ASP A C 1
ATOM 2182 O O . ASP A 1 296 ? 4.906 -3.573 -20.493 1.00 93.62 296 ASP A O 1
ATOM 2186 N N . ASP A 1 297 ? 4.795 -4.161 -18.332 1.00 92.06 297 ASP A N 1
ATOM 2187 C CA . ASP A 1 297 ? 3.644 -3.332 -17.999 1.00 92.06 297 ASP A CA 1
ATOM 2188 C C . ASP A 1 297 ? 3.925 -1.831 -18.167 1.00 92.06 297 ASP A C 1
ATOM 2190 O O . ASP A 1 297 ? 3.103 -1.105 -18.735 1.00 92.06 297 ASP A O 1
ATOM 2194 N N . LEU A 1 298 ? 5.096 -1.339 -17.753 1.00 92.19 298 LEU A N 1
ATOM 2195 C CA . LEU A 1 298 ? 5.482 0.060 -17.970 1.00 92.19 298 LEU A CA 1
ATOM 2196 C C . LEU A 1 298 ? 5.595 0.421 -19.454 1.00 92.19 298 LEU A C 1
ATOM 2198 O O . LEU A 1 298 ? 5.139 1.498 -19.856 1.00 92.19 298 LEU A O 1
ATOM 2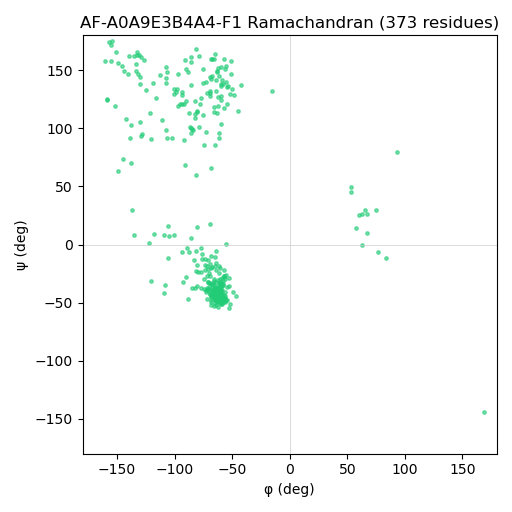202 N N . PHE A 1 299 ? 6.190 -0.451 -20.268 1.00 90.75 299 PHE A N 1
ATOM 2203 C CA . PHE A 1 299 ? 6.308 -0.224 -21.710 1.00 90.75 299 PHE A CA 1
ATOM 2204 C C . PHE A 1 299 ? 4.939 -0.287 -22.398 1.00 90.75 299 PHE A C 1
ATOM 2206 O O . PHE A 1 299 ? 4.608 0.627 -23.158 1.00 90.75 299 PHE A O 1
ATOM 2213 N N . ARG A 1 300 ? 4.104 -1.284 -22.071 1.00 87.12 300 ARG A N 1
ATOM 2214 C CA . ARG A 1 300 ? 2.738 -1.416 -22.613 1.00 87.12 300 ARG A CA 1
ATOM 2215 C C . ARG A 1 300 ? 1.853 -0.218 -22.261 1.00 87.12 300 ARG A C 1
ATOM 2217 O O . ARG A 1 300 ? 1.138 0.269 -23.129 1.00 87.12 300 ARG A O 1
ATOM 2224 N N . ARG A 1 301 ? 1.973 0.332 -21.047 1.00 85.12 301 ARG A N 1
ATOM 2225 C CA . ARG A 1 301 ? 1.268 1.560 -20.625 1.00 85.12 301 ARG A CA 1
ATOM 2226 C C . ARG A 1 301 ? 1.872 2.850 -21.194 1.00 85.12 301 ARG A C 1
ATOM 2228 O O . ARG A 1 301 ? 1.316 3.929 -20.999 1.00 85.12 301 ARG A O 1
ATOM 2235 N N . GLY A 1 302 ? 3.029 2.781 -21.856 1.00 87.69 302 GLY A N 1
ATOM 2236 C CA . GLY A 1 302 ? 3.735 3.962 -22.353 1.00 87.69 302 GLY A CA 1
ATOM 2237 C C . GLY A 1 302 ? 4.289 4.859 -21.246 1.00 87.69 302 GLY A C 1
ATOM 2238 O O . GLY A 1 302 ? 4.454 6.057 -21.467 1.00 87.69 302 GLY A O 1
ATOM 2239 N N . SER A 1 303 ? 4.570 4.310 -20.065 1.00 89.62 303 SER A N 1
ATOM 2240 C CA . SER A 1 303 ? 5.049 5.046 -18.887 1.00 89.62 303 SER A CA 1
ATOM 2241 C C . SER A 1 303 ? 6.554 5.334 -18.901 1.00 89.62 303 SER A C 1
ATOM 2243 O O . SER A 1 303 ? 7.052 6.039 -18.022 1.00 89.62 303 SER A O 1
ATOM 2245 N N . VAL A 1 304 ? 7.287 4.802 -19.881 1.00 91.50 304 VAL A N 1
ATOM 2246 C CA . VAL A 1 304 ? 8.740 4.971 -20.007 1.00 91.50 304 VAL A CA 1
ATOM 2247 C C . VAL A 1 304 ? 9.063 6.069 -21.020 1.00 91.50 304 VAL A C 1
ATOM 2249 O O . VAL A 1 304 ? 8.569 6.065 -22.147 1.00 91.50 304 VAL A O 1
ATOM 2252 N N . ALA A 1 305 ? 9.935 7.002 -20.651 1.00 87.88 305 ALA A N 1
ATOM 2253 C CA . ALA A 1 305 ? 10.577 7.928 -21.575 1.00 87.88 305 ALA A CA 1
ATOM 2254 C C . ALA A 1 305 ? 11.821 7.262 -22.195 1.00 87.88 305 ALA A C 1
ATOM 2256 O O . ALA A 1 305 ? 12.878 7.213 -21.565 1.00 87.88 305 ALA A O 1
ATOM 2257 N N . TYR A 1 306 ? 11.702 6.742 -23.425 1.00 76.81 306 TYR A N 1
ATOM 2258 C CA . TYR A 1 306 ? 12.794 6.013 -24.099 1.00 76.81 306 TYR A CA 1
ATOM 2259 C C . TYR A 1 306 ? 13.022 6.392 -25.573 1.00 76.81 306 TYR A C 1
ATOM 2261 O O . TYR A 1 306 ? 13.837 5.770 -26.255 1.00 76.81 306 TYR A O 1
ATOM 2269 N N . HIS A 1 307 ? 12.363 7.440 -26.082 1.00 69.62 307 HIS A N 1
ATOM 2270 C CA . HIS A 1 307 ? 12.505 7.860 -27.484 1.00 69.62 307 HIS A CA 1
ATOM 2271 C C . HIS A 1 307 ? 13.947 8.240 -27.865 1.00 69.62 307 HIS A C 1
ATOM 2273 O O . HIS A 1 307 ? 14.369 7.967 -28.983 1.00 69.62 307 HIS A O 1
ATOM 2279 N N . ALA A 1 308 ? 14.733 8.805 -26.941 1.00 65.19 308 ALA A N 1
ATOM 2280 C CA . ALA A 1 308 ? 16.146 9.121 -27.183 1.00 65.19 308 ALA A CA 1
ATOM 2281 C C . ALA A 1 308 ? 17.056 7.874 -27.253 1.00 65.19 308 ALA A C 1
ATOM 2283 O O . ALA A 1 308 ? 18.168 7.957 -27.766 1.00 65.19 308 ALA A O 1
ATOM 2284 N N . ALA A 1 309 ? 16.594 6.732 -26.733 1.00 59.97 309 ALA A N 1
ATOM 2285 C CA . ALA A 1 309 ? 17.350 5.482 -26.644 1.00 59.97 309 ALA A CA 1
ATOM 2286 C C . ALA A 1 309 ? 16.901 4.413 -27.663 1.00 59.97 309 ALA A C 1
ATOM 2288 O O . ALA A 1 309 ? 17.593 3.412 -27.833 1.00 59.97 309 ALA A O 1
ATOM 2289 N N . SER A 1 310 ? 15.767 4.617 -28.342 1.00 59.97 310 SER A N 1
ATOM 2290 C CA . SER A 1 310 ? 15.197 3.694 -29.336 1.00 59.97 310 SER A CA 1
ATOM 2291 C C . SER A 1 310 ? 15.345 4.228 -30.760 1.00 59.97 310 SER A C 1
ATOM 2293 O O . SER A 1 310 ? 15.127 5.417 -31.027 1.00 59.97 310 SER A O 1
ATOM 2295 N N . GLY A 1 311 ? 15.678 3.326 -31.689 1.00 62.03 311 GLY A N 1
ATOM 2296 C CA . GLY A 1 311 ? 15.577 3.597 -33.124 1.00 62.03 311 GLY A CA 1
ATOM 2297 C C . GLY A 1 311 ? 14.123 3.878 -33.507 1.00 62.03 311 GLY A C 1
ATOM 2298 O O . GLY A 1 311 ? 13.214 3.298 -32.919 1.00 62.03 311 GLY A O 1
ATOM 2299 N N . VAL A 1 312 ? 13.900 4.781 -34.467 1.00 60.66 312 VAL A N 1
ATOM 2300 C CA . VAL A 1 312 ? 12.555 5.264 -34.845 1.00 60.66 312 VAL A CA 1
ATOM 2301 C C . VAL A 1 312 ? 11.602 4.114 -35.193 1.00 60.66 312 VAL A C 1
ATOM 2303 O O . VAL A 1 312 ? 10.441 4.159 -34.805 1.00 60.66 312 VAL A O 1
ATOM 2306 N N . GLU A 1 313 ? 12.117 3.063 -35.831 1.00 57.88 313 GLU A N 1
ATOM 2307 C CA . GLU A 1 313 ? 11.371 1.871 -36.262 1.00 57.88 313 GLU A CA 1
ATOM 2308 C C . GLU A 1 313 ? 10.868 0.985 -35.109 1.00 57.88 313 GLU A C 1
ATOM 2310 O O . GLU A 1 313 ? 9.931 0.217 -35.294 1.00 57.88 313 GLU A O 1
ATOM 2315 N N . TYR A 1 314 ? 11.457 1.100 -33.915 1.00 60.44 314 TYR A N 1
ATOM 2316 C CA . TYR A 1 314 ? 11.153 0.244 -32.760 1.00 60.44 314 TYR A CA 1
ATOM 2317 C C . TYR A 1 314 ? 10.386 0.977 -31.648 1.00 60.44 314 TYR A C 1
ATOM 2319 O O . TYR A 1 314 ? 10.220 0.452 -30.545 1.00 60.44 314 TYR A O 1
ATOM 2327 N N . ARG A 1 315 ? 9.946 2.214 -31.905 1.00 66.00 315 ARG A N 1
ATOM 2328 C CA . ARG A 1 315 ? 9.200 3.025 -30.937 1.00 66.00 315 ARG A CA 1
ATOM 2329 C C . ARG A 1 315 ? 7.746 2.567 -30.872 1.00 66.00 315 ARG A C 1
ATOM 2331 O O . ARG A 1 315 ? 7.022 2.664 -31.855 1.00 66.00 315 ARG A O 1
ATOM 2338 N N . LEU A 1 316 ? 7.298 2.163 -29.688 1.00 65.88 316 LEU A N 1
ATOM 2339 C CA . LEU A 1 316 ? 5.874 2.064 -29.366 1.00 65.88 316 LEU A CA 1
ATOM 2340 C C . LEU A 1 316 ? 5.344 3.487 -29.137 1.00 65.88 316 LEU A C 1
ATOM 2342 O O . LEU A 1 316 ? 5.742 4.143 -28.166 1.00 65.88 316 LEU A O 1
ATOM 2346 N N . ASP A 1 317 ? 4.491 3.981 -30.036 1.00 62.59 317 ASP A N 1
ATOM 2347 C CA . ASP A 1 317 ? 3.802 5.262 -29.861 1.00 62.59 317 ASP A CA 1
ATOM 2348 C C . ASP A 1 317 ? 2.625 5.079 -28.897 1.00 62.59 317 ASP A C 1
ATOM 2350 O O . ASP A 1 317 ? 1.582 4.539 -29.252 1.00 62.59 317 ASP A O 1
ATOM 2354 N N . ASN A 1 318 ? 2.827 5.489 -27.645 1.00 63.38 318 ASN A N 1
ATOM 2355 C CA . ASN A 1 318 ? 1.797 5.491 -26.615 1.00 63.38 318 ASN A CA 1
ATOM 2356 C C . ASN A 1 318 ? 1.620 6.925 -26.100 1.00 63.38 318 ASN A C 1
ATOM 2358 O O . ASN A 1 318 ? 2.501 7.470 -25.421 1.00 63.38 318 ASN A O 1
ATOM 2362 N N . HIS A 1 319 ? 0.450 7.514 -26.373 1.00 63.28 319 HIS A N 1
ATOM 2363 C CA . HIS A 1 319 ? 0.091 8.912 -26.081 1.00 63.28 319 HIS A CA 1
ATOM 2364 C C . HIS A 1 319 ? -0.087 9.248 -24.586 1.00 63.28 319 HIS A C 1
ATOM 2366 O O . HIS A 1 319 ? -0.668 10.277 -24.241 1.00 63.28 319 HIS A O 1
ATOM 2372 N N . ARG A 1 320 ? 0.416 8.414 -23.667 1.00 70.94 320 ARG A N 1
ATOM 2373 C CA . ARG A 1 320 ? 0.384 8.730 -22.235 1.00 70.94 320 ARG A CA 1
ATOM 2374 C C . ARG A 1 320 ? 1.280 9.936 -21.957 1.00 70.94 320 ARG A C 1
ATOM 2376 O O . ARG A 1 320 ? 2.488 9.869 -22.196 1.00 70.94 320 ARG A O 1
ATOM 2383 N N . ALA A 1 321 ? 0.686 11.016 -21.451 1.00 66.44 321 ALA A N 1
ATOM 2384 C CA . ALA A 1 321 ? 1.384 12.273 -21.191 1.00 66.44 321 ALA A CA 1
ATOM 2385 C C . ALA A 1 321 ? 2.435 12.139 -20.073 1.00 66.44 321 ALA A C 1
ATOM 2387 O O . ALA A 1 321 ? 3.553 12.633 -20.213 1.00 66.44 321 ALA A O 1
ATOM 2388 N N . ALA A 1 322 ? 2.108 11.430 -18.988 1.00 78.25 322 ALA A N 1
ATOM 2389 C CA . ALA A 1 322 ? 3.027 11.209 -17.876 1.00 78.25 322 ALA A CA 1
ATOM 2390 C C . ALA A 1 322 ? 3.995 10.051 -18.149 1.00 78.25 322 ALA A C 1
ATOM 2392 O O . ALA A 1 322 ? 3.584 8.912 -18.382 1.00 78.25 322 ALA A O 1
ATOM 2393 N N . LYS A 1 323 ? 5.298 10.340 -18.073 1.00 88.75 323 LYS A N 1
ATOM 2394 C CA . LYS A 1 323 ? 6.370 9.338 -18.114 1.00 88.75 323 LYS A CA 1
ATOM 2395 C C . LYS A 1 323 ? 6.982 9.205 -16.720 1.00 88.75 323 LYS A C 1
ATOM 2397 O O . LYS A 1 323 ? 7.817 10.017 -16.328 1.00 88.75 323 LYS A O 1
ATOM 2402 N N . THR A 1 324 ? 6.556 8.191 -15.974 1.00 92.00 324 THR A N 1
ATOM 2403 C CA . THR A 1 324 ? 7.025 7.939 -14.600 1.00 92.00 324 THR A CA 1
ATOM 2404 C C . THR A 1 324 ? 8.439 7.375 -14.546 1.00 92.00 324 THR A C 1
ATOM 2406 O O . THR A 1 324 ? 9.110 7.514 -13.527 1.00 92.00 324 THR A O 1
ATOM 2409 N N . HIS A 1 325 ? 8.908 6.770 -15.640 1.00 94.44 325 HIS A N 1
ATOM 2410 C CA . HIS A 1 325 ? 10.229 6.153 -15.733 1.00 94.44 325 HIS A CA 1
ATOM 2411 C C . HIS A 1 325 ? 11.018 6.690 -16.928 1.00 94.44 325 HIS A C 1
ATOM 2413 O O . HIS A 1 325 ? 10.450 7.196 -17.899 1.00 94.44 325 HIS A O 1
ATOM 2419 N N . GLN A 1 326 ? 12.338 6.551 -16.882 1.00 93.94 326 GLN A N 1
ATOM 2420 C CA . GLN A 1 326 ? 13.247 6.851 -17.991 1.00 93.94 326 GLN A CA 1
ATOM 2421 C C . GLN A 1 326 ? 14.290 5.760 -18.176 1.00 93.94 326 GLN A C 1
ATOM 2423 O O . GLN A 1 326 ? 14.561 4.977 -17.266 1.00 93.94 326 GLN A O 1
ATOM 2428 N N . LEU A 1 327 ? 14.903 5.760 -19.358 1.00 93.94 327 LEU A N 1
ATOM 2429 C CA . LEU A 1 327 ? 16.104 4.983 -19.624 1.00 93.94 327 LEU A CA 1
ATOM 2430 C C . LEU A 1 327 ? 17.352 5.851 -19.476 1.00 93.94 327 LEU A C 1
ATOM 2432 O O . LEU A 1 327 ? 17.551 6.800 -20.236 1.00 93.94 327 LEU A O 1
ATOM 2436 N N . VAL A 1 328 ? 18.223 5.479 -18.543 1.00 93.12 328 VAL A N 1
ATOM 2437 C CA . VAL A 1 328 ? 19.536 6.100 -18.350 1.00 93.12 328 VAL A CA 1
ATOM 2438 C C . VAL A 1 328 ? 20.609 5.231 -18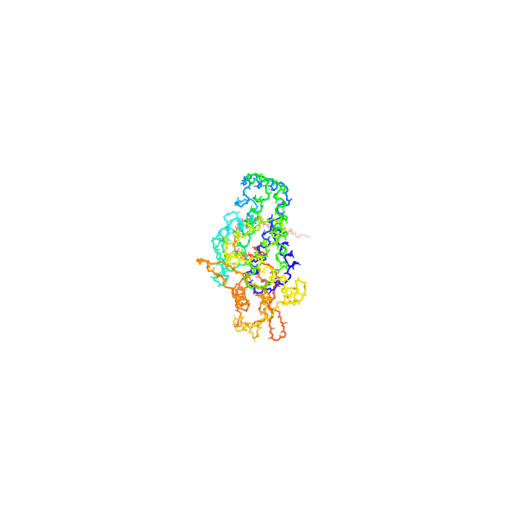.989 1.00 93.12 328 VAL A C 1
ATOM 2440 O O . VAL A 1 328 ? 20.669 4.022 -18.781 1.00 93.12 328 VAL A O 1
ATOM 2443 N N . LYS A 1 329 ? 21.464 5.828 -19.821 1.00 92.25 329 LYS A N 1
ATOM 2444 C CA . LYS A 1 329 ? 22.558 5.105 -20.480 1.00 92.25 329 LYS A CA 1
ATOM 2445 C C . LYS A 1 329 ? 23.615 4.708 -19.446 1.00 92.25 329 LYS A C 1
ATOM 2447 O O . LYS A 1 329 ? 24.127 5.562 -18.732 1.00 92.25 329 LYS A O 1
ATOM 2452 N N . VAL A 1 330 ? 23.976 3.429 -19.424 1.00 93.50 330 VAL A N 1
ATOM 2453 C CA . VAL A 1 330 ? 25.013 2.861 -18.549 1.00 93.50 330 VAL A CA 1
ATOM 2454 C C . VAL A 1 330 ? 25.958 1.970 -19.370 1.00 93.50 330 VAL A C 1
ATOM 2456 O O . VAL A 1 330 ? 25.619 1.596 -20.501 1.00 93.50 330 VAL A O 1
ATOM 2459 N N . PRO A 1 331 ? 27.158 1.618 -18.871 1.00 93.69 331 PRO A N 1
ATOM 2460 C CA . PRO A 1 331 ? 27.998 0.624 -19.535 1.00 93.69 331 PRO A CA 1
ATOM 2461 C C . PRO A 1 331 ? 27.208 -0.666 -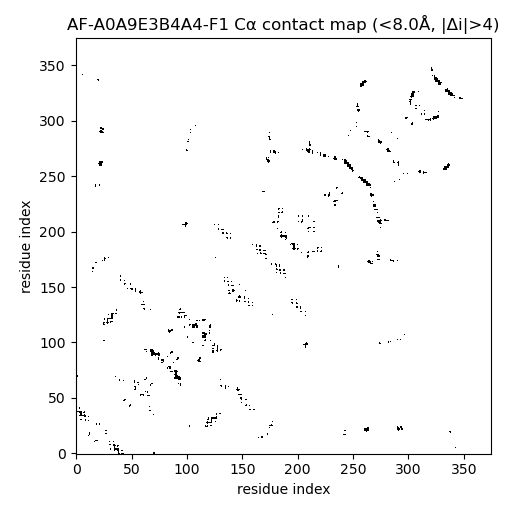19.806 1.00 93.69 331 PRO A C 1
ATOM 2463 O O . PRO A 1 331 ? 26.525 -1.185 -18.931 1.00 93.69 331 PRO A O 1
ATOM 2466 N N . GLY A 1 332 ? 27.256 -1.158 -21.045 1.00 91.62 332 GLY A N 1
ATOM 2467 C CA . GLY A 1 332 ? 26.557 -2.382 -21.451 1.00 91.62 332 GLY A CA 1
ATOM 2468 C C . GLY A 1 332 ? 25.079 -2.234 -21.841 1.00 91.62 332 GLY A C 1
ATOM 2469 O O . GLY A 1 332 ? 24.554 -3.158 -22.452 1.00 91.62 332 GLY A O 1
ATOM 2470 N N . GLY A 1 333 ? 24.410 -1.098 -21.595 1.00 93.44 333 GLY A N 1
ATOM 2471 C CA . GLY A 1 333 ? 22.984 -0.968 -21.927 1.00 93.44 333 GLY A CA 1
ATOM 2472 C C . GLY A 1 333 ? 22.276 0.261 -21.366 1.00 93.44 333 GLY A C 1
ATOM 2473 O O . GLY A 1 333 ? 22.842 1.356 -21.310 1.00 93.44 333 GLY A O 1
ATOM 2474 N N . HIS A 1 334 ? 21.014 0.084 -20.988 1.00 94.38 334 HIS A N 1
ATOM 2475 C CA . HIS A 1 334 ? 20.170 1.135 -20.423 1.00 94.38 334 HIS A CA 1
ATOM 2476 C C . HIS A 1 334 ? 19.615 0.690 -19.081 1.00 94.38 334 HIS A C 1
ATOM 2478 O O . HIS A 1 334 ? 19.106 -0.416 -18.989 1.00 94.38 334 HIS A O 1
ATOM 2484 N N . ARG A 1 335 ? 19.678 1.533 -18.055 1.00 95.38 335 ARG A N 1
ATOM 2485 C CA . ARG A 1 335 ? 19.040 1.291 -16.761 1.00 95.38 335 ARG A CA 1
ATOM 2486 C C . ARG A 1 335 ? 17.663 1.943 -16.734 1.00 95.38 335 ARG A C 1
ATOM 2488 O O . ARG A 1 335 ? 17.536 3.107 -17.110 1.00 95.38 335 ARG A O 1
ATOM 2495 N N . LEU A 1 336 ? 16.654 1.189 -16.313 1.00 96.06 336 LEU A N 1
ATOM 2496 C CA . LEU A 1 336 ? 15.331 1.722 -16.007 1.00 96.06 336 LEU A CA 1
ATOM 2497 C C . LEU A 1 336 ? 15.385 2.424 -14.648 1.00 96.06 336 LEU A C 1
ATOM 2499 O O . LEU A 1 336 ? 15.793 1.809 -13.666 1.00 96.06 336 LEU A O 1
ATOM 2503 N N . GLU A 1 337 ? 14.970 3.684 -14.600 1.00 95.12 337 GLU A N 1
ATOM 2504 C CA . GLU A 1 337 ? 14.918 4.474 -13.366 1.00 95.12 337 GLU A CA 1
ATOM 2505 C C . GLU A 1 337 ? 13.558 5.144 -13.221 1.00 95.12 337 GLU A C 1
ATOM 2507 O O . GLU A 1 337 ? 13.015 5.687 -14.197 1.00 95.12 337 GLU A O 1
ATOM 2512 N N . ARG A 1 338 ? 13.017 5.133 -12.003 1.00 94.56 338 ARG A N 1
ATOM 2513 C CA . ARG A 1 338 ? 11.833 5.915 -11.651 1.00 94.56 338 ARG A CA 1
ATOM 2514 C C . ARG A 1 338 ? 12.217 7.387 -11.506 1.00 94.56 338 ARG A C 1
ATOM 2516 O O . ARG A 1 338 ? 13.254 7.732 -10.948 1.00 94.56 338 ARG A O 1
ATOM 2523 N N . ARG A 1 339 ? 11.358 8.272 -12.011 1.00 92.44 339 ARG A N 1
ATOM 2524 C CA . ARG A 1 339 ? 11.502 9.736 -11.904 1.00 92.44 339 ARG A CA 1
ATOM 2525 C C . ARG A 1 339 ? 10.504 10.357 -10.943 1.00 92.44 339 ARG A C 1
ATOM 2527 O O . ARG A 1 339 ? 10.802 11.372 -10.328 1.00 92.44 339 ARG A O 1
ATOM 2534 N N . MET A 1 340 ? 9.300 9.797 -10.903 1.00 90.69 340 MET A N 1
ATOM 2535 C CA . MET A 1 340 ? 8.171 10.314 -10.140 1.00 90.69 340 MET A CA 1
ATOM 2536 C C . MET A 1 340 ? 7.130 9.216 -9.919 1.00 90.69 340 MET A C 1
ATOM 2538 O O . MET A 1 340 ? 7.052 8.261 -10.703 1.00 90.69 340 MET A O 1
ATOM 2542 N N . PHE A 1 341 ? 6.306 9.391 -8.889 1.00 86.50 341 PHE A N 1
ATOM 2543 C CA . PHE A 1 341 ? 5.018 8.711 -8.788 1.00 86.50 341 PHE A CA 1
ATOM 2544 C C . PHE A 1 341 ? 4.014 9.368 -9.730 1.00 86.50 341 PHE A C 1
ATOM 2546 O O . PHE A 1 341 ? 4.132 10.547 -10.077 1.00 86.50 341 PHE A O 1
ATOM 2553 N N . GLU A 1 342 ? 3.057 8.584 -10.202 1.00 79.69 342 GLU A N 1
ATOM 2554 C CA . GLU A 1 342 ? 1.957 9.126 -10.979 1.00 79.69 342 GLU A CA 1
ATOM 2555 C C . GLU A 1 342 ? 0.872 9.566 -10.019 1.00 79.69 342 GLU A C 1
ATOM 2557 O O . GLU A 1 342 ? 0.092 8.750 -9.562 1.00 79.69 342 GLU A O 1
ATOM 2562 N N . CYS A 1 343 ? 0.785 10.859 -9.742 1.00 64.62 343 CYS A N 1
ATOM 2563 C CA . CYS A 1 343 ? -0.401 11.366 -9.085 1.00 64.62 343 CYS A CA 1
ATOM 2564 C C . CYS A 1 343 ? -1.551 11.329 -10.111 1.00 64.62 343 CYS A C 1
ATOM 2566 O O . CYS A 1 343 ? -1.404 11.796 -11.246 1.00 64.62 343 CYS A O 1
ATOM 2568 N N . GLY A 1 344 ? -2.713 10.773 -9.748 1.00 56.44 344 GLY A N 1
ATOM 2569 C CA . GLY A 1 344 ? -3.888 10.619 -10.632 1.00 56.44 344 GLY A CA 1
ATOM 2570 C C . GLY A 1 344 ? -4.419 11.911 -11.292 1.00 56.44 344 GLY A C 1
ATOM 2571 O O . GLY A 1 344 ? -5.379 11.871 -12.055 1.00 56.44 344 GLY A O 1
ATOM 2572 N N . PHE A 1 345 ? -3.788 13.060 -11.034 1.00 49.28 345 PHE A N 1
ATOM 2573 C CA . PHE A 1 345 ? -3.976 14.344 -11.711 1.00 49.28 345 PHE A CA 1
ATOM 2574 C C . PHE A 1 345 ? -3.371 14.412 -13.118 1.00 49.28 345 PHE A C 1
ATOM 2576 O O . PHE A 1 345 ? -3.733 15.297 -13.893 1.00 49.28 345 PHE A O 1
ATOM 2583 N N . CYS A 1 346 ? -2.452 13.512 -13.475 1.00 42.91 346 CYS A N 1
ATOM 2584 C CA . CYS A 1 346 ? -1.745 13.570 -14.756 1.00 42.91 346 CYS A CA 1
ATOM 2585 C C . CYS A 1 346 ? -2.529 13.005 -15.958 1.00 42.91 346 CYS A C 1
ATOM 2587 O O . CYS A 1 346 ? -1.943 12.817 -17.029 1.00 42.91 346 CYS A O 1
ATOM 2589 N N . PHE A 1 347 ? -3.848 12.803 -15.832 1.00 34.50 347 PHE A N 1
ATOM 2590 C CA . PHE A 1 347 ? -4.766 12.594 -16.960 1.00 34.50 347 PHE A CA 1
ATOM 2591 C C . PHE A 1 347 ? -4.905 13.881 -17.796 1.00 34.50 347 PHE A C 1
ATOM 2593 O O . PHE A 1 347 ? -5.949 14.521 -17.874 1.00 34.50 347 PHE A O 1
ATOM 2600 N N . GLY A 1 348 ? -3.812 14.278 -18.442 1.00 32.91 348 GLY A N 1
ATOM 2601 C CA . GLY A 1 348 ? -3.767 15.316 -19.459 1.00 32.91 348 GLY A CA 1
ATOM 2602 C C . GLY A 1 348 ? -3.966 14.703 -20.835 1.00 32.91 348 GLY A C 1
ATOM 2603 O O . GLY A 1 348 ? -3.040 14.686 -21.642 1.00 32.91 348 GLY A O 1
ATOM 2604 N N . GLY A 1 349 ? -5.171 14.197 -21.109 1.00 31.30 349 GLY A N 1
ATOM 2605 C CA . GLY A 1 349 ? -5.640 14.144 -22.488 1.00 31.30 349 GLY A CA 1
ATOM 2606 C C . GLY A 1 349 ? -5.662 15.578 -23.003 1.00 31.30 349 GLY A C 1
ATOM 2607 O O . GLY A 1 349 ? -6.227 16.466 -22.366 1.00 31.30 349 GLY A O 1
ATOM 2608 N N . THR A 1 350 ? -4.970 15.827 -24.109 1.00 28.30 350 THR A N 1
ATOM 2609 C CA . THR A 1 350 ? -4.938 17.123 -24.781 1.00 28.30 350 THR A CA 1
ATOM 2610 C C . THR A 1 350 ? -6.352 17.690 -24.877 1.00 28.30 350 THR A C 1
ATOM 2612 O O . THR A 1 350 ? -7.191 17.128 -25.581 1.00 28.30 350 THR A O 1
ATOM 2615 N N . PHE A 1 351 ? -6.617 18.815 -24.208 1.00 27.44 351 PHE A N 1
ATOM 2616 C CA . PHE A 1 351 ? -7.755 19.659 -24.553 1.00 27.44 351 PHE A CA 1
ATOM 2617 C C . PHE A 1 351 ? -7.525 20.139 -25.988 1.00 27.44 351 PHE A C 1
ATOM 2619 O O . PHE A 1 351 ? -6.854 21.143 -26.235 1.00 27.44 351 PHE A O 1
ATOM 2626 N N . SER A 1 352 ? -8.051 19.391 -26.956 1.00 28.44 352 SER A N 1
ATOM 2627 C CA . SER A 1 352 ? -8.248 19.893 -28.305 1.00 28.44 352 SER A CA 1
ATOM 2628 C C . SER A 1 352 ? -9.178 21.094 -28.179 1.00 28.44 352 SER A C 1
ATOM 2630 O O . SER A 1 352 ? -10.376 20.954 -27.926 1.00 28.44 352 SER A O 1
ATOM 2632 N N . ARG A 1 353 ? -8.616 22.303 -28.286 1.00 26.06 353 ARG A N 1
ATOM 2633 C CA . ARG A 1 353 ? -9.404 23.509 -28.537 1.00 26.06 353 ARG A CA 1
ATOM 2634 C C . ARG A 1 353 ? -10.084 23.302 -29.884 1.00 26.06 353 ARG A C 1
ATOM 2636 O O . ARG A 1 353 ? -9.481 23.545 -30.930 1.00 26.06 353 ARG A O 1
ATOM 2643 N N . SER A 1 354 ? -11.330 22.842 -29.853 1.00 27.95 354 SER A N 1
ATOM 2644 C CA . SER A 1 354 ? -12.187 22.856 -31.027 1.00 27.95 354 SER A CA 1
ATOM 2645 C C . SER A 1 354 ? -12.285 24.303 -31.521 1.00 27.95 354 SER A C 1
ATOM 2647 O O . SER A 1 354 ? -12.700 25.224 -30.816 1.00 27.95 354 SER A O 1
ATOM 2649 N N . ARG A 1 355 ? -11.810 24.531 -32.746 1.00 39.03 355 ARG A N 1
ATOM 2650 C CA . ARG A 1 355 ? -12.111 25.747 -33.497 1.00 39.03 355 ARG A CA 1
ATOM 2651 C C . ARG A 1 355 ? -13.563 25.645 -33.946 1.00 39.03 355 ARG A C 1
ATOM 2653 O O . ARG A 1 355 ? -13.812 25.030 -34.972 1.00 39.03 355 ARG A O 1
ATOM 2660 N N . HIS A 1 356 ? -14.491 26.243 -33.213 1.00 29.88 356 HIS A N 1
ATOM 2661 C CA . HIS A 1 356 ? -15.808 26.680 -33.695 1.00 29.88 356 HIS A CA 1
ATOM 2662 C C . HIS A 1 356 ? -16.075 28.004 -32.963 1.00 29.88 356 HIS A C 1
ATOM 2664 O O . HIS A 1 356 ? -16.103 28.054 -31.742 1.00 29.88 356 HIS A O 1
ATOM 2670 N N . GLY A 1 357 ? -16.021 29.149 -33.637 1.00 33.44 357 GLY A N 1
ATOM 2671 C CA . GLY A 1 357 ? -17.119 29.593 -34.485 1.00 33.44 357 GLY A CA 1
ATOM 2672 C C . GLY A 1 357 ? -18.033 30.492 -33.649 1.00 33.44 357 GLY A C 1
ATOM 2673 O O . GLY A 1 357 ? -19.050 30.037 -33.143 1.00 33.44 357 GLY A O 1
ATOM 2674 N N . GLN A 1 358 ? -17.652 31.758 -33.470 1.00 29.08 358 GLN A N 1
ATOM 2675 C CA . GLN A 1 358 ? -18.591 32.807 -33.071 1.00 29.08 358 GLN A CA 1
ATOM 2676 C C . GLN A 1 358 ? -18.595 33.879 -34.150 1.00 29.08 358 GLN A C 1
ATOM 2678 O O . GLN A 1 358 ? -17.819 34.830 -34.136 1.00 29.08 358 GLN A O 1
ATOM 2683 N N . ASP A 1 359 ? -19.505 33.671 -35.094 1.00 35.69 359 ASP A N 1
ATOM 2684 C CA . ASP A 1 359 ? -20.165 34.751 -35.795 1.00 35.69 359 ASP A CA 1
ATOM 2685 C C . ASP A 1 359 ? -21.022 35.520 -34.775 1.00 35.69 359 ASP A C 1
ATOM 2687 O O . ASP A 1 359 ? -21.962 34.981 -34.186 1.00 35.69 359 ASP A O 1
ATOM 2691 N N . LYS A 1 360 ? -20.650 36.772 -34.515 1.00 34.88 360 LYS A N 1
ATOM 2692 C CA . LYS A 1 360 ? -21.566 37.796 -34.013 1.00 34.88 360 LYS A CA 1
ATOM 2693 C C . LYS A 1 360 ? -21.257 39.089 -34.740 1.00 34.88 360 LYS A C 1
ATOM 2695 O O . LYS A 1 360 ? -20.436 39.897 -34.307 1.00 34.88 360 LYS A O 1
ATOM 2700 N N . GLY A 1 361 ? -21.968 39.277 -35.846 1.00 31.80 361 GLY A N 1
ATOM 2701 C CA . GLY A 1 361 ? -22.148 40.573 -36.466 1.00 31.80 361 GLY A CA 1
ATOM 2702 C C . GLY A 1 361 ? -22.565 41.631 -35.442 1.00 31.80 361 GLY A C 1
ATOM 2703 O O . GLY A 1 361 ? -23.533 41.479 -34.695 1.00 31.80 361 GLY A O 1
ATOM 2704 N N . ARG A 1 362 ? -21.842 42.747 -35.451 1.00 32.31 362 ARG A N 1
ATOM 2705 C CA . ARG A 1 362 ? -22.349 44.025 -34.965 1.00 32.31 362 ARG A CA 1
ATOM 2706 C C . ARG A 1 362 ? -21.908 45.097 -35.950 1.00 32.31 362 ARG A C 1
ATOM 2708 O O . ARG A 1 362 ? -20.744 45.485 -35.994 1.00 32.31 362 ARG A O 1
ATOM 2715 N N . LYS A 1 363 ? -22.869 45.508 -36.781 1.00 33.59 363 LYS A N 1
ATOM 2716 C CA . LYS A 1 363 ? -22.821 46.717 -37.603 1.00 33.59 363 LYS A CA 1
ATOM 2717 C C . LYS A 1 363 ? -22.427 47.899 -36.718 1.00 33.59 363 LYS A C 1
ATOM 2719 O O . LYS A 1 363 ? -23.003 48.058 -35.645 1.00 33.59 363 LYS A O 1
ATOM 2724 N N . ASN A 1 364 ? -21.489 48.713 -37.186 1.00 32.31 364 ASN A N 1
ATOM 2725 C CA . ASN A 1 364 ? -21.472 50.136 -36.885 1.00 32.31 364 ASN A CA 1
ATOM 2726 C C . ASN A 1 364 ? -20.801 50.883 -38.036 1.00 32.31 364 ASN A C 1
ATOM 2728 O O . ASN A 1 364 ? -19.641 50.645 -38.376 1.00 32.31 364 ASN A O 1
ATOM 2732 N N . ASP A 1 365 ? -21.603 51.763 -38.619 1.00 32.41 365 ASP A N 1
ATOM 2733 C CA . ASP A 1 365 ? -21.298 52.657 -39.717 1.00 32.41 365 ASP A CA 1
ATOM 2734 C C . ASP A 1 365 ? -20.118 53.583 -39.401 1.00 32.41 365 ASP A C 1
ATOM 2736 O O . ASP A 1 365 ? -20.030 54.183 -38.326 1.00 32.41 365 ASP A O 1
ATOM 2740 N N . LYS A 1 366 ? -19.237 53.769 -40.386 1.00 31.41 366 LYS A N 1
ATOM 2741 C CA . LYS A 1 366 ? -18.395 54.963 -40.498 1.00 31.41 366 LYS A CA 1
ATOM 2742 C C . LYS A 1 366 ? -18.515 55.519 -41.913 1.00 31.41 366 LYS A C 1
ATOM 2744 O O . LYS A 1 366 ? -17.950 54.970 -42.852 1.00 31.41 366 LYS A O 1
ATOM 2749 N N . ALA A 1 367 ? -19.251 56.621 -42.023 1.00 35.78 367 ALA A N 1
ATOM 2750 C CA . ALA A 1 367 ? -19.212 57.546 -43.151 1.00 35.78 367 ALA A CA 1
ATOM 2751 C C . ALA A 1 367 ? -17.978 58.486 -43.040 1.00 35.78 367 ALA A C 1
ATOM 2753 O O . ALA A 1 367 ? -17.361 58.561 -41.971 1.00 35.78 367 ALA A O 1
ATOM 2754 N N . PRO A 1 368 ? -17.566 59.156 -44.134 1.00 38.28 368 PRO A N 1
ATOM 2755 C CA . PRO A 1 368 ? -16.184 59.577 -44.363 1.00 38.28 368 PRO A CA 1
ATOM 2756 C C . PRO A 1 368 ? -15.855 60.983 -43.836 1.00 38.28 368 PRO A C 1
ATOM 2758 O O . PRO A 1 368 ? -16.722 61.835 -43.663 1.00 38.28 368 PRO A O 1
ATOM 2761 N N . LYS A 1 369 ? -14.557 61.234 -43.614 1.00 35.59 369 LYS A N 1
ATOM 2762 C CA . LYS A 1 369 ? -13.996 62.575 -43.392 1.00 35.59 369 LYS A CA 1
ATOM 2763 C C . LYS A 1 369 ? -13.774 63.255 -44.742 1.00 35.59 369 LYS A C 1
ATOM 2765 O O . LYS A 1 369 ? -12.819 62.904 -45.427 1.00 35.59 369 LYS A O 1
ATOM 2770 N N . ASP A 1 370 ? -14.583 64.261 -45.053 1.00 34.56 370 ASP A N 1
ATOM 2771 C CA . ASP A 1 370 ? -14.244 65.281 -46.046 1.00 34.56 370 ASP A CA 1
ATOM 2772 C C . ASP A 1 370 ? -13.650 66.497 -45.323 1.00 34.56 370 ASP A C 1
ATOM 2774 O O . ASP A 1 370 ? -14.267 67.077 -44.424 1.00 34.56 370 ASP A O 1
ATOM 2778 N N . ARG A 1 371 ? -12.409 66.851 -45.673 1.00 40.47 371 ARG A N 1
ATOM 2779 C CA . ARG A 1 371 ? -11.764 68.105 -45.270 1.00 40.47 371 ARG A CA 1
ATOM 2780 C C . ARG A 1 371 ? -11.837 69.080 -46.435 1.00 40.47 371 ARG A C 1
ATOM 2782 O O . ARG A 1 371 ? -11.548 68.747 -47.578 1.00 40.47 371 ARG A O 1
ATOM 2789 N N . ASN A 1 372 ? -12.227 70.285 -46.056 1.00 38.31 372 ASN A N 1
ATOM 2790 C CA . ASN A 1 372 ? -12.611 71.416 -46.874 1.00 38.31 372 ASN A CA 1
ATOM 2791 C C . ASN A 1 372 ? -11.548 71.869 -47.889 1.00 38.31 372 ASN A C 1
ATOM 2793 O O . ASN A 1 372 ? -10.342 71.750 -47.663 1.00 38.31 372 ASN A O 1
ATOM 2797 N N . ARG A 1 373 ? -12.048 72.432 -48.993 1.00 37.81 373 ARG A N 1
ATOM 2798 C CA . ARG A 1 373 ? -11.296 72.999 -50.114 1.00 37.81 373 ARG A CA 1
ATOM 2799 C C . ARG A 1 373 ? -10.457 74.219 -49.711 1.00 37.81 373 ARG A C 1
ATOM 2801 O O . ARG A 1 373 ? -10.897 75.075 -48.956 1.00 37.81 373 ARG A O 1
ATOM 2808 N N . ARG A 1 374 ? -9.276 74.242 -50.332 1.00 41.44 374 ARG A N 1
ATOM 2809 C CA . ARG A 1 374 ? -8.346 75.339 -50.642 1.00 41.44 374 ARG A CA 1
ATOM 2810 C C . ARG A 1 374 ? -8.886 76.772 -50.524 1.00 41.44 374 ARG A C 1
ATOM 2812 O O . ARG A 1 374 ? -9.845 77.126 -51.208 1.00 41.44 374 ARG A O 1
ATOM 2819 N N . SER A 1 375 ? -8.089 77.590 -49.845 1.00 35.75 375 SER A N 1
ATOM 2820 C CA . SER A 1 375 ? -7.594 78.896 -50.303 1.00 35.75 375 SER A CA 1
ATOM 2821 C C . SER A 1 375 ? -6.156 79.037 -49.828 1.00 35.75 375 SER A C 1
ATOM 2823 O O . SER A 1 375 ? -5.961 78.766 -48.619 1.00 35.75 375 SER A O 1
#

Solvent-accessible surface area (backbone atoms only — not comparable to full-atom values): 20107 Å² total; per-residue (Å²): 86,62,72,40,21,61,48,20,42,57,52,47,41,74,63,42,57,76,57,70,55,33,28,30,42,67,57,49,6,44,46,46,15,48,6,52,44,36,16,41,51,56,51,47,70,38,67,70,52,36,47,49,50,34,61,77,45,57,35,45,68,72,41,88,44,86,71,32,39,39,47,40,70,59,15,54,60,46,37,78,80,43,56,55,65,23,41,100,74,9,38,43,49,35,62,65,87,59,53,48,71,67,52,90,79,39,47,74,65,53,44,53,94,48,67,13,34,34,30,74,50,43,9,44,32,56,26,15,43,54,46,44,26,42,32,38,33,32,44,66,68,25,95,42,50,75,60,46,49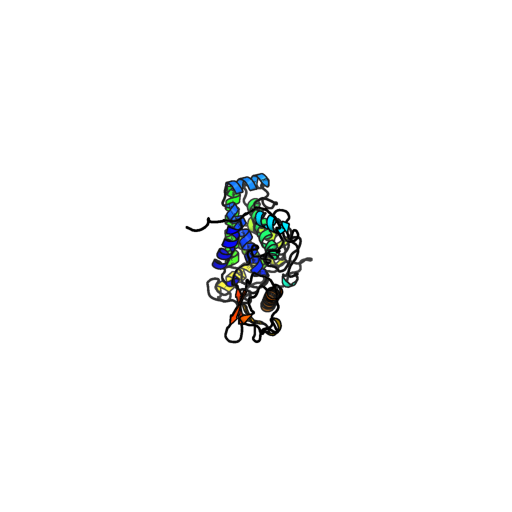,57,65,50,50,42,51,31,47,52,50,50,49,52,24,49,54,55,12,55,52,65,35,54,52,32,60,52,41,65,15,36,28,51,42,39,27,27,52,50,26,37,76,78,36,60,62,35,18,53,32,34,43,53,41,34,38,77,27,15,34,23,11,69,70,38,59,76,40,32,70,62,46,49,52,39,41,55,49,30,41,75,68,64,67,30,64,55,84,65,96,68,67,73,61,47,76,44,78,42,73,18,72,85,72,29,30,94,41,34,39,30,37,30,19,27,56,50,63,72,66,56,81,54,29,22,24,42,80,93,85,37,67,43,77,58,61,53,32,66,56,39,21,48,52,33,50,52,51,35,57,76,63,20,25,52,48,44,72,95,69,28,55,81,93,45,59,83,90,46,91,48,71,54,53,34,26,37,61,44,84,48,94,85,29,29,32,60,41,66,75,52,81,81,60,89,80,55,78,58,72,79,82,75,78,75,90,71,86,80,90,72,91,73,92,77,91,81,84,83,90,83,80,83,82,87,132

Secondary structure (DSSP, 8-state):
-HHHHHHHHHHHHHH-GGGTTB--HHHHHHHHHHHHHHHHHHHTT-HHHHHHHHHHHTT--SSSSTTTEE-HHHHHHHHTT-GGGS-TTSSEESS-------GGGS-S---TTS--SSHHHHHHHHHHHHHHHHHHHHHHH-SSTTS--HHHHHHHHHHHHHHHHHHHHHS--STTHHHHHHHHHHHHHHHH-HHHHHHHHHHHHHTTSS-HHHHHSHHHHHHHHHHHHHTT-S--TTTT-PPEEEEEPGGGGT-SSPEEEEE-----SS---EE-GGG-EEPPPPHHHHHHHHHHHHHHTT-EE-TTTS-GGG------S---EEEEEETTEEEEEE-----GGG-----------------------PPPP--

Radius of gyration: 25.81 Å; Cα contacts (8 Å, |Δi|>4): 644; chains: 1; bounding box: 51×104×78 Å

pLDDT: mean 86.27, std 19.43, range [26.06, 98.81]

Mean predicted aligned error: 8.37 Å

Foldseek 3Di:
DLVQLQVQLVVLCVLQVLLQQALFLVSLLQSNLSSLLSQLLVQLVDLVSLVVCCVVCLLQQLDDDPSQAEAQVVLVVVCVPCVQCADNRHNAGLNDQAADDQQLPADLDGGLVDAHSHNNRRNSLNNNLLSQLLSQQLCVQAPDSSRRDSVSSNVSSVLSVVLQSQLSLQFQQAFLSLLSSLLSSLVSLVVVPPSSSVSSLVSQCSRQSFFPVSSVCSVVQVVLSVVCVVVCNQPHSPDDDHADWDWDDQLLQQAPFTEIGRFSDTDRSDDTFGADPPSDTRDGDHSVVSSVSSVNSCSVQVQEDCPVRHDPVSDDDHPQPHNQWYWDDDVGGTYIGGDDDDDVVSPCPDPPPDDDDDDDDDDDDDDDDDDDDDD